Protein AF-A0A5M8RER2-F1 (afdb_monomer_lite)

Radius of gyration: 30.66 Å; chains: 1; bounding box: 73×65×84 Å

Structure (mmCIF, N/CA/C/O backbone):
data_AF-A0A5M8RER2-F1
#
_entry.id   AF-A0A5M8RER2-F1
#
loop_
_atom_site.group_PDB
_atom_site.id
_atom_site.type_symbol
_atom_site.label_atom_id
_atom_site.label_alt_id
_atom_site.label_comp_id
_atom_site.label_asym_id
_atom_site.label_entity_id
_atom_site.label_seq_id
_atom_site.pdbx_PDB_ins_code
_atom_site.Cartn_x
_atom_site.Cartn_y
_atom_site.Cartn_z
_atom_site.occupancy
_atom_site.B_iso_or_equiv
_atom_site.auth_seq_id
_atom_site.auth_comp_id
_atom_site.auth_asym_id
_atom_site.auth_atom_id
_atom_site.pdbx_PDB_model_num
ATOM 1 N N . MET A 1 1 ? 41.591 -13.527 -25.860 1.00 75.62 1 MET A N 1
ATOM 2 C CA . MET A 1 1 ? 41.307 -14.979 -25.851 1.00 75.62 1 MET A CA 1
ATOM 3 C C . MET A 1 1 ? 40.297 -15.354 -24.764 1.00 75.62 1 MET A C 1
ATOM 5 O O . MET A 1 1 ? 39.261 -15.884 -25.125 1.00 75.62 1 MET A O 1
ATOM 9 N N . ALA A 1 2 ? 40.508 -15.007 -23.485 1.00 86.44 2 ALA A N 1
ATOM 10 C CA . ALA A 1 2 ? 39.583 -15.355 -22.389 1.00 86.44 2 ALA A CA 1
ATOM 11 C C . ALA A 1 2 ? 38.115 -14.908 -22.599 1.00 86.44 2 ALA A C 1
ATOM 13 O O . ALA A 1 2 ? 37.219 -15.741 -22.548 1.00 86.44 2 ALA A O 1
ATOM 14 N N . TYR A 1 3 ? 37.856 -13.635 -22.930 1.00 89.56 3 TYR A N 1
ATOM 15 C CA . TYR A 1 3 ? 36.485 -13.155 -23.198 1.00 89.56 3 TYR A CA 1
ATOM 16 C C . TYR A 1 3 ? 35.817 -13.839 -24.400 1.00 89.56 3 TYR A C 1
ATOM 18 O O . TYR A 1 3 ? 34.619 -14.098 -24.381 1.00 89.56 3 TYR A O 1
ATOM 26 N N . SER A 1 4 ? 36.591 -14.168 -25.437 1.00 93.62 4 SER A N 1
ATOM 27 C CA . SER A 1 4 ? 36.086 -14.890 -26.610 1.00 93.62 4 SER A CA 1
ATOM 28 C C . SER A 1 4 ? 35.682 -16.326 -26.263 1.00 93.62 4 SER A C 1
ATOM 30 O O . SER A 1 4 ? 34.713 -16.829 -26.819 1.00 93.62 4 SER A O 1
ATOM 32 N N . ILE A 1 5 ? 36.394 -16.972 -25.329 1.00 94.38 5 ILE A N 1
ATOM 33 C CA . ILE A 1 5 ? 36.042 -18.307 -24.823 1.00 94.38 5 ILE A CA 1
ATOM 34 C C . ILE A 1 5 ? 34.721 -18.249 -24.052 1.00 94.38 5 ILE A C 1
ATOM 36 O O . ILE A 1 5 ? 33.861 -19.088 -24.299 1.00 94.38 5 ILE A O 1
ATOM 40 N N . ILE A 1 6 ? 34.528 -17.243 -23.191 1.00 89.69 6 ILE A N 1
ATOM 41 C CA . ILE A 1 6 ? 33.260 -17.043 -22.469 1.00 89.69 6 ILE A CA 1
ATOM 42 C C . ILE A 1 6 ? 32.111 -16.862 -23.468 1.00 89.69 6 ILE A C 1
ATOM 44 O O . ILE A 1 6 ? 31.131 -17.593 -23.405 1.00 89.69 6 ILE A O 1
ATOM 48 N N . ALA A 1 7 ? 32.266 -15.983 -24.463 1.00 89.25 7 ALA A N 1
ATOM 49 C CA . ALA A 1 7 ? 31.240 -15.785 -25.489 1.00 89.25 7 ALA A CA 1
ATOM 50 C C . ALA A 1 7 ? 30.919 -17.075 -26.274 1.00 89.25 7 ALA A C 1
ATOM 52 O O . ALA A 1 7 ? 29.760 -17.337 -26.591 1.00 89.25 7 ALA A O 1
ATOM 53 N N . LEU A 1 8 ? 31.926 -17.910 -26.566 1.00 93.06 8 LEU A N 1
ATOM 54 C CA . LEU A 1 8 ? 31.723 -19.206 -27.221 1.00 93.06 8 LEU A CA 1
ATOM 55 C C . LEU A 1 8 ? 30.986 -20.201 -26.307 1.00 93.06 8 LEU A C 1
ATOM 57 O O . LEU A 1 8 ? 30.130 -20.946 -26.781 1.00 93.06 8 LEU A O 1
ATOM 61 N N . GLN A 1 9 ? 31.297 -20.212 -25.007 1.00 91.19 9 GLN A N 1
ATOM 62 C CA . GLN A 1 9 ? 30.597 -21.028 -24.012 1.00 91.19 9 GLN A CA 1
ATOM 63 C C . GLN A 1 9 ? 29.127 -20.613 -23.896 1.00 91.19 9 GLN A C 1
ATOM 65 O O . GLN A 1 9 ? 28.251 -21.471 -23.981 1.00 91.19 9 GLN A O 1
ATOM 70 N N . GLU A 1 10 ? 28.853 -19.314 -23.780 1.00 89.44 10 GLU A N 1
ATOM 71 C CA . GLU A 1 10 ? 27.500 -18.748 -23.740 1.00 89.44 10 GLU A CA 1
ATOM 72 C C . GLU A 1 10 ? 26.700 -19.099 -25.003 1.00 89.44 10 GLU A C 1
ATOM 74 O O . GLU A 1 10 ? 25.569 -19.583 -24.915 1.00 89.44 10 GLU A O 1
ATOM 79 N N . LEU A 1 11 ? 27.311 -18.943 -26.185 1.00 89.06 11 LEU A N 1
ATOM 80 C CA . LEU A 1 11 ? 26.702 -19.320 -27.462 1.00 89.06 11 LEU A CA 1
ATOM 81 C C . LEU A 1 11 ? 26.389 -20.819 -27.512 1.00 89.06 11 LEU A C 1
ATOM 83 O O . LEU A 1 11 ? 25.292 -21.202 -27.914 1.00 89.06 11 LEU A O 1
ATOM 87 N N . ASN A 1 12 ? 27.322 -21.670 -27.078 1.00 91.75 12 ASN A N 1
ATOM 88 C CA . ASN A 1 12 ? 27.130 -23.119 -27.063 1.00 91.75 12 ASN A CA 1
ATOM 89 C C . ASN A 1 12 ? 26.017 -23.545 -26.088 1.00 91.75 12 ASN A C 1
ATOM 91 O O . ASN A 1 12 ? 25.232 -24.432 -26.420 1.00 91.75 12 ASN A O 1
ATOM 95 N N . LEU A 1 13 ? 25.908 -22.901 -24.920 1.00 89.06 13 LEU A N 1
ATOM 96 C CA . LEU A 1 13 ? 24.822 -23.147 -23.965 1.00 89.06 13 LEU A CA 1
ATOM 97 C C . LEU A 1 13 ? 23.460 -22.766 -24.556 1.00 89.06 13 LEU A C 1
ATOM 99 O O . LEU A 1 13 ? 22.532 -23.571 -24.515 1.00 89.06 13 LEU A O 1
ATOM 103 N N . ASN A 1 14 ? 23.351 -21.581 -25.159 1.00 87.94 14 ASN A N 1
ATOM 104 C CA . ASN A 1 14 ? 22.104 -21.119 -25.772 1.00 87.94 14 ASN A CA 1
ATOM 105 C C . ASN A 1 14 ? 21.711 -21.927 -27.027 1.00 87.94 14 ASN A C 1
ATOM 107 O O . ASN A 1 14 ? 20.537 -21.998 -27.370 1.00 87.94 14 ASN A O 1
ATOM 111 N N . TYR A 1 15 ? 22.681 -22.532 -27.721 1.00 89.38 15 TYR A N 1
ATOM 112 C CA . TYR A 1 15 ? 22.421 -23.377 -28.889 1.00 89.38 15 TYR A CA 1
ATOM 113 C C . TYR A 1 15 ? 21.992 -24.804 -28.515 1.00 89.38 15 TYR A C 1
ATOM 115 O O . TYR A 1 15 ? 21.126 -25.374 -29.174 1.00 89.38 15 TYR A O 1
ATOM 123 N N . ARG A 1 16 ? 22.604 -25.407 -27.483 1.00 93.56 16 ARG A N 1
ATOM 124 C CA . ARG A 1 16 ? 22.356 -26.815 -27.112 1.00 93.56 16 ARG A CA 1
ATOM 125 C C . ARG A 1 16 ? 21.191 -27.021 -26.150 1.00 93.56 16 ARG A C 1
ATOM 127 O O . ARG A 1 16 ? 20.585 -28.089 -26.175 1.00 93.56 16 ARG A O 1
ATOM 134 N N . TYR A 1 17 ? 20.913 -26.053 -25.285 1.00 92.31 17 TYR A N 1
ATOM 135 C CA . TYR A 1 17 ? 19.831 -26.132 -24.306 1.00 92.31 17 TYR A CA 1
ATOM 136 C C . TYR A 1 17 ? 18.668 -25.245 -24.730 1.00 92.31 17 TYR A C 1
ATOM 138 O O . TYR A 1 17 ? 18.828 -24.347 -25.553 1.00 92.31 17 TYR A O 1
ATOM 146 N N . ASN A 1 18 ? 17.485 -25.480 -24.156 1.00 92.75 18 ASN A N 1
ATOM 147 C CA . ASN A 1 18 ? 16.338 -24.620 -24.419 1.00 92.75 18 ASN A CA 1
ATOM 148 C C . ASN A 1 18 ? 16.712 -23.149 -24.102 1.00 92.75 18 ASN A C 1
ATOM 150 O O . ASN A 1 18 ? 17.116 -22.871 -22.965 1.00 92.75 18 ASN A O 1
ATOM 154 N N . PRO A 1 19 ? 16.559 -22.204 -25.054 1.00 91.94 19 PRO A N 1
ATOM 155 C CA . PRO A 1 19 ? 16.914 -20.794 -24.861 1.00 91.94 19 PRO A CA 1
ATOM 156 C C . PRO A 1 19 ? 16.237 -20.130 -23.655 1.00 91.94 19 PRO A C 1
ATOM 158 O O . PRO A 1 19 ? 16.702 -19.104 -23.157 1.00 91.94 19 PRO A O 1
ATOM 161 N N . LEU A 1 20 ? 15.143 -20.701 -23.146 1.00 93.94 20 LEU A N 1
ATOM 162 C CA . LEU A 1 20 ? 14.478 -20.228 -21.937 1.00 93.94 20 LEU A CA 1
ATOM 163 C C . LEU A 1 20 ? 15.381 -20.290 -20.696 1.00 93.94 20 LEU A C 1
ATOM 165 O O . LEU A 1 20 ? 15.306 -19.391 -19.858 1.00 93.94 20 LEU A O 1
ATOM 169 N N . TYR A 1 21 ? 16.283 -21.273 -20.599 1.00 93.19 21 TYR A N 1
ATOM 170 C CA . TYR A 1 21 ? 17.283 -21.316 -19.526 1.00 93.19 21 TYR A CA 1
ATOM 171 C C . TYR A 1 21 ? 18.222 -20.113 -19.597 1.00 93.19 21 TYR A C 1
ATOM 173 O O . TYR A 1 21 ? 18.440 -19.435 -18.593 1.00 93.19 21 TYR A O 1
ATOM 181 N N . TRP A 1 22 ? 18.709 -19.794 -20.799 1.00 91.62 22 TRP A N 1
ATOM 182 C CA . TRP A 1 22 ? 19.557 -18.628 -21.033 1.00 91.62 22 TRP A CA 1
ATOM 183 C C . TRP A 1 22 ? 18.835 -17.320 -20.688 1.00 91.62 22 TRP A C 1
ATOM 185 O O . TRP A 1 22 ? 19.373 -16.460 -19.989 1.00 91.62 22 TRP A O 1
ATOM 195 N N . ASN A 1 23 ? 17.580 -17.189 -21.118 1.00 92.75 23 ASN A N 1
ATOM 196 C CA . ASN A 1 23 ? 16.746 -16.031 -20.806 1.00 92.75 23 ASN A CA 1
ATOM 197 C C . ASN A 1 23 ? 16.473 -15.886 -19.302 1.00 92.75 23 ASN A C 1
ATOM 199 O O . ASN A 1 23 ? 16.487 -14.765 -18.790 1.00 92.75 23 ASN A O 1
ATOM 203 N N . THR A 1 24 ? 16.274 -17.000 -18.595 1.00 93.75 24 THR A N 1
ATOM 204 C CA . THR A 1 24 ? 16.095 -17.022 -17.136 1.00 93.75 24 THR A CA 1
ATOM 205 C C . THR A 1 24 ? 17.367 -16.578 -16.426 1.00 93.75 24 THR A C 1
ATOM 207 O O . THR A 1 24 ? 17.312 -15.659 -15.615 1.00 93.75 24 THR A O 1
ATOM 210 N N . ALA A 1 25 ? 18.527 -17.121 -16.806 1.00 90.19 25 ALA A N 1
ATOM 211 C CA . ALA A 1 25 ? 19.817 -16.702 -16.256 1.00 90.19 25 ALA A CA 1
ATOM 212 C C . ALA A 1 25 ? 20.081 -15.204 -16.507 1.00 90.19 25 ALA A C 1
ATOM 214 O O . ALA A 1 25 ? 20.446 -14.460 -15.595 1.00 90.19 25 ALA A O 1
ATOM 215 N N . CYS A 1 26 ? 19.801 -14.721 -17.722 1.00 90.12 26 CYS A N 1
ATOM 216 C CA . CYS A 1 26 ? 19.882 -13.298 -18.050 1.00 90.12 26 CYS A CA 1
ATOM 217 C C . CYS A 1 26 ? 18.956 -12.450 -17.167 1.00 90.12 26 CYS A C 1
ATOM 219 O O . CYS A 1 26 ? 19.346 -11.359 -16.745 1.00 90.12 26 CYS A O 1
ATOM 221 N N . LEU A 1 27 ? 17.728 -12.906 -16.904 1.00 92.00 27 LEU A N 1
ATOM 222 C CA . LEU A 1 27 ? 16.790 -12.206 -16.029 1.00 92.00 27 LEU A CA 1
ATOM 223 C C . LEU A 1 27 ? 17.308 -12.157 -14.587 1.00 92.00 27 LEU A C 1
ATOM 225 O O . LEU A 1 27 ? 17.325 -11.078 -13.989 1.00 92.00 27 LEU A O 1
ATOM 229 N N . THR A 1 28 ? 17.782 -13.280 -14.047 1.00 89.62 28 THR A N 1
ATOM 230 C CA . THR A 1 28 ? 18.367 -13.366 -12.700 1.00 89.62 28 THR A CA 1
ATOM 231 C C . THR A 1 28 ? 19.548 -12.407 -12.534 1.00 89.62 28 THR A C 1
ATOM 233 O O . THR A 1 28 ? 19.595 -11.638 -11.569 1.00 89.62 28 THR A O 1
ATOM 236 N N . VAL A 1 29 ? 20.488 -12.388 -13.484 1.00 88.06 29 VAL A N 1
ATOM 237 C CA . VAL A 1 29 ? 21.671 -11.516 -13.404 1.00 88.06 29 VAL A CA 1
ATOM 238 C C . VAL A 1 29 ? 21.267 -10.041 -13.498 1.00 88.06 29 VAL A C 1
ATOM 240 O O . VAL A 1 29 ? 21.646 -9.228 -12.653 1.00 88.06 29 VAL A O 1
ATOM 243 N N . ASN A 1 30 ? 20.433 -9.685 -14.481 1.00 88.81 30 ASN A N 1
ATOM 244 C CA . ASN A 1 30 ? 20.041 -8.291 -14.719 1.00 88.81 30 ASN A CA 1
ATOM 245 C C . ASN A 1 30 ? 19.108 -7.718 -13.642 1.00 88.81 30 ASN A C 1
ATOM 247 O O . ASN A 1 30 ? 19.065 -6.501 -13.451 1.00 88.81 30 ASN A O 1
ATOM 251 N N . SER A 1 31 ? 18.382 -8.572 -12.921 1.00 86.62 31 SER A N 1
ATOM 252 C CA . SER A 1 31 ? 17.544 -8.174 -11.784 1.00 86.62 31 SER A CA 1
ATOM 253 C C . SER A 1 31 ? 18.343 -7.913 -10.500 1.00 86.62 31 SER A C 1
ATOM 255 O O . SER A 1 31 ? 17.772 -7.483 -9.500 1.00 86.62 31 SER A O 1
ATOM 257 N N . GLY A 1 32 ? 19.671 -8.077 -10.539 1.00 77.94 32 GLY A N 1
ATOM 258 C CA . GLY A 1 32 ? 20.569 -7.709 -9.447 1.00 77.94 32 GLY A CA 1
ATOM 259 C C . GLY A 1 32 ? 20.853 -8.833 -8.452 1.00 77.94 32 GLY A C 1
ATOM 260 O O . GLY A 1 32 ? 21.083 -8.532 -7.283 1.00 77.94 32 GLY A O 1
ATOM 261 N N . GLY A 1 33 ? 20.863 -10.093 -8.901 1.00 61.72 33 GLY A N 1
ATOM 262 C CA . GLY A 1 33 ? 21.288 -11.226 -8.073 1.00 61.72 33 GLY A CA 1
ATOM 263 C C . GLY A 1 33 ? 20.170 -11.787 -7.197 1.00 61.72 33 GLY A C 1
ATOM 264 O O . GLY A 1 33 ? 20.346 -12.001 -5.993 1.00 61.72 33 GLY A O 1
ATOM 265 N N . VAL A 1 34 ? 19.010 -12.078 -7.800 1.00 59.59 34 VAL A N 1
ATOM 266 C CA . VAL A 1 34 ? 17.904 -12.775 -7.110 1.00 59.59 34 VAL A CA 1
ATOM 267 C C . VAL A 1 34 ? 18.318 -14.204 -6.655 1.00 59.59 34 VAL A C 1
ATOM 269 O O . VAL A 1 34 ? 17.570 -14.879 -5.966 1.00 59.59 34 VAL A O 1
ATOM 272 N N . GLU A 1 35 ? 19.565 -14.618 -6.900 1.00 56.56 35 GLU A N 1
ATOM 273 C CA . GLU A 1 35 ? 20.135 -15.937 -6.590 1.00 56.56 35 GLU A CA 1
ATOM 274 C C . GLU A 1 35 ? 21.424 -15.932 -5.752 1.00 56.56 35 GLU A C 1
ATOM 276 O O . GLU A 1 35 ? 22.068 -16.966 -5.689 1.00 56.56 35 GLU A O 1
ATOM 281 N N . ASN A 1 36 ? 21.835 -14.848 -5.075 1.00 48.97 36 ASN A N 1
ATOM 282 C CA . ASN A 1 36 ? 23.021 -14.934 -4.194 1.00 48.97 36 ASN A CA 1
ATOM 283 C C . ASN A 1 36 ? 22.749 -15.756 -2.909 1.00 48.97 36 ASN A C 1
ATOM 285 O O . ASN A 1 36 ? 22.799 -15.230 -1.799 1.00 48.97 36 ASN A O 1
ATOM 289 N N . GLU A 1 37 ? 22.439 -17.041 -3.056 1.00 50.47 37 GLU A N 1
ATOM 290 C CA . GLU A 1 37 ? 22.950 -18.087 -2.188 1.00 50.47 37 GLU A CA 1
ATOM 291 C C . GLU A 1 37 ? 24.367 -18.405 -2.676 1.00 50.47 37 GLU A C 1
ATOM 293 O O . GLU A 1 37 ? 24.609 -19.401 -3.346 1.00 50.47 37 GLU A O 1
ATOM 298 N N . GLU A 1 38 ? 25.334 -17.542 -2.357 1.00 42.25 38 GLU A N 1
ATOM 299 C CA . GLU A 1 38 ? 26.666 -18.103 -2.158 1.00 42.25 38 GLU A CA 1
ATOM 300 C C . GLU A 1 38 ? 26.514 -19.031 -0.945 1.00 42.25 38 GLU A C 1
ATOM 302 O O . GLU A 1 38 ? 26.276 -18.569 0.180 1.00 42.25 38 GLU A O 1
ATOM 307 N N . GLU A 1 39 ? 26.547 -20.345 -1.177 1.00 40.88 39 GLU A N 1
ATOM 308 C CA . GLU A 1 39 ? 26.993 -21.287 -0.158 1.00 40.88 39 GLU A CA 1
ATOM 309 C C . GLU A 1 39 ? 28.388 -20.817 0.250 1.00 40.88 39 GLU A C 1
ATOM 311 O O . GLU A 1 39 ? 29.384 -21.046 -0.430 1.00 40.88 39 GLU A O 1
ATOM 316 N N . SER A 1 40 ? 28.462 -20.035 1.323 1.00 40.28 40 SER A N 1
ATOM 317 C CA . SER A 1 40 ? 29.732 -19.840 1.987 1.00 40.28 40 SER A CA 1
ATOM 318 C C . SER A 1 40 ? 30.056 -21.164 2.666 1.00 40.28 40 SER A C 1
ATOM 320 O O . SER A 1 40 ? 29.423 -21.492 3.667 1.00 40.28 40 SER A O 1
ATOM 322 N N . ASP A 1 41 ? 31.078 -21.870 2.182 1.00 46.56 41 ASP A N 1
ATOM 323 C CA . ASP A 1 41 ? 31.711 -23.013 2.872 1.00 46.56 41 ASP A CA 1
ATOM 324 C C . ASP A 1 41 ? 32.281 -22.641 4.263 1.00 46.56 41 ASP A C 1
ATOM 326 O O . ASP A 1 41 ? 32.858 -23.467 4.965 1.00 46.56 41 ASP A O 1
ATOM 330 N N . ASP A 1 42 ? 32.144 -21.376 4.662 1.00 54.16 42 ASP A N 1
ATOM 331 C CA . ASP A 1 42 ? 32.593 -20.796 5.917 1.00 54.16 42 ASP A CA 1
ATOM 332 C C . ASP A 1 42 ? 31.400 -20.642 6.889 1.00 54.16 42 ASP A C 1
ATOM 334 O O . ASP A 1 42 ? 30.599 -19.711 6.727 1.00 54.16 42 ASP A O 1
ATOM 338 N N . PRO A 1 43 ? 31.258 -21.529 7.896 1.00 52.78 43 PRO A N 1
ATOM 339 C CA . PRO A 1 43 ? 30.156 -21.496 8.861 1.00 52.78 43 PRO A CA 1
ATOM 340 C C . PRO A 1 43 ? 30.149 -20.244 9.760 1.00 52.78 43 PRO A C 1
ATOM 342 O O . PRO A 1 43 ? 29.125 -19.962 10.384 1.00 52.78 43 PRO A O 1
ATOM 345 N N . ASP A 1 44 ? 31.236 -19.460 9.796 1.00 53.44 44 ASP A N 1
ATOM 346 C CA . ASP A 1 44 ? 31.356 -18.248 10.621 1.00 53.44 44 ASP A CA 1
ATOM 347 C C . ASP A 1 44 ? 31.047 -16.944 9.856 1.00 53.44 44 ASP A C 1
ATOM 349 O O . ASP A 1 44 ? 30.865 -15.873 10.458 1.00 53.44 44 ASP A O 1
ATOM 353 N N . LYS A 1 45 ? 30.901 -16.994 8.524 1.00 49.97 45 LYS A N 1
ATOM 354 C CA . LYS A 1 45 ? 30.448 -15.839 7.735 1.00 49.97 45 LYS A CA 1
ATOM 355 C C . LYS A 1 45 ? 28.931 -15.713 7.798 1.00 49.97 45 LYS A C 1
ATOM 357 O O . LYS A 1 45 ? 28.189 -16.395 7.100 1.00 49.97 45 LYS A O 1
ATOM 362 N N . LYS A 1 46 ? 28.444 -14.731 8.564 1.00 46.47 46 LYS A N 1
ATOM 363 C CA . LYS A 1 46 ? 27.043 -14.281 8.466 1.00 46.47 46 LYS A CA 1
ATOM 364 C C . LYS A 1 46 ? 26.690 -13.992 7.000 1.00 46.47 46 LYS A C 1
ATOM 366 O O . LYS A 1 46 ? 27.200 -13.016 6.441 1.00 46.47 46 LYS A O 1
ATOM 371 N N . LYS A 1 47 ? 25.787 -14.796 6.412 1.00 54.28 47 LYS A N 1
ATOM 372 C CA . LYS A 1 47 ? 25.169 -14.553 5.095 1.00 54.28 47 LYS A CA 1
ATOM 373 C C . LYS A 1 47 ? 24.706 -13.099 5.038 1.00 54.28 47 LYS A C 1
ATOM 375 O O . LYS A 1 47 ? 23.801 -12.679 5.761 1.00 54.28 47 LYS A O 1
ATOM 380 N N . LYS A 1 48 ? 25.371 -12.291 4.216 1.00 49.62 48 LYS A N 1
ATOM 381 C CA . LYS A 1 48 ? 25.050 -10.872 4.082 1.00 49.62 48 LYS A CA 1
ATOM 382 C C . LYS A 1 48 ? 23.859 -10.766 3.137 1.00 49.62 48 LYS A C 1
ATOM 384 O O . LYS A 1 48 ? 24.040 -10.732 1.927 1.00 49.62 48 LYS A O 1
ATOM 389 N N . THR A 1 49 ? 22.645 -10.741 3.688 1.00 58.09 49 THR A N 1
ATOM 390 C CA . THR A 1 49 ? 21.407 -10.612 2.907 1.00 58.09 49 THR A CA 1
ATOM 391 C C . THR A 1 49 ? 21.476 -9.360 2.032 1.00 58.09 49 THR A C 1
ATOM 393 O O . THR A 1 49 ? 21.425 -8.226 2.522 1.00 58.09 49 THR A O 1
ATOM 396 N N . GLN A 1 50 ? 21.642 -9.552 0.725 1.00 67.06 50 GLN A N 1
ATOM 397 C CA . GLN A 1 50 ? 21.661 -8.457 -0.230 1.00 67.06 50 GLN A CA 1
ATOM 398 C C . GLN A 1 50 ? 20.236 -7.936 -0.408 1.00 67.06 50 GLN A C 1
ATOM 400 O O . GLN A 1 50 ? 19.329 -8.675 -0.777 1.00 67.06 50 GLN A O 1
ATOM 405 N N . LYS A 1 51 ? 20.035 -6.642 -0.152 1.00 71.81 51 LYS A N 1
ATOM 406 C CA . LYS A 1 51 ? 18.733 -5.997 -0.330 1.00 71.81 51 LYS A CA 1
ATOM 407 C C . LYS A 1 51 ? 18.295 -6.073 -1.798 1.00 71.81 51 LYS A C 1
ATOM 409 O O . LYS A 1 51 ? 19.015 -5.581 -2.667 1.00 71.81 51 LYS A O 1
ATOM 414 N N . THR A 1 52 ? 17.092 -6.591 -2.046 1.00 79.00 52 THR A N 1
ATOM 415 C CA . THR A 1 52 ? 16.472 -6.625 -3.379 1.00 79.00 52 THR A CA 1
ATOM 416 C C . THR A 1 52 ? 16.299 -5.215 -3.950 1.00 79.00 52 THR A C 1
ATOM 418 O O . THR A 1 52 ? 15.707 -4.332 -3.317 1.00 79.00 52 THR A O 1
ATOM 421 N N . ASP A 1 53 ? 16.814 -5.003 -5.162 1.00 82.56 53 ASP A N 1
ATOM 422 C CA . ASP A 1 53 ? 16.643 -3.778 -5.944 1.00 82.56 53 ASP A CA 1
ATOM 423 C C . ASP A 1 53 ? 15.451 -3.948 -6.892 1.00 82.56 53 ASP A C 1
ATOM 425 O O . ASP A 1 53 ? 15.570 -4.394 -8.033 1.00 82.56 53 ASP A O 1
ATOM 429 N N . TYR A 1 54 ? 14.266 -3.611 -6.392 1.00 81.44 54 TYR A N 1
ATOM 430 C CA . TYR A 1 54 ? 13.015 -3.784 -7.128 1.00 81.44 54 TYR A CA 1
ATOM 431 C C . TYR A 1 54 ? 12.945 -2.963 -8.424 1.00 81.44 54 TYR A C 1
ATOM 433 O O . TYR A 1 54 ? 12.267 -3.366 -9.367 1.00 81.44 54 TYR A O 1
ATOM 441 N N . GLY A 1 55 ? 13.664 -1.835 -8.499 1.00 81.56 55 GLY A N 1
ATOM 442 C CA . GLY A 1 55 ? 13.770 -1.043 -9.723 1.00 81.56 55 GLY A CA 1
ATOM 443 C C . GLY A 1 55 ? 14.511 -1.806 -10.819 1.00 81.56 55 GLY A C 1
ATOM 444 O O . GLY A 1 55 ? 14.063 -1.824 -11.971 1.00 81.56 55 GLY A O 1
ATOM 445 N N . LYS A 1 56 ? 15.603 -2.494 -10.464 1.00 86.31 56 LYS A N 1
ATOM 446 C CA . LYS A 1 56 ? 16.318 -3.395 -11.381 1.00 86.31 56 LYS A CA 1
ATOM 447 C C . LYS A 1 56 ? 15.503 -4.627 -11.744 1.00 86.31 56 LYS A C 1
ATOM 449 O O . LYS A 1 56 ? 15.453 -4.952 -12.926 1.00 86.31 56 LYS A O 1
ATOM 454 N N . VAL A 1 57 ? 14.829 -5.261 -10.780 1.00 89.19 57 VAL A N 1
ATOM 455 C CA . VAL A 1 57 ? 13.936 -6.409 -11.034 1.00 89.19 57 VAL A CA 1
ATOM 456 C C . VAL A 1 57 ? 12.893 -6.047 -12.094 1.00 89.19 57 VAL A C 1
ATOM 458 O O . VAL A 1 57 ? 12.821 -6.690 -13.139 1.00 89.19 57 VAL A O 1
ATOM 461 N N . ALA A 1 58 ? 12.151 -4.959 -11.883 1.00 86.06 58 ALA A N 1
ATOM 462 C CA . ALA A 1 58 ? 11.122 -4.503 -12.811 1.00 86.06 58 ALA A CA 1
ATOM 463 C C . ALA A 1 58 ? 11.689 -4.119 -14.192 1.00 86.06 58 ALA A C 1
ATOM 465 O O . ALA A 1 58 ? 11.108 -4.459 -15.223 1.00 86.06 58 ALA A O 1
ATOM 466 N N . SER A 1 59 ? 12.855 -3.464 -14.227 1.00 86.44 59 SER A N 1
ATOM 467 C CA . SER A 1 59 ? 13.554 -3.130 -15.479 1.00 86.44 59 SER A CA 1
ATOM 468 C C . SER A 1 59 ? 13.971 -4.379 -16.257 1.00 86.44 59 SER A C 1
ATOM 470 O O . SER A 1 59 ? 13.795 -4.440 -17.475 1.00 86.44 59 SER A O 1
ATOM 472 N N . ALA A 1 60 ? 14.499 -5.389 -15.564 1.00 91.38 60 ALA A N 1
ATOM 473 C CA . ALA A 1 60 ? 14.923 -6.646 -16.163 1.00 91.38 60 ALA A CA 1
ATOM 474 C C . ALA A 1 60 ? 13.725 -7.433 -16.720 1.00 91.38 60 ALA A C 1
ATOM 476 O O . ALA A 1 60 ? 13.778 -7.888 -17.864 1.00 91.38 60 ALA A O 1
ATOM 477 N N . ILE A 1 61 ? 12.614 -7.496 -15.977 1.00 91.81 61 ILE A N 1
ATOM 478 C CA . ILE A 1 61 ? 11.359 -8.109 -16.442 1.00 91.81 61 ILE A CA 1
ATOM 479 C C . ILE A 1 61 ? 10.821 -7.376 -17.671 1.00 91.81 61 ILE A C 1
ATOM 481 O O . ILE A 1 61 ? 10.499 -8.013 -18.672 1.00 91.81 61 ILE A O 1
ATOM 485 N N . GLY A 1 62 ? 10.777 -6.039 -17.642 1.00 87.56 62 GLY A N 1
ATOM 486 C CA . GLY A 1 62 ? 10.350 -5.237 -18.790 1.00 87.56 62 GLY A CA 1
ATOM 487 C C . GLY A 1 62 ? 11.205 -5.491 -20.036 1.00 87.56 62 GLY A C 1
ATOM 488 O O . GLY A 1 62 ? 10.681 -5.594 -21.143 1.00 87.56 62 GLY A O 1
ATOM 489 N N . ASN A 1 63 ? 12.521 -5.661 -19.876 1.00 88.38 63 ASN A N 1
ATOM 490 C CA . ASN A 1 63 ? 13.424 -6.000 -20.979 1.00 88.38 63 ASN A CA 1
ATOM 491 C C . ASN A 1 63 ? 13.166 -7.398 -21.552 1.00 88.38 63 ASN A C 1
ATOM 493 O O . ASN A 1 63 ? 13.150 -7.551 -22.771 1.00 88.38 63 ASN A O 1
ATOM 497 N N . ILE A 1 64 ? 12.955 -8.395 -20.692 1.00 91.94 64 ILE A N 1
ATOM 498 C CA . ILE A 1 64 ? 12.678 -9.780 -21.095 1.00 91.94 64 ILE A CA 1
ATOM 499 C C . ILE A 1 64 ? 11.321 -9.881 -21.804 1.00 91.94 64 ILE A C 1
ATOM 501 O O . ILE A 1 64 ? 11.243 -10.452 -22.891 1.00 91.94 64 ILE A O 1
ATOM 505 N N . ARG A 1 65 ? 10.279 -9.221 -21.285 1.00 90.31 65 ARG A N 1
ATOM 506 C CA . ARG A 1 65 ? 8.949 -9.200 -21.917 1.00 90.31 65 ARG A CA 1
ATOM 507 C C . ARG A 1 65 ? 8.937 -8.493 -23.269 1.00 90.31 65 ARG A C 1
ATOM 509 O O . ARG A 1 65 ? 8.287 -8.972 -24.191 1.00 90.31 65 ARG A O 1
ATOM 516 N N . ARG A 1 66 ? 9.707 -7.409 -23.440 1.00 86.25 66 ARG A N 1
ATOM 517 C CA . ARG A 1 66 ? 9.872 -6.749 -24.753 1.00 86.25 66 ARG A CA 1
ATOM 518 C C . ARG A 1 66 ? 10.519 -7.649 -25.810 1.00 86.25 66 ARG A C 1
ATOM 520 O O . ARG A 1 66 ? 10.330 -7.403 -26.994 1.00 86.25 66 ARG A O 1
ATOM 527 N N . ARG A 1 67 ? 11.254 -8.688 -25.400 1.00 89.56 67 ARG A N 1
ATOM 528 C CA . ARG A 1 67 ? 11.806 -9.720 -26.296 1.00 89.56 67 ARG A CA 1
ATOM 529 C C . ARG A 1 67 ? 10.809 -10.849 -26.595 1.00 89.56 67 ARG A C 1
ATOM 531 O O . ARG A 1 67 ? 11.195 -11.835 -27.207 1.00 89.56 67 ARG A O 1
ATOM 538 N N . GLY A 1 68 ? 9.554 -10.726 -26.156 1.00 90.19 68 GLY A N 1
ATOM 539 C CA . GLY A 1 68 ? 8.508 -11.728 -26.369 1.00 90.19 68 GLY A CA 1
ATOM 540 C C . GLY A 1 68 ? 8.544 -12.905 -25.391 1.00 90.19 68 GLY A C 1
ATOM 541 O O . GLY A 1 68 ? 7.817 -13.871 -25.586 1.00 90.19 68 GLY A O 1
ATOM 542 N N . ILE A 1 69 ? 9.369 -12.845 -24.341 1.00 93.50 69 ILE A N 1
ATOM 543 C CA . ILE A 1 69 ? 9.475 -13.920 -23.349 1.00 93.50 69 ILE A CA 1
ATOM 544 C C . ILE A 1 69 ? 8.445 -13.686 -22.244 1.00 93.50 69 ILE A C 1
ATOM 546 O O . ILE A 1 69 ? 8.406 -12.615 -21.626 1.00 93.50 69 ILE A O 1
ATOM 550 N N . LYS A 1 70 ? 7.615 -14.697 -21.982 1.00 95.00 70 LYS A N 1
ATOM 551 C CA . LYS A 1 70 ? 6.587 -14.650 -20.942 1.00 95.00 70 LYS A CA 1
ATOM 552 C C . LYS A 1 70 ? 7.225 -14.772 -19.558 1.00 95.00 70 LYS A C 1
ATOM 554 O O . LYS A 1 70 ? 8.075 -15.630 -19.335 1.00 95.00 70 LYS A O 1
ATOM 559 N N . VAL A 1 71 ? 6.790 -13.922 -18.631 1.00 95.81 71 VAL A N 1
ATOM 560 C CA . VAL A 1 71 ? 7.124 -14.026 -17.206 1.00 95.81 71 VAL A CA 1
ATOM 561 C C . VAL A 1 71 ? 5.815 -14.248 -16.465 1.00 95.81 71 VAL A C 1
ATOM 563 O O . VAL A 1 71 ? 4.959 -13.366 -16.486 1.00 95.81 71 VAL A O 1
ATOM 566 N N . ASP A 1 72 ? 5.651 -15.434 -15.890 1.00 96.62 72 ASP A N 1
ATOM 567 C CA . ASP A 1 72 ? 4.460 -15.835 -15.151 1.00 96.62 72 ASP A CA 1
ATOM 568 C C . ASP A 1 72 ? 4.550 -15.464 -13.674 1.00 96.62 72 ASP A C 1
ATOM 570 O O . ASP A 1 72 ? 5.632 -15.281 -13.107 1.00 96.62 72 ASP A O 1
ATOM 574 N N . LEU A 1 73 ? 3.378 -15.324 -13.059 1.00 96.94 73 LEU A N 1
ATOM 575 C CA . LEU A 1 73 ? 3.237 -15.071 -11.633 1.00 96.94 73 LEU A CA 1
ATOM 576 C C . LEU A 1 73 ? 3.871 -16.207 -10.810 1.00 96.94 73 LEU A C 1
ATOM 578 O O . LEU A 1 73 ? 3.942 -17.347 -11.279 1.00 96.94 73 LEU A O 1
ATOM 582 N N . PRO A 1 74 ? 4.359 -15.917 -9.592 1.00 97.00 74 PRO A N 1
ATOM 583 C CA . PRO A 1 74 ? 4.807 -16.969 -8.695 1.00 97.00 74 PRO A CA 1
ATOM 584 C C . PRO A 1 74 ? 3.622 -17.865 -8.320 1.00 97.00 74 PRO A C 1
ATOM 586 O O . PRO A 1 74 ? 2.557 -17.357 -7.999 1.00 97.00 74 PRO A O 1
ATOM 589 N N . ASP A 1 75 ? 3.830 -19.178 -8.279 1.00 97.62 75 ASP A N 1
ATOM 590 C CA . ASP A 1 75 ? 2.905 -20.147 -7.680 1.00 97.62 75 ASP A CA 1
ATOM 591 C C . ASP A 1 75 ? 3.507 -20.671 -6.368 1.00 97.62 75 ASP A C 1
ATOM 593 O O . ASP A 1 75 ? 4.711 -20.948 -6.300 1.00 97.62 75 ASP A O 1
ATOM 597 N N . ILE A 1 76 ? 2.685 -20.797 -5.321 1.00 98.12 76 ILE A N 1
ATOM 598 C CA . ILE A 1 76 ? 3.139 -21.127 -3.965 1.00 98.12 76 ILE A CA 1
ATOM 599 C C . ILE A 1 76 ? 3.873 -22.469 -3.895 1.00 98.12 76 ILE A C 1
ATOM 601 O O . ILE A 1 76 ? 4.766 -22.609 -3.062 1.00 98.12 76 ILE A O 1
ATOM 605 N N . ASN A 1 77 ? 3.550 -23.421 -4.773 1.00 97.75 77 ASN A N 1
ATOM 606 C CA . ASN A 1 77 ? 4.136 -24.757 -4.816 1.00 97.75 77 ASN A CA 1
ATOM 607 C C . ASN A 1 77 ? 5.273 -24.880 -5.842 1.00 97.75 77 ASN A C 1
ATOM 609 O O . ASN A 1 77 ? 6.189 -25.680 -5.640 1.00 97.75 77 ASN A O 1
ATOM 613 N N . LYS A 1 78 ? 5.259 -24.089 -6.922 1.00 96.12 78 LYS A N 1
ATOM 614 C CA . LYS A 1 78 ? 6.218 -24.218 -8.037 1.00 96.12 78 LYS A CA 1
ATOM 615 C C . LYS A 1 78 ? 7.361 -23.203 -8.019 1.00 96.12 78 LYS A C 1
ATOM 617 O O . LYS A 1 78 ? 8.461 -23.543 -8.471 1.00 96.12 78 LYS A O 1
ATOM 622 N N . ALA A 1 79 ? 7.120 -21.975 -7.549 1.00 95.94 79 ALA A N 1
ATOM 623 C CA . ALA A 1 79 ? 8.086 -20.880 -7.650 1.00 95.94 79 ALA A CA 1
ATOM 624 C C . ALA A 1 79 ? 9.304 -21.106 -6.747 1.00 95.94 79 ALA A C 1
ATOM 626 O O . ALA A 1 79 ? 9.175 -21.509 -5.591 1.00 95.94 79 ALA A O 1
ATOM 627 N N . GLY A 1 80 ? 10.499 -20.847 -7.271 1.00 93.88 80 GLY A N 1
ATOM 628 C CA . GLY A 1 80 ? 11.743 -20.956 -6.513 1.00 93.88 80 GLY A CA 1
ATOM 629 C C . GLY A 1 80 ? 12.043 -19.715 -5.672 1.00 93.88 80 GLY A C 1
ATOM 630 O O . GLY A 1 80 ? 11.276 -18.748 -5.636 1.00 93.88 80 GLY A O 1
ATOM 631 N N . PHE A 1 81 ? 13.208 -19.738 -5.027 1.00 93.12 81 PHE A N 1
ATOM 632 C CA . PHE A 1 81 ? 13.797 -18.550 -4.414 1.00 93.12 81 PHE A CA 1
ATOM 633 C C . PHE A 1 81 ? 14.081 -17.477 -5.482 1.00 93.12 81 PHE A C 1
ATOM 635 O O . PHE A 1 81 ? 13.580 -16.353 -5.388 1.00 93.12 81 PHE A O 1
ATOM 642 N N . GLY A 1 82 ? 14.804 -17.874 -6.537 1.00 92.50 82 GLY A N 1
ATOM 643 C CA . GLY A 1 82 ? 15.039 -17.115 -7.767 1.00 92.50 82 GLY A CA 1
ATOM 644 C C . GLY A 1 82 ? 14.007 -17.366 -8.869 1.00 92.50 82 GLY A C 1
ATOM 645 O O . GLY A 1 82 ? 13.044 -18.116 -8.689 1.00 92.50 82 GLY A O 1
ATOM 646 N N . PHE A 1 83 ? 14.209 -16.713 -10.017 1.00 94.31 83 PHE A N 1
ATOM 647 C CA . PHE A 1 83 ? 13.418 -16.975 -11.222 1.00 94.31 83 PHE A CA 1
ATOM 648 C C . PHE A 1 83 ? 13.630 -18.417 -11.685 1.00 94.31 83 PHE A C 1
ATOM 650 O O . PHE A 1 83 ? 14.736 -18.942 -11.605 1.00 94.31 83 PHE A O 1
ATOM 657 N N . LYS A 1 84 ? 12.578 -19.064 -12.188 1.00 94.44 84 LYS A N 1
ATOM 658 C CA . LYS A 1 84 ? 12.642 -20.467 -12.610 1.00 94.44 84 LYS A CA 1
ATOM 659 C C . LYS A 1 84 ? 12.115 -20.622 -14.029 1.00 94.44 84 LYS A C 1
ATOM 661 O O . LYS A 1 84 ? 11.026 -20.149 -14.332 1.00 94.44 84 LYS A O 1
ATOM 666 N N . ALA A 1 85 ? 12.872 -21.304 -14.883 1.00 95.56 85 ALA A N 1
ATOM 667 C CA . ALA A 1 85 ? 12.410 -21.658 -16.220 1.00 95.56 85 ALA A CA 1
ATOM 668 C C . ALA A 1 85 ? 11.311 -22.730 -16.130 1.00 95.56 85 ALA A C 1
ATOM 670 O O . ALA A 1 85 ? 11.516 -23.777 -15.512 1.00 95.56 85 ALA A O 1
ATOM 671 N N . ASP A 1 86 ? 10.172 -22.477 -16.767 1.00 96.00 86 ASP A N 1
ATOM 672 C CA . ASP A 1 86 ? 9.093 -23.436 -16.983 1.00 96.00 86 ASP A CA 1
ATOM 673 C C . ASP A 1 86 ? 9.080 -23.825 -18.464 1.00 96.00 86 ASP A C 1
ATOM 675 O O . ASP A 1 86 ? 8.544 -23.121 -19.324 1.00 96.00 86 ASP A O 1
ATOM 679 N N . ILE A 1 87 ? 9.759 -24.935 -18.763 1.00 94.62 87 ILE A N 1
ATOM 680 C CA . ILE A 1 87 ? 9.925 -25.433 -20.132 1.00 94.62 87 ILE A CA 1
ATOM 681 C C . ILE A 1 87 ? 8.587 -25.881 -20.723 1.00 94.62 87 ILE A C 1
ATOM 683 O O . ILE A 1 87 ? 8.370 -25.696 -21.918 1.00 94.62 87 ILE A O 1
ATOM 687 N N . GLU A 1 88 ? 7.692 -26.432 -19.900 1.00 93.44 88 GLU A N 1
ATOM 688 C CA . GLU A 1 88 ? 6.396 -26.952 -20.345 1.00 93.44 88 GLU A CA 1
ATOM 689 C C . GLU A 1 88 ? 5.490 -25.818 -20.834 1.00 93.44 88 GLU A C 1
ATOM 691 O O . GLU A 1 88 ? 4.856 -25.938 -21.881 1.00 93.44 88 GLU A O 1
ATOM 696 N N . ASN A 1 89 ? 5.492 -24.685 -20.123 1.00 94.25 89 ASN A N 1
ATOM 697 C CA . ASN A 1 89 ? 4.674 -23.515 -20.459 1.00 94.25 89 ASN A CA 1
ATOM 698 C C . ASN A 1 89 ? 5.420 -22.438 -21.266 1.00 94.25 89 ASN A C 1
ATOM 700 O O . ASN A 1 89 ? 4.851 -21.383 -21.559 1.00 94.25 89 ASN A O 1
ATOM 704 N N . ASN A 1 90 ? 6.682 -22.692 -21.630 1.00 94.88 90 ASN A N 1
ATOM 705 C CA . ASN A 1 90 ? 7.571 -21.748 -22.311 1.00 94.88 90 ASN A CA 1
ATOM 706 C C . ASN A 1 90 ? 7.579 -20.353 -21.648 1.00 94.88 90 ASN A C 1
ATOM 708 O O . ASN A 1 90 ? 7.436 -19.316 -22.307 1.00 94.88 90 ASN A O 1
ATOM 712 N N . SER A 1 91 ? 7.705 -20.328 -20.320 1.00 96.50 91 SER A N 1
ATOM 713 C CA . SER A 1 91 ? 7.665 -19.106 -19.519 1.00 96.50 91 SER A CA 1
ATOM 714 C C . SER A 1 91 ? 8.680 -19.109 -18.380 1.00 96.50 91 SER A C 1
ATOM 716 O O . SER A 1 91 ? 9.264 -20.127 -18.016 1.00 96.50 91 SER A O 1
ATOM 718 N N . ILE A 1 92 ? 8.944 -17.931 -17.822 1.00 96.81 92 ILE A N 1
ATOM 719 C CA . ILE A 1 92 ? 9.776 -17.792 -16.628 1.00 96.81 92 ILE A CA 1
ATOM 720 C C . ILE A 1 92 ? 8.854 -17.539 -15.440 1.00 96.81 92 ILE A C 1
ATOM 722 O O . ILE A 1 92 ? 8.188 -16.509 -15.394 1.00 96.81 92 ILE A O 1
ATOM 726 N N . ILE A 1 93 ? 8.836 -18.439 -14.463 1.00 96.62 93 ILE A N 1
ATOM 727 C CA . ILE A 1 93 ? 8.108 -18.242 -13.208 1.00 96.62 93 ILE A CA 1
ATOM 728 C C . ILE A 1 93 ? 8.863 -17.211 -12.368 1.00 96.62 93 ILE A C 1
ATOM 730 O O . ILE A 1 93 ? 10.072 -17.335 -12.130 1.00 96.62 93 ILE A O 1
ATOM 734 N N . PHE A 1 94 ? 8.145 -16.190 -11.907 1.00 96.06 94 PHE A N 1
ATOM 735 C CA . PHE A 1 94 ? 8.684 -15.164 -11.025 1.00 96.06 94 PHE A CA 1
ATOM 736 C C . PHE A 1 94 ? 9.189 -15.769 -9.703 1.00 96.06 94 PHE A C 1
ATOM 738 O O . PHE A 1 94 ? 8.500 -16.561 -9.060 1.00 96.06 94 PHE A O 1
ATOM 745 N N . GLY A 1 95 ? 10.396 -15.382 -9.282 1.00 94.25 95 GLY A N 1
ATOM 746 C CA . GLY A 1 95 ? 11.016 -15.871 -8.047 1.00 94.25 95 GLY A CA 1
ATOM 747 C C . GLY A 1 95 ? 10.516 -15.163 -6.790 1.00 94.25 95 GLY A C 1
ATOM 748 O O . GLY A 1 95 ? 10.375 -13.938 -6.774 1.00 94.25 95 GLY A O 1
ATOM 749 N N . MET A 1 96 ? 10.306 -15.905 -5.702 1.00 94.25 96 MET A N 1
ATOM 750 C CA . MET A 1 96 ? 9.725 -15.356 -4.469 1.00 94.25 96 MET A CA 1
ATOM 751 C C . MET A 1 96 ? 10.594 -14.283 -3.790 1.00 94.25 96 MET A C 1
ATOM 753 O O . MET A 1 96 ? 10.045 -13.362 -3.188 1.00 94.25 96 MET A O 1
ATOM 757 N N . LYS A 1 97 ? 11.928 -14.312 -3.938 1.00 90.75 97 LYS A N 1
ATOM 758 C CA . LYS A 1 97 ? 12.819 -13.249 -3.420 1.00 90.75 97 LYS A CA 1
ATOM 759 C C . LYS A 1 97 ? 12.580 -11.889 -4.090 1.00 90.75 97 LYS A C 1
ATOM 761 O O . LYS A 1 97 ? 12.855 -10.835 -3.511 1.00 90.75 97 LYS A O 1
ATOM 766 N N . GLY A 1 98 ? 12.061 -11.890 -5.319 1.00 90.62 98 GLY A N 1
ATOM 767 C CA . GLY A 1 98 ? 11.691 -10.670 -6.034 1.00 90.62 98 GLY A CA 1
ATOM 768 C C . GLY A 1 98 ? 10.456 -9.973 -5.454 1.00 90.62 98 GLY A C 1
ATOM 769 O O . GLY A 1 98 ? 10.191 -8.824 -5.813 1.00 90.62 98 GLY A O 1
ATOM 770 N N . MET A 1 99 ? 9.697 -10.640 -4.575 1.00 93.38 99 MET A N 1
ATOM 771 C CA . MET A 1 99 ? 8.441 -10.120 -4.045 1.00 93.38 99 MET A CA 1
ATOM 772 C C . MET A 1 99 ? 8.654 -9.058 -2.965 1.00 93.38 99 MET A C 1
ATOM 774 O O . MET A 1 99 ? 9.458 -9.180 -2.041 1.00 93.38 99 MET A O 1
ATOM 778 N N . ASN A 1 100 ? 7.856 -8.003 -3.044 1.00 91.00 100 ASN A N 1
ATOM 779 C CA . ASN A 1 100 ? 7.846 -6.911 -2.093 1.00 91.00 100 ASN A CA 1
ATOM 780 C C . ASN A 1 100 ? 7.384 -7.378 -0.712 1.00 91.00 100 ASN A C 1
ATOM 782 O O . ASN A 1 100 ? 6.243 -7.784 -0.517 1.00 91.00 100 ASN A O 1
ATOM 786 N N . GLY A 1 101 ? 8.250 -7.206 0.285 1.00 90.44 101 GLY A N 1
ATOM 787 C CA . GLY A 1 101 ? 7.896 -7.468 1.683 1.00 90.44 101 GLY A CA 1
ATOM 788 C C . GLY A 1 101 ? 7.924 -8.945 2.078 1.00 90.44 101 GLY A C 1
ATOM 789 O O . GLY A 1 101 ? 7.570 -9.260 3.216 1.00 90.44 101 GLY A O 1
ATOM 790 N N . ILE A 1 102 ? 8.390 -9.825 1.189 1.00 94.12 102 ILE A N 1
ATOM 791 C CA . ILE A 1 102 ? 8.722 -11.213 1.505 1.00 94.12 102 ILE A CA 1
ATOM 792 C C . ILE A 1 102 ? 10.242 -11.285 1.668 1.00 94.12 102 ILE A C 1
ATOM 794 O O . ILE A 1 102 ? 10.986 -10.973 0.746 1.00 94.12 102 ILE A O 1
ATOM 798 N N . GLY A 1 103 ? 10.706 -11.589 2.880 1.00 91.19 103 GLY A N 1
ATOM 799 C CA . GLY A 1 103 ? 12.137 -11.713 3.166 1.00 91.19 103 GLY A CA 1
ATOM 800 C C . GLY A 1 103 ? 12.639 -13.127 2.899 1.00 91.19 103 GLY A C 1
ATOM 801 O O . GLY A 1 103 ? 11.852 -14.067 2.984 1.00 91.19 103 GLY A O 1
ATOM 802 N N . ASP A 1 104 ? 13.939 -13.267 2.648 1.00 91.56 104 ASP A N 1
ATOM 803 C CA . ASP A 1 104 ? 14.604 -14.530 2.297 1.00 91.56 104 ASP A CA 1
ATOM 804 C C . ASP A 1 104 ? 14.235 -15.681 3.250 1.00 91.56 104 ASP A C 1
ATOM 806 O O . ASP A 1 104 ? 13.807 -16.734 2.793 1.00 91.56 104 ASP A O 1
ATOM 810 N N . GLU A 1 105 ? 14.273 -15.448 4.567 1.00 92.31 105 GLU A N 1
ATOM 811 C CA . GLU A 1 105 ? 13.875 -16.450 5.570 1.00 92.31 105 GLU A CA 1
ATOM 812 C C . GLU A 1 105 ? 12.443 -16.952 5.356 1.00 92.31 105 GLU A C 1
ATOM 814 O O . GLU A 1 105 ? 12.183 -18.148 5.384 1.00 92.31 105 GLU A O 1
ATOM 819 N N . VAL A 1 106 ? 11.503 -16.048 5.073 1.00 95.06 106 VAL A N 1
ATOM 820 C CA . VAL A 1 106 ? 10.112 -16.435 4.810 1.00 95.06 106 VAL A CA 1
ATOM 821 C C . VAL A 1 106 ? 9.996 -17.229 3.517 1.00 95.06 106 VAL A C 1
ATOM 823 O O . VAL A 1 106 ? 9.218 -18.176 3.471 1.00 95.06 106 VAL A O 1
ATOM 826 N N . VAL A 1 107 ? 10.780 -16.901 2.488 1.00 95.69 107 VAL A N 1
ATOM 827 C CA . VAL A 1 107 ? 10.822 -17.702 1.258 1.00 95.69 107 VAL A CA 1
ATOM 828 C C . VAL A 1 107 ? 11.314 -19.119 1.556 1.00 95.69 107 VAL A C 1
ATOM 830 O O . VAL A 1 107 ? 10.678 -20.077 1.121 1.00 95.69 107 VAL A O 1
ATOM 833 N N . HIS A 1 108 ? 12.390 -19.270 2.333 1.00 95.56 108 HIS A N 1
ATOM 834 C CA . HIS A 1 108 ? 12.910 -20.585 2.715 1.00 95.56 108 HIS A CA 1
ATOM 835 C C . HIS A 1 108 ? 11.900 -21.389 3.535 1.00 95.56 108 HIS A C 1
ATOM 837 O O . HIS A 1 108 ? 11.667 -22.550 3.212 1.00 95.56 108 HIS A O 1
ATOM 843 N N . GLN A 1 109 ? 11.248 -20.768 4.523 1.00 97.31 109 GLN A N 1
ATOM 844 C CA . GLN A 1 109 ? 10.194 -21.418 5.309 1.00 97.31 109 GLN A CA 1
ATOM 845 C C . GLN A 1 109 ? 9.005 -21.832 4.435 1.00 97.31 109 GLN A C 1
ATOM 847 O O . GLN A 1 109 ? 8.461 -22.920 4.601 1.00 97.31 109 GLN A O 1
ATOM 852 N N . ILE A 1 110 ? 8.608 -20.996 3.469 1.00 97.81 110 ILE A N 1
ATOM 853 C CA . ILE A 1 110 ? 7.553 -21.358 2.518 1.00 97.81 110 ILE A CA 1
ATOM 854 C C . ILE A 1 110 ? 7.976 -22.580 1.704 1.00 97.81 110 ILE A C 1
ATOM 856 O O . ILE A 1 110 ? 7.167 -23.488 1.557 1.00 97.81 110 ILE A O 1
ATOM 860 N N . ILE A 1 111 ? 9.207 -22.607 1.184 1.00 96.69 111 ILE A N 1
ATOM 861 C CA . ILE A 1 111 ? 9.721 -23.706 0.354 1.00 96.69 111 ILE A CA 1
ATOM 862 C C . ILE A 1 111 ? 9.834 -25.008 1.155 1.00 96.69 111 ILE A C 1
ATOM 864 O O . ILE A 1 111 ? 9.418 -26.050 0.653 1.00 96.69 111 ILE A O 1
ATOM 868 N N . SER A 1 112 ? 10.354 -24.959 2.383 1.00 97.12 112 SER A N 1
ATOM 869 C CA . SER A 1 112 ? 10.567 -26.146 3.223 1.00 97.12 112 SER A CA 1
ATOM 870 C C . SER A 1 112 ? 9.267 -26.807 3.689 1.00 97.12 112 SER A C 1
ATOM 872 O O . SER A 1 112 ? 9.264 -28.005 3.952 1.00 97.12 112 SER A O 1
ATOM 874 N N . ASN A 1 113 ? 8.166 -26.053 3.756 1.00 97.25 113 ASN A N 1
ATOM 875 C CA . ASN A 1 113 ? 6.848 -26.549 4.164 1.00 97.25 113 ASN A CA 1
ATOM 876 C C . ASN A 1 113 ? 5.955 -26.972 2.979 1.00 97.25 113 ASN A C 1
ATOM 878 O O . ASN A 1 113 ? 4.785 -27.294 3.171 1.00 97.25 113 ASN A O 1
ATOM 882 N N . ARG A 1 114 ? 6.464 -26.991 1.743 1.00 96.69 114 ARG A N 1
ATOM 883 C CA . ARG A 1 114 ? 5.702 -27.455 0.568 1.00 96.69 114 ARG A CA 1
ATOM 884 C C . ARG A 1 114 ? 5.544 -28.981 0.523 1.00 96.69 114 ARG A C 1
ATOM 886 O O . ARG A 1 114 ? 6.369 -29.694 1.089 1.00 96.69 114 ARG A O 1
ATOM 893 N N . PRO A 1 115 ? 4.575 -29.491 -0.260 1.00 97.88 115 PRO A N 1
ATOM 894 C CA . PRO A 1 115 ? 3.537 -28.744 -0.980 1.00 97.88 115 PRO A CA 1
ATOM 895 C C . PRO A 1 115 ? 2.360 -28.342 -0.076 1.00 97.88 115 PRO A C 1
ATOM 897 O O . PRO A 1 115 ? 2.131 -28.952 0.965 1.00 97.88 115 PRO A O 1
ATOM 900 N N . TYR A 1 116 ? 1.618 -27.316 -0.490 1.00 98.44 116 TYR A N 1
ATOM 901 C CA . TYR A 1 116 ? 0.332 -26.904 0.083 1.00 98.44 116 TYR A CA 1
ATOM 902 C C . TYR A 1 116 ? -0.825 -27.456 -0.744 1.00 98.44 116 TYR A C 1
ATOM 904 O O . TYR A 1 116 ? -0.753 -27.431 -1.977 1.00 98.44 116 TYR A O 1
ATOM 912 N N . THR A 1 117 ? -1.856 -27.979 -0.080 1.00 98.12 117 THR A N 1
ATOM 913 C CA . THR A 1 117 ? -3.026 -28.583 -0.736 1.00 98.12 117 THR A CA 1
ATOM 914 C C . THR A 1 117 ? -4.059 -27.539 -1.129 1.00 98.12 117 THR A C 1
ATOM 916 O O . THR A 1 117 ? -4.635 -27.633 -2.209 1.00 98.12 117 THR A O 1
ATOM 919 N N . ASP A 1 118 ? -4.262 -26.538 -0.276 1.00 98.44 118 ASP A N 1
ATOM 920 C CA . ASP A 1 118 ? -5.154 -25.407 -0.504 1.00 98.44 118 ASP A CA 1
ATOM 921 C C . ASP A 1 118 ? -4.721 -24.184 0.329 1.00 98.44 118 ASP A C 1
ATOM 923 O O . ASP A 1 118 ? -3.657 -24.160 0.958 1.00 98.44 118 ASP A O 1
ATOM 927 N N . PHE A 1 119 ? -5.529 -23.121 0.285 1.00 98.38 119 PHE A N 1
ATOM 928 C CA . PHE A 1 119 ? -5.229 -21.882 0.993 1.00 98.38 119 PHE A CA 1
ATOM 929 C C . PHE A 1 119 ? -5.382 -21.998 2.518 1.00 98.38 119 PHE A C 1
ATOM 931 O O . PHE A 1 119 ? -4.622 -21.349 3.233 1.00 98.38 119 PHE A O 1
ATOM 938 N N . GLU A 1 120 ? -6.307 -22.819 3.023 1.00 98.19 120 GLU A N 1
ATOM 939 C CA . GLU A 1 120 ? -6.503 -23.000 4.468 1.00 98.19 120 GLU A CA 1
ATOM 940 C C . GLU A 1 120 ? -5.333 -23.781 5.072 1.00 98.19 120 GLU A C 1
ATOM 942 O O . GLU A 1 120 ? -4.748 -23.347 6.061 1.00 98.19 120 GLU A O 1
ATOM 947 N N . ASP A 1 121 ? -4.892 -24.845 4.400 1.00 98.56 121 ASP A N 1
ATOM 948 C CA . ASP A 1 121 ? -3.695 -25.612 4.756 1.00 98.56 121 ASP A CA 1
ATOM 949 C C . ASP A 1 121 ? -2.435 -24.717 4.829 1.00 98.56 121 ASP A C 1
ATOM 951 O O . ASP A 1 121 ? -1.614 -24.824 5.747 1.00 98.56 121 ASP A O 1
ATOM 955 N N . PHE A 1 122 ? -2.300 -23.746 3.917 1.00 98.62 122 PHE A N 1
ATOM 956 C CA . PHE A 1 122 ? -1.252 -22.727 4.019 1.00 98.62 122 PHE A CA 1
ATOM 957 C C . PHE A 1 122 ? -1.419 -21.823 5.254 1.00 98.62 122 PHE A C 1
ATOM 959 O O . PHE A 1 122 ? -0.433 -21.529 5.940 1.00 98.62 122 PHE A O 1
ATOM 966 N N . LEU A 1 123 ? -2.638 -21.354 5.547 1.00 98.44 123 LEU A N 1
ATOM 967 C CA . LEU A 1 123 ? -2.900 -20.501 6.710 1.00 98.44 123 LEU A CA 1
ATOM 968 C C . LEU A 1 123 ? -2.606 -21.230 8.026 1.00 98.44 123 LEU A C 1
ATOM 970 O O . LEU A 1 123 ? -1.941 -20.648 8.885 1.00 98.44 123 LEU A O 1
ATOM 974 N N . GLU A 1 124 ? -3.013 -22.491 8.163 1.00 98.25 124 GLU A N 1
ATOM 975 C CA . GLU A 1 124 ? -2.734 -23.325 9.335 1.00 98.25 124 GLU A CA 1
ATOM 976 C C . GLU A 1 124 ? -1.237 -23.473 9.585 1.00 98.25 124 GLU A C 1
ATOM 978 O O . GLU A 1 124 ? -0.744 -23.171 10.680 1.00 98.25 124 GLU A O 1
ATOM 983 N N . ARG A 1 125 ? -0.490 -23.871 8.552 1.00 98.12 125 ARG A N 1
ATOM 984 C CA . ARG A 1 125 ? 0.932 -24.186 8.698 1.00 98.12 125 ARG A CA 1
ATOM 985 C C . ARG A 1 125 ? 1.819 -22.959 8.799 1.00 98.12 125 ARG A C 1
ATOM 987 O O . ARG A 1 125 ? 2.829 -23.017 9.497 1.00 98.12 125 ARG A O 1
ATOM 994 N N . MET A 1 126 ? 1.449 -21.845 8.166 1.00 98.19 126 MET A N 1
ATOM 995 C CA . MET A 1 126 ? 2.324 -20.672 8.059 1.00 98.19 126 MET A CA 1
ATOM 996 C C . MET A 1 126 ? 1.839 -19.463 8.864 1.00 98.19 126 MET A C 1
ATOM 998 O O . MET A 1 126 ? 2.652 -18.777 9.487 1.00 98.19 126 MET A O 1
ATOM 1002 N N . TYR A 1 127 ? 0.542 -19.149 8.834 1.00 98.06 127 TYR A N 1
ATOM 1003 C CA . TYR A 1 127 ? 0.011 -17.928 9.447 1.00 98.06 127 TYR A CA 1
ATOM 1004 C C . TYR A 1 127 ? -0.404 -18.144 10.906 1.00 98.06 127 TYR A C 1
ATOM 1006 O O . TYR A 1 127 ? 0.053 -17.407 11.780 1.00 98.06 127 TYR A O 1
ATOM 1014 N N . TYR A 1 128 ? -1.218 -19.163 11.192 1.00 97.81 128 TYR A N 1
ATOM 1015 C CA . TYR A 1 128 ? -1.678 -19.467 12.551 1.00 97.81 128 TYR A CA 1
ATOM 1016 C C . TYR A 1 128 ? -0.550 -19.978 13.454 1.00 97.81 128 TYR A C 1
ATOM 1018 O O . TYR A 1 128 ? -0.543 -19.677 14.647 1.00 97.81 128 TYR A O 1
ATOM 1026 N N . SER A 1 129 ? 0.454 -20.646 12.882 1.00 96.62 129 SER A N 1
ATOM 1027 C CA . SER A 1 129 ? 1.703 -21.008 13.568 1.00 96.62 129 SER A CA 1
ATOM 1028 C C . SER A 1 129 ? 2.613 -19.809 13.883 1.00 96.62 129 SER A C 1
ATOM 1030 O O . SER A 1 129 ? 3.556 -19.932 14.664 1.00 96.62 129 SER A O 1
ATOM 1032 N N . GLY A 1 130 ? 2.349 -18.638 13.289 1.00 96.62 130 GLY A N 1
ATOM 1033 C CA . GLY A 1 130 ? 3.123 -17.414 13.492 1.00 96.62 130 GLY A CA 1
ATOM 1034 C C . GLY A 1 130 ? 4.422 -17.319 12.683 1.00 96.62 130 GLY A C 1
ATOM 1035 O O . GLY A 1 130 ? 5.184 -16.372 12.899 1.00 96.62 130 GLY A O 1
ATOM 1036 N N . ILE A 1 131 ? 4.677 -18.243 11.746 1.00 96.75 131 ILE A N 1
ATOM 1037 C CA . ILE A 1 131 ? 5.863 -18.216 10.868 1.00 96.75 131 ILE A CA 1
ATOM 1038 C C . ILE A 1 131 ? 5.838 -16.976 9.966 1.00 96.75 131 ILE A C 1
ATOM 1040 O O . ILE A 1 131 ? 6.859 -16.305 9.788 1.00 96.75 131 ILE A O 1
ATOM 1044 N N . ILE A 1 132 ? 4.666 -16.630 9.427 1.00 97.38 132 ILE A N 1
ATOM 1045 C CA . ILE A 1 132 ? 4.477 -15.438 8.596 1.00 97.38 132 ILE A CA 1
ATOM 1046 C C . ILE A 1 132 ? 3.448 -14.482 9.193 1.00 97.38 132 ILE A C 1
ATOM 1048 O O . ILE A 1 132 ? 2.511 -14.854 9.893 1.00 97.38 132 ILE A O 1
ATOM 1052 N N . LYS A 1 133 ? 3.610 -13.198 8.880 1.00 97.25 133 LYS A N 1
ATOM 1053 C CA . LYS A 1 133 ? 2.750 -12.112 9.362 1.00 97.25 133 LYS A CA 1
ATOM 1054 C C . LYS A 1 133 ? 1.657 -11.793 8.350 1.00 97.25 133 LYS A C 1
ATOM 1056 O O . LYS A 1 133 ? 1.832 -11.985 7.149 1.00 97.25 133 LYS A O 1
ATOM 1061 N N . LYS A 1 134 ? 0.584 -11.136 8.807 1.00 97.06 134 LYS A N 1
ATOM 1062 C CA . LYS A 1 134 ? -0.555 -10.740 7.953 1.00 97.06 134 LYS A CA 1
ATOM 1063 C C . LYS A 1 134 ? -0.156 -10.003 6.672 1.00 97.06 134 LYS A C 1
ATOM 1065 O O . LYS A 1 134 ? -0.714 -10.241 5.610 1.00 97.06 134 LYS A O 1
ATOM 1070 N N . GLY A 1 135 ? 0.842 -9.119 6.767 1.00 97.19 135 GLY A N 1
ATOM 1071 C CA . GLY A 1 135 ? 1.328 -8.353 5.621 1.00 97.19 135 GLY A CA 1
ATOM 1072 C C . GLY A 1 135 ? 1.967 -9.235 4.549 1.00 97.19 135 GLY A C 1
ATOM 1073 O O . GLY A 1 135 ? 1.849 -8.918 3.375 1.00 97.19 135 GLY A O 1
ATOM 1074 N N . GLN A 1 136 ? 2.599 -10.343 4.940 1.00 98.19 136 GLN A N 1
ATOM 1075 C CA . GLN A 1 136 ? 3.221 -11.290 4.015 1.00 98.19 136 GLN A CA 1
ATOM 1076 C C . GLN A 1 136 ? 2.159 -12.124 3.303 1.00 98.19 136 GLN A C 1
ATOM 1078 O O . GLN A 1 136 ? 2.220 -12.237 2.085 1.00 98.19 136 GLN A O 1
ATOM 1083 N N . VAL A 1 137 ? 1.129 -12.592 4.020 1.00 98.50 137 VAL A N 1
ATOM 1084 C CA . VAL A 1 137 ? -0.021 -13.278 3.403 1.00 98.50 137 VAL A CA 1
ATOM 1085 C C . VAL A 1 137 ? -0.684 -12.385 2.350 1.00 98.50 137 VAL A C 1
ATOM 1087 O O . VAL A 1 137 ? -0.860 -12.807 1.213 1.00 98.50 137 VAL A O 1
ATOM 1090 N N . ILE A 1 138 ? -0.957 -11.116 2.680 1.00 98.44 138 ILE A N 1
ATOM 1091 C CA . ILE A 1 138 ? -1.542 -10.147 1.735 1.00 98.44 138 ILE A CA 1
ATOM 1092 C C . ILE A 1 138 ? -0.674 -9.993 0.480 1.00 98.44 138 ILE A C 1
ATOM 1094 O O . ILE A 1 138 ? -1.212 -9.947 -0.623 1.00 98.44 138 ILE A O 1
ATOM 1098 N N . GLN A 1 139 ? 0.652 -9.913 0.622 1.00 98.00 139 GLN A N 1
ATOM 1099 C CA . GLN A 1 139 ? 1.557 -9.779 -0.525 1.00 98.00 139 GLN A CA 1
ATOM 1100 C C . GLN A 1 139 ? 1.608 -11.046 -1.387 1.00 98.00 139 GLN A C 1
ATOM 1102 O O . GLN A 1 139 ? 1.636 -10.935 -2.610 1.00 98.00 139 GLN A O 1
ATOM 1107 N N . LEU A 1 140 ? 1.558 -12.231 -0.773 1.00 98.56 140 LEU A N 1
ATOM 1108 C CA . LEU A 1 140 ? 1.484 -13.511 -1.483 1.00 98.56 140 LEU A CA 1
ATOM 1109 C C . LEU A 1 140 ? 0.169 -13.645 -2.266 1.00 98.56 140 LEU A C 1
ATOM 1111 O O . LEU A 1 140 ? 0.202 -13.998 -3.443 1.00 98.56 140 LEU A O 1
ATOM 1115 N N . ILE A 1 141 ? -0.971 -13.275 -1.664 1.00 98.56 141 ILE A N 1
ATOM 1116 C CA . ILE A 1 141 ? -2.261 -13.230 -2.372 1.00 98.56 141 ILE A CA 1
ATOM 1117 C C . ILE A 1 141 ? -2.178 -12.241 -3.536 1.00 98.56 141 ILE A C 1
ATOM 1119 O O . ILE A 1 141 ? -2.471 -12.606 -4.668 1.00 98.56 141 ILE A O 1
ATOM 1123 N N . LYS A 1 142 ? -1.738 -10.998 -3.292 1.00 98.38 142 LYS A N 1
ATOM 1124 C CA . LYS A 1 142 ? -1.625 -9.963 -4.334 1.00 98.38 142 LYS A CA 1
ATOM 1125 C C . LYS A 1 142 ? -0.754 -10.394 -5.514 1.00 98.38 142 LYS A C 1
ATOM 1127 O O . LYS A 1 142 ? -1.121 -10.117 -6.658 1.00 98.38 142 LYS A O 1
ATOM 1132 N N . GLY A 1 143 ? 0.356 -11.068 -5.219 1.00 97.31 143 GLY A N 1
ATOM 1133 C CA . GLY A 1 143 ? 1.312 -11.566 -6.201 1.00 97.31 143 GLY A CA 1
ATOM 1134 C C . GLY A 1 143 ? 0.831 -12.775 -6.997 1.00 97.31 143 GLY A C 1
ATOM 1135 O O . GLY A 1 143 ? 1.516 -13.156 -7.935 1.00 97.31 143 GLY A O 1
ATOM 1136 N N . GLY A 1 144 ? -0.321 -13.359 -6.661 1.00 98.00 144 GLY A N 1
ATOM 1137 C CA . GLY A 1 144 ? -0.881 -14.513 -7.366 1.00 98.00 144 GLY A CA 1
ATOM 1138 C C . GLY A 1 144 ? -0.336 -15.868 -6.921 1.00 98.00 144 GLY A C 1
ATOM 1139 O O . GLY A 1 144 ? -0.587 -16.864 -7.589 1.00 98.00 144 GLY A O 1
ATOM 1140 N N . CYS A 1 145 ? 0.351 -15.942 -5.772 1.00 98.44 145 CYS A N 1
ATOM 1141 C CA . CYS A 1 145 ? 0.910 -17.202 -5.264 1.00 98.44 145 CYS A CA 1
ATOM 1142 C C . CYS A 1 145 ? -0.133 -18.304 -5.072 1.00 98.44 145 CYS A C 1
ATOM 1144 O O . CYS A 1 145 ? 0.212 -19.477 -5.146 1.00 98.44 145 CYS A O 1
ATOM 1146 N N . PHE A 1 146 ? -1.387 -17.933 -4.829 1.00 98.56 146 PHE A N 1
ATOM 1147 C CA . PHE A 1 146 ? -2.474 -18.863 -4.536 1.00 98.56 146 PHE A CA 1
ATOM 1148 C C . PHE A 1 146 ? -3.497 -18.966 -5.668 1.00 98.56 146 PHE A C 1
ATOM 1150 O O . PHE A 1 146 ? -4.573 -19.511 -5.450 1.00 98.56 146 PHE A O 1
ATOM 1157 N N . ASP A 1 147 ? -3.192 -18.462 -6.868 1.00 97.56 147 ASP A N 1
ATOM 1158 C CA . ASP A 1 147 ? -4.124 -18.534 -8.002 1.00 97.56 147 ASP A CA 1
ATOM 1159 C C . ASP A 1 147 ? -4.451 -19.994 -8.386 1.00 97.56 147 ASP A C 1
ATOM 1161 O O . ASP A 1 147 ? -5.524 -20.272 -8.914 1.00 97.56 147 ASP A O 1
ATOM 1165 N N . SER A 1 148 ? -3.571 -20.952 -8.062 1.00 97.12 148 SER A N 1
ATOM 1166 C CA . SER A 1 148 ? -3.837 -22.392 -8.202 1.00 97.12 148 SER A CA 1
ATOM 1167 C C . SER A 1 148 ? -4.838 -22.953 -7.184 1.00 97.12 148 SER A C 1
ATOM 1169 O O . SER A 1 148 ? -5.352 -24.050 -7.390 1.00 97.12 148 SER A O 1
ATOM 1171 N N . PHE A 1 149 ? -5.146 -22.213 -6.115 1.00 98.12 149 PHE A N 1
ATOM 1172 C CA . PHE A 1 149 ? -6.122 -22.589 -5.084 1.00 98.12 149 PHE A CA 1
ATOM 1173 C C . PHE A 1 149 ? -7.474 -21.888 -5.237 1.00 98.12 149 PHE A C 1
ATOM 1175 O O . PHE A 1 149 ? -8.428 -22.260 -4.555 1.00 98.12 149 PHE A O 1
ATOM 1182 N N . GLY A 1 150 ? -7.586 -20.889 -6.114 1.00 96.69 150 GLY A N 1
ATOM 1183 C CA . GLY A 1 150 ? -8.854 -20.229 -6.410 1.00 96.69 150 GLY A CA 1
ATOM 1184 C C . GLY A 1 150 ? -8.710 -18.775 -6.843 1.00 96.69 150 GLY A C 1
ATOM 1185 O O . GLY A 1 150 ? -7.614 -18.245 -7.022 1.00 96.69 150 GLY A O 1
ATOM 1186 N N . GLU A 1 151 ? -9.855 -18.108 -6.983 1.00 97.31 151 GLU A N 1
ATOM 1187 C CA . GLU A 1 151 ? -9.918 -16.720 -7.429 1.00 97.31 151 GLU A CA 1
ATOM 1188 C C . GLU A 1 151 ? -9.287 -15.762 -6.413 1.00 97.31 151 GLU A C 1
ATOM 1190 O O . GLU A 1 151 ? -9.726 -15.628 -5.266 1.00 97.31 151 GLU A O 1
ATOM 1195 N N . ARG A 1 152 ? -8.273 -15.013 -6.856 1.00 95.81 152 ARG A N 1
ATOM 1196 C CA . ARG A 1 152 ? -7.447 -14.146 -5.999 1.00 95.81 152 ARG A CA 1
ATOM 1197 C C . ARG A 1 152 ? -8.255 -13.134 -5.176 1.00 95.81 152 ARG A C 1
ATOM 1199 O O . ARG A 1 152 ? -7.890 -12.819 -4.043 1.00 95.81 152 ARG A O 1
ATOM 1206 N N . LYS A 1 153 ? -9.353 -12.606 -5.731 1.00 97.00 153 LYS A N 1
ATOM 1207 C CA . LYS A 1 153 ? -10.244 -11.670 -5.018 1.00 97.00 153 LYS A CA 1
ATOM 1208 C C . LYS A 1 153 ? -11.028 -12.350 -3.902 1.00 97.00 153 LYS A C 1
ATOM 1210 O O . LYS A 1 153 ? -11.203 -11.737 -2.850 1.00 97.00 153 LYS A O 1
ATOM 1215 N N . ASP A 1 154 ? -11.449 -13.591 -4.107 1.00 98.06 154 ASP A N 1
ATOM 1216 C CA . ASP A 1 154 ? -12.176 -14.361 -3.103 1.00 98.06 154 ASP A CA 1
ATOM 1217 C C . ASP A 1 154 ? -11.239 -14.809 -1.981 1.00 98.06 154 ASP A C 1
ATOM 1219 O O . ASP A 1 154 ? -11.584 -14.666 -0.807 1.00 98.06 154 ASP A O 1
ATOM 1223 N N . LEU A 1 155 ? -10.007 -15.208 -2.315 1.00 98.38 155 LEU A N 1
ATOM 1224 C CA . LEU A 1 155 ? -8.954 -15.489 -1.333 1.00 98.38 155 LEU A CA 1
ATOM 1225 C C . LEU A 1 155 ? -8.619 -14.249 -0.490 1.00 98.38 155 LEU A C 1
ATOM 1227 O O . LEU A 1 155 ? -8.570 -14.322 0.739 1.00 98.38 155 LEU A O 1
ATOM 1231 N N . MET A 1 156 ? -8.462 -13.083 -1.130 1.00 98.50 156 MET A N 1
ATOM 1232 C CA . MET A 1 156 ? -8.268 -11.815 -0.418 1.00 98.50 156 MET A CA 1
ATOM 1233 C C . MET A 1 156 ? -9.462 -11.500 0.485 1.00 98.50 156 MET A C 1
ATOM 1235 O O . MET A 1 156 ? -9.273 -11.145 1.643 1.00 98.50 156 MET A O 1
ATOM 1239 N N . LYS A 1 157 ? -10.695 -11.647 -0.013 1.00 98.19 157 LYS A N 1
ATOM 1240 C CA . LYS A 1 157 ? -11.912 -11.408 0.771 1.00 98.19 157 LYS A CA 1
ATOM 1241 C C . LYS A 1 157 ? -11.974 -12.324 1.992 1.00 98.19 157 LYS A C 1
ATOM 1243 O O . LYS A 1 157 ? -12.207 -11.816 3.083 1.00 98.19 157 LYS A O 1
ATOM 1248 N N . SER A 1 158 ? -11.704 -13.617 1.820 1.00 97.75 158 SER A N 1
ATOM 1249 C CA . SER A 1 158 ? -11.637 -14.595 2.911 1.00 97.75 158 SER A CA 1
ATOM 1250 C C . SER A 1 158 ? -10.610 -14.180 3.971 1.00 97.75 158 SER A C 1
ATOM 1252 O O . SER A 1 158 ? -10.934 -14.064 5.155 1.00 97.75 158 SER A O 1
ATOM 1254 N N . PHE A 1 159 ? -9.396 -13.820 3.543 1.00 98.25 159 PHE A N 1
ATOM 1255 C CA . PHE A 1 159 ? -8.347 -13.402 4.468 1.00 98.25 159 PHE A CA 1
ATOM 1256 C C . PHE A 1 159 ? -8.660 -12.070 5.173 1.00 98.25 159 PHE A C 1
ATOM 1258 O O . PHE A 1 159 ? -8.412 -11.937 6.370 1.00 98.25 159 PHE A O 1
ATOM 1265 N N . ILE A 1 160 ? -9.252 -11.088 4.479 1.00 98.19 160 ILE A N 1
ATOM 1266 C CA . ILE A 1 160 ? -9.707 -9.832 5.100 1.00 98.19 160 ILE A CA 1
ATOM 1267 C C . ILE A 1 160 ? -10.831 -10.095 6.111 1.00 98.19 160 ILE A C 1
ATOM 1269 O O . ILE A 1 160 ? -10.807 -9.528 7.204 1.00 98.19 160 ILE A O 1
ATOM 1273 N N . SER A 1 161 ? -11.780 -10.984 5.803 1.00 96.50 161 SER A N 1
ATOM 1274 C CA . SER A 1 161 ? -12.829 -11.391 6.746 1.00 96.50 161 SER A CA 1
ATOM 1275 C C . SER A 1 161 ? -12.243 -11.980 8.029 1.00 96.50 161 SER A C 1
ATOM 1277 O O . SER A 1 161 ? -12.704 -11.624 9.112 1.00 96.50 161 SER A O 1
ATOM 1279 N N . LEU A 1 162 ? -11.179 -12.778 7.926 1.00 95.38 162 LEU A N 1
ATOM 1280 C CA . LEU A 1 162 ? -10.444 -13.311 9.073 1.00 95.38 162 LEU A CA 1
ATOM 1281 C C . LEU A 1 162 ? -9.752 -12.203 9.892 1.00 95.38 162 LEU A C 1
ATOM 1283 O O . LEU A 1 162 ? -9.959 -12.112 11.102 1.00 95.38 162 LEU A O 1
ATOM 1287 N N . ILE A 1 163 ? -8.944 -11.342 9.258 1.00 95.88 163 ILE A N 1
ATOM 1288 C CA . ILE A 1 163 ? -8.131 -10.341 9.983 1.00 95.88 163 ILE A CA 1
ATOM 1289 C C . ILE A 1 163 ? -8.907 -9.097 10.429 1.00 95.88 163 ILE A C 1
ATOM 1291 O O . ILE A 1 163 ? -8.391 -8.319 11.228 1.00 95.88 163 ILE A O 1
ATOM 1295 N N . SER A 1 164 ? -10.129 -8.893 9.927 1.00 94.75 164 SER A N 1
ATOM 1296 C CA . SER A 1 164 ? -11.017 -7.813 10.378 1.00 94.75 164 SER A CA 1
ATOM 1297 C C . SER A 1 164 ? -11.557 -8.025 11.801 1.00 94.75 164 SER A C 1
ATOM 1299 O O . SER A 1 164 ? -12.171 -7.119 12.364 1.00 94.75 164 SER A O 1
ATOM 1301 N N . GLU A 1 165 ? -11.302 -9.200 12.395 1.00 92.25 165 GLU A N 1
ATOM 1302 C CA . GLU A 1 165 ? -11.703 -9.585 13.753 1.00 92.25 165 GLU A CA 1
ATOM 1303 C C . GLU A 1 165 ? -13.183 -9.271 14.057 1.00 92.25 165 GLU A C 1
ATOM 1305 O O . GLU A 1 165 ? -13.482 -8.538 15.023 1.00 92.25 165 GLU A O 1
ATOM 1310 N N . PRO A 1 166 ? -14.120 -9.803 13.244 1.00 93.69 166 PRO A N 1
ATOM 1311 C CA . PRO A 1 166 ? -15.538 -9.513 13.378 1.00 93.69 166 PRO A CA 1
ATOM 1312 C C . PRO A 1 166 ? -16.032 -9.887 14.776 1.00 93.69 166 PRO A C 1
ATOM 1314 O O . PRO A 1 166 ? -15.643 -10.895 15.370 1.00 93.69 166 PRO A O 1
ATOM 1317 N N . LYS A 1 167 ? -16.902 -9.050 15.337 1.00 94.69 167 LYS A N 1
ATOM 1318 C CA . LYS A 1 167 ? -17.497 -9.295 16.651 1.00 94.69 167 LYS A CA 1
ATOM 1319 C C . LYS A 1 167 ? -18.676 -10.250 16.500 1.00 94.69 167 LYS A C 1
ATOM 1321 O O . LYS A 1 167 ? -19.426 -10.168 15.532 1.00 94.69 167 LYS A O 1
ATOM 1326 N N . SER A 1 168 ? -18.851 -11.140 17.475 1.00 94.69 168 SER A N 1
ATOM 1327 C CA . SER A 1 168 ? -20.006 -12.048 17.554 1.00 94.69 168 SER A CA 1
ATOM 1328 C C . SER A 1 168 ? -21.189 -11.436 18.307 1.00 94.69 168 SER A C 1
ATOM 1330 O O . SER A 1 168 ? -22.337 -11.798 18.077 1.00 94.69 168 SER A O 1
ATOM 1332 N N . LYS A 1 169 ? -20.913 -10.493 19.212 1.00 95.44 169 LYS A N 1
ATOM 1333 C CA . LYS A 1 169 ? -21.902 -9.715 19.961 1.00 95.44 169 LYS A CA 1
ATOM 1334 C C . LYS A 1 169 ? -21.313 -8.369 20.353 1.00 95.44 169 LYS A C 1
ATOM 1336 O O . LYS A 1 169 ? -20.099 -8.262 20.542 1.00 95.44 169 LYS A O 1
ATOM 1341 N N . LEU A 1 170 ? -22.169 -7.369 20.536 1.00 95.50 170 LEU A N 1
ATOM 1342 C CA . LEU A 1 170 ? -21.764 -6.081 21.088 1.00 95.50 170 LEU A CA 1
ATOM 1343 C C . LEU A 1 170 ? -22.184 -5.950 22.548 1.00 95.50 170 LEU A C 1
ATOM 1345 O O . LEU A 1 170 ? -23.187 -6.501 22.998 1.00 95.50 170 LEU A O 1
ATOM 1349 N N . THR A 1 171 ? -21.392 -5.195 23.297 1.00 94.69 171 THR A N 1
ATOM 1350 C CA . THR A 1 171 ? -21.676 -4.827 24.682 1.00 94.69 171 THR A CA 1
ATOM 1351 C C . THR A 1 171 ? -21.344 -3.353 24.907 1.00 94.69 171 THR A C 1
ATOM 1353 O O . THR A 1 171 ? -20.804 -2.677 24.030 1.00 94.69 171 THR A O 1
ATOM 1356 N N . MET A 1 172 ? -21.603 -2.845 26.114 1.00 93.06 172 MET A N 1
ATOM 1357 C CA . MET A 1 172 ? -21.257 -1.466 26.477 1.00 93.06 172 MET A CA 1
ATOM 1358 C C . MET A 1 172 ? -19.754 -1.152 26.372 1.00 93.06 172 MET A C 1
ATOM 1360 O O . MET A 1 172 ? -19.394 0.021 26.294 1.00 93.06 172 MET A O 1
ATOM 1364 N N . SER A 1 173 ? -18.869 -2.158 26.336 1.00 92.44 173 SER A N 1
ATOM 1365 C CA . SER A 1 173 ? -17.437 -1.933 26.083 1.00 92.44 173 SER A CA 1
ATOM 1366 C C . SER A 1 173 ? -17.145 -1.526 24.633 1.00 92.44 173 SER A C 1
ATOM 1368 O O . SER A 1 173 ? -16.144 -0.860 24.379 1.00 92.44 173 SER A O 1
ATOM 1370 N N . ASN A 1 174 ? -18.029 -1.862 23.687 1.00 94.81 174 ASN A N 1
ATOM 1371 C CA . ASN A 1 174 ? -17.871 -1.562 22.262 1.00 94.81 174 ASN A CA 1
ATOM 1372 C C . ASN A 1 174 ? -18.394 -0.168 21.872 1.00 94.81 174 ASN A C 1
ATOM 1374 O O . ASN A 1 174 ? -18.149 0.275 20.754 1.00 94.81 174 ASN A O 1
ATOM 1378 N N . VAL A 1 175 ? -19.071 0.549 22.780 1.00 94.25 175 VAL A N 1
ATOM 1379 C CA . VAL A 1 175 ? -19.661 1.880 22.518 1.00 94.25 175 VAL A CA 1
ATOM 1380 C C . VAL A 1 175 ? -18.629 2.868 21.996 1.00 94.25 175 VAL A C 1
ATOM 1382 O O . VAL A 1 175 ? -18.889 3.573 21.028 1.00 94.25 175 VAL A O 1
ATOM 1385 N N . LYS A 1 176 ? -17.439 2.890 22.607 1.00 94.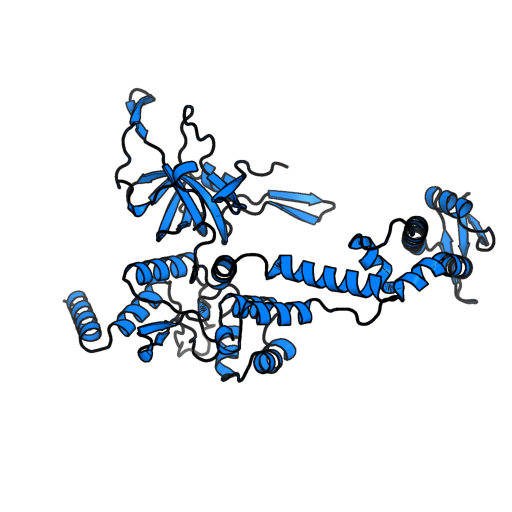56 176 LYS A N 1
ATOM 1386 C CA . LYS A 1 176 ? -16.352 3.776 22.185 1.00 94.56 176 LYS A CA 1
ATOM 1387 C C . LYS A 1 176 ? -16.006 3.568 20.710 1.00 94.56 176 LYS A C 1
ATOM 1389 O O . LYS A 1 176 ? -15.932 4.535 19.967 1.00 94.56 176 LYS A O 1
ATOM 1394 N N . MET A 1 177 ? -15.887 2.309 20.293 1.00 94.88 177 MET A N 1
ATOM 1395 C CA . MET A 1 177 ? -15.591 1.940 18.911 1.00 94.88 177 MET A CA 1
ATOM 1396 C C . MET A 1 177 ? -16.721 2.353 17.960 1.00 94.88 177 MET A C 1
ATOM 1398 O O . MET A 1 177 ? -16.440 2.859 16.882 1.00 94.88 177 MET A O 1
ATOM 1402 N N . LEU A 1 178 ? -17.993 2.204 18.349 1.00 96.12 178 LEU A N 1
ATOM 1403 C CA . LEU A 1 178 ? -19.116 2.686 17.532 1.00 96.12 178 LEU A CA 1
ATOM 1404 C C . LEU A 1 178 ? -19.089 4.212 17.357 1.00 96.12 178 LEU A C 1
ATOM 1406 O O . LEU A 1 178 ? -19.361 4.696 16.264 1.00 96.12 178 LEU A O 1
ATOM 1410 N N . ILE A 1 179 ? -18.751 4.957 18.415 1.00 95.12 179 ILE A N 1
ATOM 1411 C CA . ILE A 1 179 ? -18.647 6.424 18.374 1.00 95.12 179 ILE A CA 1
ATOM 1412 C C . ILE A 1 179 ? -17.467 6.860 17.501 1.00 95.12 179 ILE A C 1
ATOM 1414 O O . ILE A 1 179 ? -17.623 7.757 16.688 1.00 95.12 179 ILE A O 1
ATOM 1418 N N . GLU A 1 180 ? -16.297 6.237 17.656 1.00 94.50 180 GLU A N 1
ATOM 1419 C CA . GLU A 1 180 ? -15.089 6.572 16.883 1.00 94.50 180 GLU A CA 1
ATOM 1420 C C . GLU A 1 180 ? -15.234 6.287 15.382 1.00 94.50 180 GLU A C 1
ATOM 1422 O O . GLU A 1 180 ? -14.493 6.852 14.586 1.00 94.50 180 GLU A O 1
ATOM 1427 N N . ASN A 1 181 ? -16.180 5.422 15.005 1.00 94.81 181 ASN A N 1
ATOM 1428 C CA . ASN A 1 181 ? -16.492 5.090 13.617 1.00 94.81 181 ASN A CA 1
ATOM 1429 C C . ASN A 1 181 ? -17.794 5.744 13.117 1.00 94.81 181 ASN A C 1
ATOM 1431 O O . ASN A 1 181 ? -18.299 5.342 12.071 1.00 94.81 181 ASN A O 1
ATOM 1435 N N . ASP A 1 182 ? -18.361 6.694 13.871 1.00 95.25 182 ASP A N 1
ATOM 1436 C CA . ASP A 1 182 ? -19.597 7.415 13.528 1.00 95.25 182 ASP A CA 1
ATOM 1437 C C . ASP A 1 182 ? -20.791 6.491 13.195 1.00 95.25 182 ASP A C 1
ATOM 1439 O O . ASP A 1 182 ? -21.613 6.769 12.323 1.00 95.25 182 ASP A O 1
ATOM 1443 N N . LEU A 1 183 ? -20.905 5.360 13.905 1.00 95.94 183 LEU A N 1
ATOM 1444 C CA . LEU A 1 183 ? -21.931 4.334 13.660 1.00 95.94 183 LEU A CA 1
ATOM 1445 C C . LEU A 1 183 ? -23.165 4.456 14.563 1.00 95.94 183 LEU A C 1
ATOM 1447 O O . LEU A 1 183 ? -24.124 3.698 14.397 1.00 95.94 183 LEU A O 1
ATOM 1451 N N . VAL A 1 184 ? -23.143 5.362 15.543 1.00 95.56 184 VAL A N 1
ATOM 1452 C CA . VAL A 1 184 ? -24.252 5.555 16.486 1.00 95.56 184 VAL A CA 1
ATOM 1453 C C . VAL A 1 184 ? -25.282 6.530 15.892 1.00 95.56 184 VAL A C 1
ATOM 1455 O O . VAL A 1 184 ? -24.900 7.638 15.518 1.00 95.56 184 VAL A O 1
ATOM 1458 N N . PRO A 1 185 ? -26.579 6.168 15.819 1.00 95.25 185 PRO A N 1
ATOM 1459 C CA . PRO A 1 185 ? -27.625 7.058 15.320 1.00 95.25 185 PRO A CA 1
ATOM 1460 C C . PRO A 1 185 ? -27.735 8.371 16.104 1.00 95.25 185 PRO A C 1
ATOM 1462 O O . PRO A 1 185 ? -27.516 8.404 17.318 1.00 95.25 185 PRO A O 1
ATOM 1465 N N . GLY A 1 186 ? -28.159 9.439 15.419 1.00 93.81 186 GLY A N 1
ATOM 1466 C CA . GLY A 1 186 ? -28.347 10.768 16.015 1.00 93.81 186 GLY A CA 1
ATOM 1467 C C . GLY A 1 186 ? -29.326 10.792 17.196 1.00 93.81 186 GLY A C 1
ATOM 1468 O O . GLY A 1 186 ? -29.138 11.568 18.130 1.00 93.81 186 GLY A O 1
ATOM 1469 N N . ASP A 1 187 ? -30.293 9.871 17.225 1.00 94.62 187 ASP A N 1
ATOM 1470 C CA . ASP A 1 187 ? -31.282 9.712 18.304 1.00 94.62 187 ASP A CA 1
ATOM 1471 C C . ASP A 1 187 ? -30.679 9.312 19.665 1.00 94.62 187 ASP A C 1
ATOM 1473 O O . ASP A 1 187 ? -31.399 9.258 20.669 1.00 94.62 187 ASP A O 1
ATOM 1477 N N . PHE A 1 188 ? -29.377 9.006 19.698 1.00 96.50 188 PHE A N 1
ATOM 1478 C CA . PHE A 1 188 ? -28.606 8.706 20.904 1.00 96.50 188 PHE A CA 1
ATOM 1479 C C . PHE A 1 188 ? -27.615 9.819 21.279 1.00 96.50 188 PHE A C 1
ATOM 1481 O O . PHE A 1 188 ? -26.666 9.585 22.032 1.00 96.50 188 PHE A O 1
ATOM 1488 N N . ALA A 1 189 ? -27.781 11.036 20.745 1.00 95.44 189 ALA A N 1
ATOM 1489 C CA . ALA A 1 189 ? -26.864 12.147 21.001 1.00 95.44 189 ALA A CA 1
ATOM 1490 C C . ALA A 1 189 ? -26.671 12.431 22.503 1.00 95.44 189 ALA A C 1
ATOM 1492 O O . ALA A 1 189 ? -25.547 12.699 22.939 1.00 95.44 189 ALA A O 1
ATOM 1493 N N . LEU A 1 190 ? -27.736 12.331 23.308 1.00 96.19 190 LEU A N 1
ATOM 1494 C CA . LEU A 1 190 ? -27.647 12.504 24.759 1.00 96.19 190 LEU A CA 1
ATOM 1495 C C . LEU A 1 190 ? -26.834 11.375 25.402 1.00 96.19 190 LEU A C 1
ATOM 1497 O O . LEU A 1 190 ? -25.918 11.647 26.170 1.00 96.19 190 LEU A O 1
ATOM 1501 N N . GLU A 1 191 ? -27.090 10.119 25.052 1.00 96.94 191 GLU A N 1
ATOM 1502 C CA . GLU A 1 191 ? -26.367 8.954 25.566 1.00 96.94 191 GLU A CA 1
ATOM 1503 C C . GLU A 1 191 ? -24.880 8.983 25.185 1.00 96.94 191 GLU A C 1
ATOM 1505 O O . GLU A 1 191 ? -24.028 8.603 25.989 1.00 96.94 191 GLU A O 1
ATOM 1510 N N . ILE A 1 192 ? -24.537 9.504 24.002 1.00 96.31 192 ILE A N 1
ATOM 1511 C CA . ILE A 1 192 ? -23.144 9.762 23.607 1.00 96.31 192 ILE A CA 1
ATOM 1512 C C . ILE A 1 192 ? -22.516 10.828 24.516 1.00 96.31 192 ILE A C 1
ATOM 1514 O O . ILE A 1 192 ? -21.380 10.650 24.968 1.00 96.31 192 ILE A O 1
ATOM 1518 N N . ARG A 1 193 ? -23.232 11.925 24.815 1.00 96.19 193 ARG A N 1
ATOM 1519 C CA . ARG A 1 193 ? -22.761 12.956 25.760 1.00 96.19 193 ARG A CA 1
ATOM 1520 C C . ARG A 1 193 ? -22.566 12.372 27.159 1.00 96.19 193 ARG A C 1
ATOM 1522 O O . ARG A 1 193 ? -21.509 12.591 27.743 1.00 96.19 193 ARG A O 1
ATOM 1529 N N . LEU A 1 194 ? -23.511 11.568 27.652 1.00 96.69 194 LEU A N 1
ATOM 1530 C CA . LEU A 1 194 ? -23.408 10.871 28.940 1.00 96.69 194 LEU A CA 1
ATOM 1531 C C . LEU A 1 194 ? -22.202 9.919 28.971 1.00 96.69 194 LEU A C 1
ATOM 1533 O O . LEU A 1 194 ? -21.451 9.908 29.946 1.00 96.69 194 LEU A O 1
ATOM 1537 N N . PHE A 1 195 ? -21.966 9.151 27.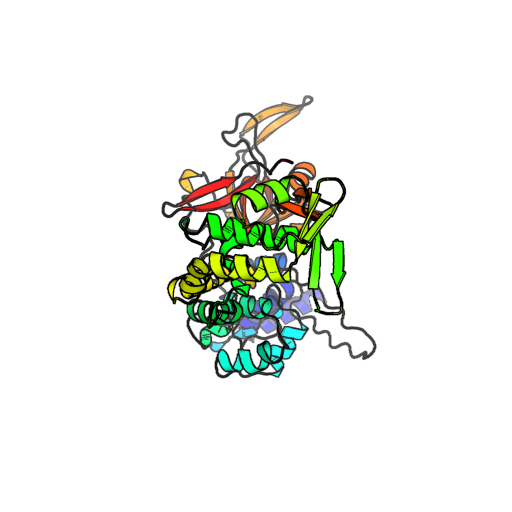901 1.00 96.38 195 PHE A N 1
ATOM 1538 C CA . PHE A 1 195 ? -20.809 8.257 27.787 1.00 96.38 195 PHE A CA 1
ATOM 1539 C C . PHE A 1 195 ? -19.480 9.023 27.857 1.00 96.38 195 PHE A C 1
ATOM 1541 O O . PHE A 1 195 ? -18.584 8.647 28.616 1.00 96.38 195 PHE A O 1
ATOM 1548 N N . ARG A 1 196 ? -19.360 10.120 27.096 1.00 95.44 196 ARG A N 1
ATOM 1549 C CA . ARG A 1 196 ? -18.175 10.995 27.109 1.00 95.44 196 ARG A CA 1
ATOM 1550 C C . ARG A 1 196 ? -17.981 11.657 28.471 1.00 95.44 196 ARG A C 1
ATOM 1552 O O . ARG A 1 196 ? -16.854 11.716 28.953 1.00 95.44 196 ARG A O 1
ATOM 1559 N N . PHE A 1 197 ? -19.067 12.095 29.105 1.00 96.50 197 PHE A N 1
ATOM 1560 C CA . PHE A 1 197 ? -19.049 12.662 30.449 1.00 96.50 197 PHE A CA 1
ATOM 1561 C C . PHE A 1 197 ? -18.519 11.659 31.477 1.00 96.50 197 PHE A C 1
ATOM 1563 O O . PHE A 1 197 ? -17.600 11.982 32.225 1.00 96.50 197 PHE A O 1
ATOM 1570 N N . LYS A 1 198 ? -19.005 10.411 31.457 1.00 95.50 198 LYS A N 1
ATOM 1571 C CA . LYS A 1 198 ? -18.478 9.344 32.316 1.00 95.50 198 LYS A CA 1
ATOM 1572 C C . LYS A 1 198 ? -16.970 9.143 32.106 1.00 95.50 198 LYS A C 1
ATOM 1574 O O . LYS A 1 198 ? -16.224 9.123 33.080 1.00 95.50 198 LYS A O 1
ATOM 1579 N N . ASP A 1 199 ? -16.510 9.013 30.857 1.00 93.25 199 ASP A N 1
ATOM 1580 C CA . ASP A 1 199 ? -15.074 8.843 30.555 1.00 93.25 199 ASP A CA 1
ATOM 1581 C C . ASP A 1 199 ? -14.225 10.041 31.019 1.00 93.25 199 ASP A C 1
ATOM 1583 O O . ASP A 1 199 ? -13.072 9.874 31.429 1.00 93.25 199 ASP A O 1
ATOM 1587 N N . TYR A 1 200 ? -14.800 11.244 30.981 1.00 94.88 200 TYR A N 1
ATOM 1588 C CA . TYR A 1 200 ? -14.173 12.469 31.463 1.00 94.88 200 TYR A CA 1
ATOM 1589 C C . TYR A 1 200 ? -13.994 12.463 32.987 1.00 94.88 200 TYR A C 1
ATOM 1591 O O . TYR A 1 200 ? -12.872 12.614 33.477 1.00 94.88 200 TYR A O 1
ATOM 1599 N N . ILE A 1 201 ? -15.072 12.240 33.744 1.00 95.00 201 ILE A N 1
ATOM 1600 C CA . ILE A 1 201 ? -15.044 12.338 35.211 1.00 95.00 201 ILE A CA 1
ATOM 1601 C C . ILE A 1 201 ? -14.353 11.144 35.878 1.00 95.00 201 ILE A C 1
ATOM 1603 O O . ILE A 1 201 ? -13.746 11.309 36.933 1.00 95.00 201 ILE A O 1
ATOM 1607 N N . SER A 1 202 ? -14.357 9.955 35.258 1.00 92.62 202 SER A N 1
ATOM 1608 C CA . SER A 1 202 ? -13.699 8.757 35.809 1.00 92.62 202 SER A CA 1
ATOM 1609 C C . SER A 1 202 ? -12.185 8.927 36.011 1.00 92.62 202 SER A C 1
ATOM 1611 O O . SER A 1 202 ? -11.569 8.137 36.727 1.00 92.62 202 SER A O 1
ATOM 1613 N N . LYS A 1 203 ? -11.575 9.951 35.401 1.00 92.31 203 LYS A N 1
ATOM 1614 C CA . LYS A 1 203 ? -10.152 10.295 35.549 1.00 92.31 203 LYS A CA 1
ATOM 1615 C C . LYS A 1 203 ? -9.883 11.251 36.723 1.00 92.31 203 LYS A C 1
ATOM 1617 O O . LYS A 1 203 ? -8.729 11.420 37.100 1.00 92.31 203 LYS A O 1
ATOM 1622 N N . ARG A 1 204 ? -10.920 11.848 37.323 1.00 91.38 204 ARG A N 1
ATOM 1623 C CA . ARG A 1 204 ? -10.835 12.884 38.372 1.00 91.38 204 ARG A CA 1
ATOM 1624 C C . ARG A 1 204 ? -11.070 12.317 39.772 1.00 91.38 204 ARG A C 1
ATOM 1626 O O . ARG A 1 204 ? -11.946 12.765 40.508 1.00 91.38 204 ARG A O 1
ATOM 1633 N N . VAL A 1 205 ? -10.305 11.289 40.133 1.00 93.06 205 VAL A N 1
ATOM 1634 C CA . VAL A 1 205 ? -10.432 10.637 41.444 1.00 93.06 205 VAL A CA 1
ATOM 1635 C C . VAL A 1 205 ? -9.890 11.556 42.538 1.00 93.06 205 VAL A C 1
ATOM 1637 O O . VAL A 1 205 ? -8.698 11.846 42.563 1.00 93.06 205 VAL A O 1
ATOM 1640 N N . PHE A 1 206 ? -10.762 11.964 43.455 1.00 92.75 206 PHE A N 1
ATOM 1641 C CA . PHE A 1 206 ? -10.430 12.781 44.619 1.00 92.75 206 PHE A CA 1
ATOM 1642 C C . PHE A 1 206 ? -9.958 11.926 45.793 1.00 92.75 206 PHE A C 1
ATOM 1644 O O . PHE A 1 206 ? -8.877 12.132 46.339 1.00 92.75 206 PHE A O 1
ATOM 1651 N N . LYS A 1 207 ? -10.759 10.920 46.161 1.00 93.69 207 LYS A N 1
ATOM 1652 C CA . LYS A 1 207 ? -10.485 10.035 47.297 1.00 93.69 207 LYS A CA 1
ATOM 1653 C C . LYS A 1 207 ? -10.991 8.628 47.012 1.00 93.69 207 LYS A C 1
ATOM 1655 O O . LYS A 1 207 ? -12.009 8.448 46.349 1.00 93.69 207 LYS A O 1
ATOM 1660 N N . LYS A 1 208 ? -10.287 7.618 47.518 1.00 93.75 208 LYS A N 1
ATOM 1661 C CA . LYS A 1 208 ? -10.753 6.225 47.521 1.00 93.75 208 LYS A CA 1
ATOM 1662 C C . LYS A 1 208 ? -11.256 5.877 48.918 1.00 93.75 208 LYS A C 1
ATOM 1664 O O . LYS A 1 208 ? -10.641 6.280 49.903 1.00 93.75 208 LYS A O 1
ATOM 1669 N N . ILE A 1 209 ? -12.372 5.164 48.983 1.00 91.19 209 ILE A N 1
ATOM 1670 C CA . ILE A 1 209 ? -12.963 4.653 50.219 1.00 91.19 209 ILE A CA 1
ATOM 1671 C C . ILE A 1 209 ? -12.829 3.134 50.182 1.00 91.19 209 ILE A C 1
ATOM 1673 O O . ILE A 1 209 ? -13.192 2.515 49.181 1.00 91.19 209 ILE A O 1
ATOM 1677 N N . ASP A 1 210 ? -12.310 2.538 51.254 1.00 87.75 210 ASP A N 1
ATOM 1678 C CA . ASP A 1 210 ? -12.074 1.092 51.314 1.00 87.75 210 ASP A CA 1
ATOM 1679 C C . ASP A 1 210 ? -13.309 0.306 51.781 1.00 87.75 210 ASP A C 1
ATOM 1681 O O . ASP A 1 210 ? -13.532 -0.815 51.321 1.00 87.75 210 ASP A O 1
ATOM 1685 N N . SER A 1 211 ? -14.157 0.897 52.633 1.00 84.31 211 SER A N 1
ATOM 1686 C CA . SER A 1 211 ? -15.382 0.258 53.125 1.00 84.31 211 SER A CA 1
ATOM 1687 C C . SER A 1 211 ? -16.522 1.267 53.362 1.00 84.31 211 SER A C 1
ATOM 1689 O O . SER A 1 211 ? -16.378 2.133 54.224 1.00 84.31 211 SER A O 1
ATOM 1691 N N . PRO A 1 212 ? -17.653 1.170 52.631 1.00 84.25 212 PRO A N 1
ATOM 1692 C CA . PRO A 1 212 ? -17.828 0.352 51.432 1.00 84.25 212 PRO A CA 1
ATOM 1693 C C . PRO A 1 212 ? -16.898 0.836 50.310 1.00 84.25 212 PRO A C 1
ATOM 1695 O O . PRO A 1 212 ? -16.690 2.035 50.148 1.00 84.25 212 PRO A O 1
ATOM 1698 N N . LYS A 1 213 ? -16.360 -0.098 49.514 1.00 92.88 213 LYS A N 1
ATOM 1699 C CA . LYS A 1 213 ? -15.438 0.236 48.422 1.00 92.88 213 LYS A CA 1
ATOM 1700 C C . LYS A 1 213 ? -16.082 1.210 47.431 1.00 92.88 213 LYS A C 1
ATOM 1702 O O . LYS A 1 213 ? -17.070 0.853 46.781 1.00 92.88 213 LYS A O 1
ATOM 1707 N N . ASP A 1 214 ? -15.503 2.399 47.299 1.00 94.06 214 ASP A N 1
ATOM 1708 C CA . ASP A 1 214 ? -15.985 3.455 46.406 1.00 94.06 214 ASP A CA 1
ATOM 1709 C C . ASP A 1 214 ? -14.858 4.415 45.992 1.00 94.06 214 ASP A C 1
ATOM 1711 O O . ASP A 1 214 ? -13.769 4.432 46.578 1.00 94.06 214 ASP A O 1
ATOM 1715 N N . LYS A 1 215 ? -15.116 5.227 44.967 1.00 95.56 215 LYS A N 1
ATOM 1716 C CA . LYS A 1 215 ? -14.275 6.365 44.601 1.00 95.56 215 LYS A CA 1
ATOM 1717 C C . LYS A 1 215 ? -15.108 7.630 44.606 1.00 95.56 215 LYS A C 1
ATOM 1719 O O . LYS A 1 215 ? -16.175 7.678 44.003 1.00 95.56 215 LYS A O 1
ATOM 1724 N N . LEU A 1 216 ? -14.572 8.658 45.240 1.00 95.69 216 LEU A N 1
ATOM 1725 C CA . LEU A 1 216 ? -15.115 9.999 45.178 1.00 95.69 216 LEU A CA 1
ATOM 1726 C C . LEU A 1 216 ? -14.466 10.736 44.011 1.00 95.69 216 LEU A C 1
ATOM 1728 O O . LEU A 1 216 ? -13.237 10.736 43.890 1.00 95.69 216 LEU A O 1
ATOM 1732 N N . LEU A 1 217 ? -15.284 11.326 43.146 1.00 96.12 217 LEU A N 1
ATOM 1733 C CA . LEU A 1 217 ? -14.849 12.081 41.975 1.00 96.12 217 LEU A CA 1
ATOM 1734 C C . LEU A 1 217 ? -15.081 13.572 42.228 1.00 96.12 217 LEU A C 1
ATOM 1736 O O . LEU A 1 217 ? -16.166 13.945 42.665 1.00 96.12 217 LEU A O 1
ATOM 1740 N N . LEU A 1 218 ? -14.079 14.406 41.944 1.00 96.00 218 LEU A N 1
ATOM 1741 C CA . LEU A 1 218 ? -14.198 15.866 42.029 1.00 96.00 218 LEU A CA 1
ATOM 1742 C C . LEU A 1 218 ? -14.527 16.427 40.643 1.00 96.00 218 LEU A C 1
ATOM 1744 O O . LEU A 1 218 ? -13.755 16.248 39.694 1.00 96.00 218 LEU A O 1
ATOM 1748 N N . LEU A 1 219 ? -15.672 17.092 40.521 1.00 94.94 219 LEU A N 1
ATOM 1749 C CA . LEU A 1 219 ? -16.126 17.694 39.270 1.00 94.94 219 LEU A CA 1
ATOM 1750 C C . LEU A 1 219 ? -15.563 19.113 39.131 1.00 94.94 219 LEU A C 1
ATOM 1752 O O . LEU A 1 219 ? -15.623 19.885 40.073 1.00 94.94 219 LEU A O 1
ATOM 1756 N N . ASP A 1 220 ? -15.034 19.481 37.962 1.00 93.88 220 ASP A N 1
ATOM 1757 C CA . ASP A 1 220 ? -14.758 20.897 37.671 1.00 93.88 220 ASP A CA 1
ATOM 1758 C C . ASP A 1 220 ? -16.044 21.645 37.306 1.00 93.88 220 ASP A C 1
ATOM 1760 O O . ASP A 1 220 ? -17.122 21.053 37.258 1.00 93.88 220 ASP A O 1
ATOM 1764 N N . ASP A 1 221 ? -15.945 22.941 37.020 1.00 92.19 221 ASP A N 1
ATOM 1765 C CA . ASP A 1 221 ? -17.105 23.778 36.683 1.00 92.19 221 ASP A CA 1
ATOM 1766 C C . ASP A 1 221 ? -17.873 23.254 35.463 1.00 92.19 221 ASP A C 1
ATOM 1768 O O . ASP A 1 221 ? -19.105 23.205 35.458 1.00 92.19 221 ASP A O 1
ATOM 1772 N N . ILE A 1 222 ? -17.142 22.784 34.447 1.00 91.88 222 ILE A N 1
ATOM 1773 C CA . ILE A 1 222 ? -17.726 22.218 33.226 1.00 91.88 222 ILE A CA 1
ATOM 1774 C C . ILE A 1 222 ? -18.496 20.936 33.556 1.00 91.88 222 ILE A C 1
ATOM 1776 O O . ILE A 1 222 ? -19.655 20.785 33.162 1.00 91.88 222 ILE A O 1
ATOM 1780 N N . ALA A 1 223 ? -17.872 20.007 34.287 1.00 94.00 223 ALA A N 1
ATOM 1781 C CA . ALA A 1 223 ? -18.518 18.761 34.667 1.00 94.00 223 ALA A CA 1
ATOM 1782 C C . ALA A 1 223 ? -19.682 18.981 35.634 1.00 94.00 223 ALA A C 1
ATOM 1784 O O . ALA A 1 223 ? -20.683 18.284 35.518 1.00 94.00 223 ALA A O 1
ATOM 1785 N N . SER A 1 224 ? -19.572 19.945 36.548 1.00 93.00 224 SER A N 1
ATOM 1786 C CA . SER A 1 224 ? -20.622 20.285 37.513 1.00 93.00 224 SER A CA 1
ATOM 1787 C C . SER A 1 224 ? -21.853 20.851 36.812 1.00 93.00 224 SER A C 1
ATOM 1789 O O . SER A 1 224 ? -22.967 20.432 37.109 1.00 93.00 224 SER A O 1
ATOM 1791 N N . THR A 1 225 ? -21.660 21.725 35.818 1.00 94.12 225 THR A N 1
ATOM 1792 C CA . THR A 1 225 ? -22.757 22.265 34.997 1.00 94.12 225 THR A CA 1
ATOM 1793 C C . THR A 1 225 ? -23.508 21.138 34.289 1.00 94.12 225 THR A C 1
ATOM 1795 O O . THR A 1 225 ? -24.717 20.995 34.447 1.00 94.12 225 THR A O 1
ATOM 1798 N N . PHE A 1 226 ? -22.779 20.269 33.579 1.00 95.38 226 PHE A N 1
ATOM 1799 C CA . PHE A 1 226 ? -23.386 19.132 32.883 1.00 95.38 226 PHE A CA 1
ATOM 1800 C C . PHE A 1 226 ? -24.036 18.127 33.847 1.00 95.38 226 PHE A C 1
ATOM 1802 O O . PHE A 1 226 ? -25.063 17.535 33.521 1.00 95.38 226 PHE A O 1
ATOM 1809 N N . TYR A 1 227 ? -23.438 17.914 35.023 1.00 95.56 227 TYR A N 1
ATOM 1810 C CA . TYR A 1 227 ? -23.989 17.045 36.056 1.00 95.56 227 TYR A CA 1
ATOM 1811 C C . TYR A 1 227 ? -25.351 17.564 36.524 1.00 95.56 227 TYR A C 1
ATOM 1813 O O . TYR A 1 227 ? -26.328 16.828 36.444 1.00 95.56 227 TYR A O 1
ATOM 1821 N N . ASN A 1 228 ? -25.431 18.837 36.919 1.00 94.06 228 ASN A N 1
ATOM 1822 C CA . ASN A 1 228 ? -26.659 19.454 37.430 1.00 94.06 228 ASN A CA 1
ATOM 1823 C C . ASN A 1 228 ? -27.794 19.480 36.391 1.00 94.06 228 ASN A C 1
ATOM 1825 O O . ASN A 1 228 ? -28.962 19.383 36.749 1.00 94.06 228 ASN A O 1
ATOM 1829 N N . GLU A 1 229 ? -27.469 19.585 35.099 1.00 95.38 229 GLU A N 1
ATOM 1830 C CA . GLU A 1 229 ? -28.461 19.539 34.014 1.00 95.38 229 GLU A CA 1
ATOM 1831 C C . GLU A 1 229 ? -29.052 18.140 33.777 1.00 95.38 229 GLU A C 1
ATOM 1833 O O . GLU A 1 229 ? -30.139 18.007 33.206 1.00 95.38 229 GLU A O 1
ATOM 1838 N N . HIS A 1 230 ? -28.322 17.077 34.131 1.00 95.38 230 HIS A N 1
ATOM 1839 C CA . HIS A 1 230 ? -28.609 15.736 33.622 1.00 95.38 230 HIS A CA 1
ATOM 1840 C C . HIS A 1 230 ? -28.659 14.625 34.667 1.00 95.38 230 HIS A C 1
ATOM 1842 O O . HIS A 1 230 ? -29.124 13.539 34.317 1.00 95.38 230 HIS A O 1
ATOM 1848 N N . PHE A 1 231 ? -28.222 14.854 35.901 1.00 95.44 231 PHE A N 1
ATOM 1849 C CA . PHE A 1 231 ? -28.198 13.883 36.997 1.00 95.44 231 PHE A CA 1
ATOM 1850 C C . PHE A 1 231 ? -28.871 14.459 38.242 1.00 95.44 231 PHE A C 1
ATOM 1852 O O . PHE A 1 231 ? -28.974 15.674 38.398 1.00 95.44 231 PHE A O 1
ATOM 1859 N N . ASP A 1 232 ? -29.356 13.580 39.114 1.00 92.44 232 ASP A N 1
ATOM 1860 C CA . ASP A 1 232 ? -29.958 13.987 40.380 1.00 92.44 232 ASP A CA 1
ATOM 1861 C C . ASP A 1 232 ? -28.887 14.266 41.454 1.00 92.44 232 ASP A C 1
ATOM 1863 O O . ASP A 1 232 ? -27.718 13.894 41.335 1.00 92.44 232 ASP A O 1
ATOM 1867 N N . GLU A 1 233 ? -29.266 14.930 42.545 1.00 91.69 233 GLU A N 1
ATOM 1868 C CA . GLU A 1 233 ? -28.333 15.241 43.638 1.00 91.69 233 GLU A CA 1
ATOM 1869 C C . GLU A 1 233 ? -27.956 14.002 44.476 1.00 91.69 233 GLU A C 1
ATOM 1871 O O . GLU A 1 233 ? -27.106 14.086 45.361 1.00 91.69 233 GLU A O 1
ATOM 1876 N N . SER A 1 234 ? -28.526 12.821 44.194 1.00 90.56 234 SER A N 1
ATOM 1877 C CA . SER A 1 234 ? -28.392 11.636 45.055 1.00 90.56 234 SER A CA 1
ATOM 1878 C C . SER A 1 234 ? -26.977 11.060 45.115 1.00 90.56 234 SER A C 1
ATOM 1880 O O . SER A 1 234 ? -26.668 10.282 46.021 1.00 90.56 234 SER A O 1
ATOM 1882 N N . SER A 1 235 ? -26.117 11.411 44.154 1.00 92.38 235 SER A N 1
ATOM 1883 C CA . SER A 1 235 ? -24.721 10.971 44.147 1.00 92.38 235 SER A CA 1
ATOM 1884 C C . SER A 1 235 ? -23.739 11.979 44.745 1.00 92.38 235 SER A C 1
ATOM 1886 O O . SER A 1 235 ? -22.571 11.628 44.914 1.00 92.38 235 SER A O 1
ATOM 1888 N N . ILE A 1 236 ? -24.189 13.186 45.106 1.00 94.00 236 ILE A N 1
ATOM 1889 C CA . ILE A 1 236 ? -23.358 14.216 45.742 1.00 94.00 236 ILE A CA 1
ATOM 1890 C C . ILE A 1 236 ? -23.101 13.819 47.199 1.00 94.00 236 ILE A C 1
ATOM 1892 O O . ILE A 1 236 ? -24.029 13.513 47.945 1.00 94.00 236 ILE A O 1
ATOM 1896 N N . VAL A 1 237 ? -21.830 13.803 47.601 1.00 94.00 237 VAL A N 1
ATOM 1897 C CA . VAL A 1 237 ? -21.414 13.423 48.961 1.00 94.00 237 VAL A CA 1
ATOM 1898 C C . VAL A 1 237 ? -20.726 14.549 49.724 1.00 94.00 237 VAL A C 1
ATOM 1900 O O . VAL A 1 237 ? -20.695 14.496 50.949 1.00 94.00 237 VAL A O 1
ATOM 1903 N N . ASP A 1 238 ? -20.152 15.531 49.025 1.00 91.81 238 ASP A N 1
ATOM 1904 C CA . ASP A 1 238 ? -19.453 16.668 49.632 1.00 91.81 238 ASP A CA 1
ATOM 1905 C C . ASP A 1 238 ? -19.283 17.817 48.614 1.00 91.81 238 ASP A C 1
ATOM 1907 O O . ASP A 1 238 ? -19.513 17.641 47.412 1.00 91.81 238 ASP A O 1
ATOM 1911 N N . VAL A 1 239 ? -18.845 18.986 49.085 1.00 90.69 239 VAL A N 1
ATOM 1912 C CA . VAL A 1 239 ? -18.461 20.138 48.258 1.00 90.69 239 VAL A CA 1
ATOM 1913 C C . VAL A 1 239 ? -17.080 20.626 48.691 1.00 90.69 239 VAL A C 1
ATOM 1915 O O . VAL A 1 239 ? -16.893 21.112 49.804 1.00 90.69 239 VAL A O 1
ATOM 1918 N N . HIS A 1 240 ? -16.100 20.550 47.791 1.00 89.00 240 HIS A N 1
ATOM 1919 C CA . HIS A 1 240 ? -14.712 20.908 48.075 1.00 89.00 240 HIS A CA 1
ATOM 1920 C C . HIS A 1 240 ? -14.296 22.143 47.270 1.00 89.00 240 HIS A C 1
ATOM 1922 O O . HIS A 1 240 ? -14.205 22.092 46.046 1.00 89.00 240 HIS A O 1
ATOM 1928 N N . HIS A 1 241 ? -14.040 23.263 47.956 1.00 85.81 241 HIS A N 1
ATOM 1929 C CA . HIS A 1 241 ? -13.718 24.564 47.341 1.00 85.81 241 HIS A CA 1
ATOM 1930 C C . HIS A 1 241 ? -14.729 25.022 46.270 1.00 85.81 241 HIS A C 1
ATOM 1932 O O . HIS A 1 241 ? -14.344 25.561 45.239 1.00 85.81 241 HIS A O 1
ATOM 1938 N N . GLY A 1 242 ? -16.025 24.800 46.509 1.00 84.38 242 GLY A N 1
ATOM 1939 C CA . GLY A 1 242 ? -17.094 25.178 45.574 1.00 84.38 242 GLY A CA 1
ATOM 1940 C C . GLY A 1 242 ? -17.349 24.173 44.446 1.00 84.38 242 GLY A C 1
ATOM 1941 O O . GLY A 1 242 ? -18.279 24.363 43.670 1.00 84.38 242 GLY A O 1
ATOM 1942 N N . HIS A 1 243 ? -16.583 23.082 44.379 1.00 90.31 243 HIS A N 1
ATOM 1943 C CA . HIS A 1 243 ? -16.753 22.017 43.395 1.00 90.31 243 HIS A CA 1
ATOM 1944 C C . HIS A 1 243 ? -17.446 20.790 43.996 1.00 90.31 243 HIS A C 1
ATOM 1946 O O . HIS A 1 243 ? -17.170 20.399 45.133 1.00 90.31 243 HIS A O 1
ATOM 1952 N N . LEU A 1 244 ? -18.322 20.154 43.215 1.00 93.19 244 LEU A N 1
ATOM 1953 C CA . LEU A 1 244 ? -19.072 18.978 43.653 1.00 93.19 244 LEU A CA 1
ATOM 1954 C C . LEU A 1 244 ? -18.159 17.752 43.788 1.00 93.19 244 LEU A C 1
ATOM 1956 O O . LEU A 1 244 ? -17.382 17.432 42.882 1.00 93.19 244 LEU A O 1
ATOM 1960 N N . VAL A 1 245 ? -18.305 17.026 44.895 1.00 95.50 245 VAL A N 1
ATOM 1961 C CA . VAL A 1 245 ? -17.709 15.705 45.104 1.00 95.50 245 VAL A CA 1
ATOM 1962 C C . VAL A 1 245 ? -18.821 14.666 45.041 1.00 95.50 245 VAL A C 1
ATOM 1964 O O . VAL A 1 245 ? -19.758 14.701 45.838 1.00 95.50 245 VAL A O 1
ATOM 1967 N N . ILE A 1 246 ? -18.710 13.720 44.109 1.00 96.25 246 ILE A N 1
ATOM 1968 C CA . ILE A 1 246 ? -19.732 12.689 43.885 1.00 96.25 246 ILE A CA 1
ATOM 1969 C C . ILE A 1 246 ? -19.202 11.272 44.138 1.00 96.25 246 ILE A C 1
ATOM 1971 O O . ILE A 1 246 ? -18.024 10.985 43.914 1.00 96.25 246 ILE A O 1
ATOM 1975 N N . SER A 1 247 ? -20.079 10.362 44.561 1.00 95.75 247 SER A N 1
ATOM 1976 C CA . SER A 1 247 ? -19.814 8.920 44.661 1.00 95.75 247 SER A CA 1
ATOM 1977 C C . SER A 1 247 ? -19.878 8.256 43.279 1.00 95.75 247 SER A C 1
ATOM 1979 O O . SER A 1 247 ? -20.935 8.242 42.644 1.00 95.75 247 SER A O 1
ATOM 1981 N N . GLU A 1 248 ? -18.778 7.634 42.823 1.00 95.81 248 GLU A N 1
ATOM 1982 C CA . GLU A 1 248 ? -18.724 6.874 41.558 1.00 95.81 248 GLU A CA 1
ATOM 1983 C C . GLU A 1 248 ? -19.782 5.760 41.548 1.00 95.81 248 GLU A C 1
ATOM 1985 O O . GLU A 1 248 ? -20.446 5.536 40.532 1.00 95.81 248 GLU A O 1
ATOM 1990 N N . LYS A 1 249 ? -19.981 5.074 42.681 1.00 94.25 249 LYS A N 1
ATOM 1991 C CA . LYS A 1 249 ? -20.963 3.992 42.805 1.00 94.25 249 LYS A CA 1
ATOM 1992 C C . LYS A 1 249 ? -22.408 4.482 42.706 1.00 94.25 249 LYS A C 1
ATOM 1994 O O . LYS A 1 249 ? -23.201 3.833 42.018 1.00 94.25 249 LYS A O 1
ATOM 1999 N N . ALA A 1 250 ? -22.768 5.568 43.391 1.00 94.38 250 ALA A N 1
ATOM 2000 C CA . ALA A 1 250 ? -24.120 6.128 43.332 1.00 94.38 250 ALA A CA 1
ATOM 2001 C C . ALA A 1 250 ? -24.411 6.704 41.938 1.00 94.38 250 ALA A C 1
ATOM 2003 O O . ALA A 1 250 ? -25.390 6.304 41.306 1.00 94.38 250 ALA A O 1
ATOM 2004 N N . PHE A 1 251 ? -23.482 7.500 41.403 1.00 96.38 251 PHE A N 1
ATOM 2005 C CA . PHE A 1 251 ? -23.539 8.039 40.045 1.00 96.38 251 PHE A CA 1
ATOM 2006 C C . PHE A 1 251 ? -23.730 6.936 39.000 1.00 96.38 251 PHE A C 1
ATOM 2008 O O . PHE A 1 251 ? -24.597 7.023 38.128 1.00 96.38 251 PHE A O 1
ATOM 2015 N N . LYS A 1 252 ? -22.956 5.846 39.103 1.00 95.19 252 LYS A N 1
ATOM 2016 C CA . LYS A 1 252 ? -23.015 4.746 38.137 1.00 95.19 252 LYS A CA 1
ATOM 2017 C C . LYS A 1 252 ? -24.405 4.111 38.061 1.00 95.19 252 LYS A C 1
ATOM 2019 O O . LYS A 1 252 ? -24.812 3.710 36.973 1.00 95.19 252 LYS A O 1
ATOM 2024 N N . LYS A 1 253 ? -25.137 4.018 39.176 1.00 95.19 253 LYS A N 1
ATOM 2025 C CA . LYS A 1 253 ? -26.503 3.470 39.175 1.00 95.19 253 LYS A CA 1
ATOM 2026 C C . LYS A 1 253 ? -27.446 4.330 38.341 1.00 95.19 253 LYS A C 1
ATOM 2028 O O . LYS A 1 253 ? -28.221 3.790 37.555 1.00 95.19 253 LYS A O 1
ATOM 2033 N N . GLU A 1 254 ? -27.384 5.651 38.489 1.00 96.31 254 GLU A N 1
ATOM 2034 C CA . GLU A 1 254 ? -28.195 6.556 37.677 1.00 96.31 254 GLU A CA 1
ATOM 2035 C C . GLU A 1 254 ? -27.755 6.541 36.207 1.00 96.31 254 GLU A C 1
ATOM 2037 O O . GLU A 1 254 ? -28.594 6.375 35.319 1.00 96.31 254 GLU A O 1
ATOM 2042 N N . TYR A 1 255 ? -26.447 6.608 35.954 1.00 96.62 255 TYR A N 1
ATOM 2043 C CA . TYR A 1 255 ? -25.869 6.494 34.616 1.00 96.62 255 TYR A CA 1
ATOM 2044 C C . TYR A 1 255 ? -26.348 5.227 33.892 1.00 96.62 255 TYR A C 1
ATOM 2046 O O . TYR A 1 255 ? -26.836 5.306 32.767 1.00 96.62 255 TYR A O 1
ATOM 2054 N N . ASP A 1 256 ? -26.276 4.057 34.534 1.00 96.19 256 ASP A N 1
ATOM 2055 C CA . ASP A 1 256 ? -26.689 2.792 33.920 1.00 96.19 256 ASP A CA 1
ATOM 2056 C C . ASP A 1 256 ? -28.187 2.786 33.555 1.00 96.19 256 ASP A C 1
ATOM 2058 O O . ASP A 1 256 ? -28.552 2.212 32.527 1.00 96.19 256 ASP A O 1
ATOM 2062 N N . ARG A 1 257 ? -29.047 3.458 34.344 1.00 96.38 257 ARG A N 1
ATOM 2063 C CA . ARG A 1 257 ? -30.473 3.645 34.011 1.00 96.38 257 ARG A CA 1
ATOM 2064 C C . ARG A 1 257 ? -30.643 4.505 32.758 1.00 96.38 257 ARG A C 1
ATOM 2066 O O . ARG A 1 257 ? -31.373 4.108 31.852 1.00 96.38 257 ARG A O 1
ATOM 2073 N N . LYS A 1 258 ? -29.943 5.642 32.671 1.00 96.06 258 LYS A N 1
ATOM 2074 C CA . LYS A 1 258 ? -30.014 6.547 31.506 1.00 96.06 258 LYS A CA 1
ATOM 2075 C C . LYS A 1 258 ? -29.434 5.921 30.232 1.00 96.06 258 LYS A C 1
ATOM 2077 O O . LYS A 1 258 ? -29.901 6.217 29.140 1.00 96.06 258 LYS A O 1
ATOM 2082 N N . MET A 1 259 ? -28.476 5.001 30.354 1.00 96.94 259 MET A N 1
ATOM 2083 C CA . MET A 1 259 ? -27.879 4.294 29.212 1.00 96.94 259 MET A CA 1
ATOM 2084 C C . MET A 1 259 ? -28.698 3.095 28.707 1.00 96.94 259 MET A C 1
ATOM 2086 O O . MET A 1 259 ? -28.289 2.455 27.736 1.00 96.94 259 MET A O 1
ATOM 2090 N N . LEU A 1 260 ? -29.832 2.756 29.335 1.00 96.25 260 LEU A N 1
ATOM 2091 C CA . LEU A 1 260 ? -30.596 1.546 29.009 1.00 96.25 260 LEU A CA 1
ATOM 2092 C C . LEU A 1 260 ? -31.089 1.534 27.554 1.00 96.25 260 LEU A C 1
ATOM 2094 O O . LEU A 1 260 ? -31.006 0.499 26.894 1.00 96.25 260 LEU A O 1
ATOM 2098 N N . LYS A 1 261 ? -31.527 2.688 27.032 1.00 95.62 261 LYS A N 1
ATOM 2099 C CA . LYS A 1 261 ? -31.966 2.841 25.635 1.00 95.62 261 LYS A CA 1
ATOM 2100 C C . LYS A 1 261 ? -30.847 2.455 24.662 1.00 95.62 261 LYS A C 1
ATOM 2102 O O . LYS A 1 261 ? -31.047 1.605 23.796 1.00 95.62 261 LYS A O 1
ATOM 2107 N N . LEU A 1 262 ? -29.650 3.017 24.855 1.00 96.19 262 LEU A N 1
ATOM 2108 C CA . LEU A 1 262 ? -28.479 2.697 24.038 1.00 96.19 262 LEU A CA 1
ATOM 2109 C C . LEU A 1 262 ? -28.054 1.232 24.213 1.00 96.19 262 LEU A C 1
ATOM 2111 O O . LEU A 1 262 ? -27.765 0.554 23.231 1.00 96.19 262 LEU A O 1
ATOM 2115 N N . LYS A 1 263 ? -28.048 0.718 25.450 1.00 96.31 263 LYS A N 1
ATOM 2116 C CA . LYS A 1 263 ? -27.702 -0.680 25.744 1.00 96.31 263 LYS A CA 1
ATOM 2117 C C . LYS A 1 263 ? -28.615 -1.659 25.001 1.00 96.31 263 LYS A C 1
ATOM 2119 O O . LYS A 1 263 ? -28.121 -2.644 24.458 1.00 96.31 263 LYS A O 1
ATOM 2124 N N . ASN A 1 264 ? -29.917 -1.383 24.963 1.00 96.06 264 ASN A N 1
ATOM 2125 C CA . ASN A 1 264 ? -30.889 -2.212 24.254 1.00 96.06 264 ASN A CA 1
ATOM 2126 C C . ASN A 1 264 ? -30.640 -2.188 22.743 1.00 96.06 264 ASN A C 1
ATOM 2128 O O . ASN A 1 264 ? -30.617 -3.247 22.123 1.00 96.06 264 ASN A O 1
ATOM 2132 N N . TRP A 1 265 ? -30.374 -1.012 22.167 1.00 96.38 265 TRP A N 1
ATOM 2133 C CA . TRP A 1 265 ? -30.026 -0.896 20.749 1.00 96.38 265 TRP A CA 1
ATOM 2134 C C . TRP A 1 265 ? -28.735 -1.650 20.400 1.00 96.38 265 TRP A C 1
ATOM 2136 O O . TRP A 1 265 ? -28.719 -2.408 19.433 1.00 96.38 265 TRP A O 1
ATOM 2146 N N . ILE A 1 266 ? -27.687 -1.541 21.225 1.00 95.38 266 ILE A N 1
ATOM 2147 C CA . ILE A 1 266 ? -26.418 -2.276 21.054 1.00 95.38 266 ILE A CA 1
ATOM 2148 C C . ILE A 1 266 ? -26.625 -3.793 21.039 1.00 95.38 266 ILE A C 1
ATOM 2150 O O . ILE A 1 266 ? -25.896 -4.501 20.350 1.00 95.38 266 ILE A O 1
ATOM 2154 N N . GLY A 1 267 ? -27.607 -4.292 21.792 1.00 94.56 267 GLY A N 1
ATOM 2155 C CA . GLY A 1 267 ? -27.955 -5.711 21.821 1.00 94.56 267 GLY A CA 1
ATOM 2156 C C . GLY A 1 267 ? -28.628 -6.226 20.544 1.00 94.56 267 GLY A C 1
ATOM 2157 O O . GLY A 1 267 ? -28.795 -7.436 20.405 1.00 94.56 267 GLY A O 1
ATOM 2158 N N . THR A 1 268 ? -29.022 -5.346 19.619 1.00 95.56 268 THR A N 1
ATOM 2159 C CA . THR A 1 268 ? -29.644 -5.738 18.348 1.00 95.56 268 THR A CA 1
ATOM 2160 C C . THR A 1 268 ? -28.604 -6.130 17.290 1.00 95.56 268 THR A C 1
ATOM 2162 O O . THR A 1 268 ? -27.411 -5.854 17.413 1.00 95.56 268 THR A O 1
ATOM 2165 N N . GLN A 1 269 ? -29.058 -6.776 16.211 1.00 95.62 269 GLN A N 1
ATOM 2166 C CA . GLN A 1 269 ? -28.191 -7.185 15.095 1.00 95.62 269 GLN A CA 1
ATOM 2167 C C . GLN A 1 269 ? -27.716 -6.008 14.229 1.00 95.62 269 GLN A C 1
ATOM 2169 O O . GLN A 1 269 ? -26.681 -6.100 13.572 1.00 95.62 269 GLN A O 1
ATOM 2174 N N . GLU A 1 270 ? -28.448 -4.893 14.228 1.00 95.25 270 GLU A N 1
ATOM 2175 C CA . GLU A 1 270 ? -28.159 -3.733 13.383 1.00 95.25 270 GLU A CA 1
ATOM 2176 C C . GLU A 1 270 ? -26.765 -3.115 13.647 1.00 95.25 270 GLU A C 1
ATOM 2178 O O . GLU A 1 270 ? -25.967 -3.056 12.704 1.00 95.25 270 GLU A O 1
ATOM 2183 N N . PRO A 1 271 ? -26.401 -2.687 14.877 1.00 96.31 271 PRO A N 1
ATOM 2184 C CA . PRO A 1 271 ? -25.077 -2.128 15.143 1.00 96.31 271 PRO A CA 1
ATOM 2185 C C . PRO A 1 271 ? -23.962 -3.162 14.997 1.00 96.31 271 PRO A C 1
ATOM 2187 O O . PRO A 1 271 ? -22.856 -2.800 14.600 1.00 96.31 271 PRO A O 1
ATOM 2190 N N . LEU A 1 272 ? -24.241 -4.441 15.281 1.00 96.88 272 LEU A N 1
ATOM 2191 C CA . LEU A 1 272 ? -23.278 -5.526 15.096 1.00 96.88 272 LEU A CA 1
ATOM 2192 C C . LEU A 1 272 ? -22.876 -5.651 13.625 1.00 96.88 272 LEU A C 1
ATOM 2194 O O . LEU A 1 272 ? -21.687 -5.640 13.309 1.00 96.88 272 LEU A O 1
ATOM 2198 N N . LYS A 1 273 ? -23.868 -5.704 12.727 1.00 96.69 273 LYS A N 1
ATOM 2199 C CA . LYS A 1 273 ? -23.639 -5.765 11.283 1.00 96.69 273 LYS A CA 1
ATOM 2200 C C . LYS A 1 273 ? -22.915 -4.515 10.785 1.00 96.69 273 LYS A C 1
ATOM 2202 O O . LYS A 1 273 ? -21.886 -4.642 10.132 1.00 96.69 273 LYS A O 1
ATOM 2207 N N . LYS A 1 274 ? -23.390 -3.320 11.159 1.00 96.62 274 LYS A N 1
ATOM 2208 C CA . LYS A 1 274 ? -22.754 -2.045 10.776 1.00 96.62 274 LYS A CA 1
ATOM 2209 C C . LYS A 1 274 ? -21.288 -1.981 11.198 1.00 96.62 274 LYS A C 1
ATOM 2211 O O . LYS A 1 274 ? -20.451 -1.550 10.408 1.00 96.62 274 LYS A O 1
ATOM 2216 N N . LEU A 1 275 ? -20.972 -2.412 12.422 1.00 96.81 275 LEU A N 1
ATOM 2217 C CA . LEU A 1 275 ? -19.598 -2.425 12.909 1.00 96.81 275 LEU A CA 1
ATOM 2218 C C . LEU A 1 275 ? -18.740 -3.427 12.140 1.00 96.81 275 LEU A C 1
ATOM 2220 O O . LEU A 1 275 ? -17.671 -3.052 11.676 1.00 96.81 275 LEU A O 1
ATOM 2224 N N . ASN A 1 276 ? -19.198 -4.668 11.971 1.00 97.00 276 ASN A N 1
ATOM 2225 C CA . ASN A 1 276 ? -18.429 -5.687 11.253 1.00 97.00 276 ASN A CA 1
ATOM 2226 C C . ASN A 1 276 ? -18.204 -5.306 9.778 1.00 97.00 276 ASN A C 1
ATOM 2228 O O . ASN A 1 276 ? -17.088 -5.447 9.284 1.00 97.00 276 ASN A O 1
ATOM 2232 N N . ASP A 1 277 ? -19.213 -4.742 9.108 1.00 97.12 277 ASP A N 1
ATOM 2233 C CA . ASP A 1 277 ? -19.085 -4.215 7.743 1.00 97.12 277 ASP A CA 1
ATOM 2234 C C . ASP A 1 277 ? -18.075 -3.056 7.682 1.00 97.12 277 ASP A C 1
ATOM 2236 O O . ASP A 1 277 ? -17.290 -2.959 6.737 1.00 97.12 277 ASP A O 1
ATOM 2240 N N . CYS A 1 278 ? -18.066 -2.181 8.696 1.00 97.00 278 CYS A N 1
ATOM 2241 C CA . CYS A 1 278 ? -17.103 -1.086 8.813 1.00 97.00 278 CYS A CA 1
ATOM 2242 C C . CYS A 1 278 ? -15.670 -1.606 9.009 1.00 97.00 278 CYS A C 1
ATOM 2244 O O . CYS A 1 278 ? -14.774 -1.209 8.266 1.00 97.00 278 CYS A O 1
ATOM 2246 N N . LEU A 1 279 ? -15.459 -2.540 9.944 1.00 96.44 279 LEU A N 1
ATOM 2247 C CA . LEU A 1 279 ? -14.152 -3.156 10.206 1.00 96.44 279 LEU A CA 1
ATOM 2248 C C . LEU A 1 279 ? -13.608 -3.873 8.963 1.00 96.44 279 LEU A C 1
ATOM 2250 O O . LEU A 1 279 ? -12.445 -3.685 8.599 1.00 96.44 279 LEU A O 1
ATOM 2254 N N . PHE A 1 280 ? -14.458 -4.638 8.270 1.00 97.75 280 PHE A N 1
ATOM 2255 C CA . PHE A 1 280 ? -14.095 -5.278 7.008 1.00 97.75 280 PHE A CA 1
ATOM 2256 C C . PHE A 1 280 ? -13.692 -4.241 5.957 1.00 97.75 280 PHE A C 1
ATOM 2258 O O . PHE A 1 280 ? -12.634 -4.364 5.338 1.00 97.75 280 PHE A O 1
ATOM 2265 N N . ARG A 1 281 ? -14.510 -3.196 5.768 1.00 97.12 281 ARG A N 1
ATOM 2266 C CA . ARG A 1 281 ? -14.248 -2.144 4.777 1.00 97.12 281 ARG A CA 1
ATOM 2267 C C . ARG A 1 281 ? -12.933 -1.422 5.049 1.00 97.12 281 ARG A C 1
ATOM 2269 O O . ARG A 1 281 ? -12.186 -1.192 4.108 1.00 97.12 281 ARG A O 1
ATOM 2276 N N . GLN A 1 282 ? -12.619 -1.123 6.307 1.00 95.81 282 GLN A N 1
ATOM 2277 C CA . GLN A 1 282 ? -11.361 -0.474 6.679 1.00 95.81 282 GLN A CA 1
ATOM 2278 C C . GLN A 1 282 ? -10.138 -1.316 6.307 1.00 95.81 282 GLN A C 1
ATOM 2280 O O . GLN A 1 282 ? -9.186 -0.798 5.720 1.00 95.81 282 GLN A O 1
ATOM 2285 N N . GLU A 1 283 ? -10.154 -2.617 6.607 1.00 96.88 283 GLU A N 1
ATOM 2286 C CA . GLU A 1 283 ? -9.052 -3.506 6.225 1.00 96.88 283 GLU A CA 1
ATOM 2287 C C . GLU A 1 283 ? -9.014 -3.721 4.698 1.00 96.88 283 GLU A C 1
ATOM 2289 O O . GLU A 1 283 ? -7.928 -3.722 4.111 1.00 96.88 283 GLU A O 1
ATOM 2294 N N . TRP A 1 284 ? -10.168 -3.795 4.023 1.00 97.62 284 TRP A N 1
ATOM 2295 C CA . TRP A 1 284 ? -10.248 -3.882 2.560 1.00 97.62 284 TRP A CA 1
ATOM 2296 C C . TRP A 1 284 ? -9.683 -2.638 1.866 1.00 97.62 284 TRP A C 1
ATOM 2298 O O . TRP A 1 284 ? -8.827 -2.752 0.995 1.00 97.62 284 TRP A O 1
ATOM 2308 N N . GLU A 1 285 ? -10.105 -1.436 2.254 1.00 95.88 285 GLU A N 1
ATOM 2309 C CA . GLU A 1 285 ? -9.613 -0.179 1.675 1.00 95.88 285 GLU A CA 1
ATOM 2310 C C . GLU A 1 285 ? -8.099 -0.041 1.846 1.00 95.88 285 GLU A C 1
ATOM 2312 O O . GLU A 1 285 ? -7.388 0.376 0.925 1.00 95.88 285 GLU A O 1
ATOM 2317 N N . LYS A 1 286 ? -7.599 -0.462 3.007 1.00 94.75 286 LYS A N 1
ATOM 2318 C CA . LYS A 1 286 ? -6.185 -0.408 3.365 1.00 94.75 286 LYS A CA 1
ATOM 2319 C C . LYS A 1 286 ? -5.321 -1.408 2.604 1.00 94.75 286 LYS A C 1
ATOM 2321 O O . LYS A 1 286 ? -4.179 -1.078 2.279 1.00 94.75 286 LYS A O 1
ATOM 2326 N N . TYR A 1 287 ? -5.816 -2.621 2.361 1.00 95.50 287 TYR A N 1
ATOM 2327 C CA . TYR A 1 287 ? -4.990 -3.716 1.847 1.00 95.50 287 TYR A CA 1
ATOM 2328 C C . TYR A 1 287 ? -5.395 -4.228 0.469 1.00 95.50 287 TYR A C 1
ATOM 2330 O O . TYR A 1 287 ? -4.514 -4.638 -0.277 1.00 95.50 287 TYR A O 1
ATOM 2338 N N . ALA A 1 288 ? -6.671 -4.181 0.110 1.00 96.00 288 ALA A N 1
ATOM 2339 C CA . ALA A 1 288 ? -7.248 -4.849 -1.056 1.00 96.00 288 ALA A CA 1
ATOM 2340 C C . ALA A 1 288 ? -7.906 -3.886 -2.065 1.00 96.00 288 ALA A C 1
ATOM 2342 O O . ALA A 1 288 ? -8.486 -4.324 -3.054 1.00 96.00 288 ALA A O 1
ATOM 2343 N N . SER A 1 289 ? -7.813 -2.568 -1.877 1.00 93.50 289 SER A N 1
ATOM 2344 C CA . SER A 1 289 ? -8.310 -1.611 -2.873 1.00 93.50 289 SER A CA 1
ATOM 2345 C C . SER A 1 289 ? -7.543 -1.695 -4.205 1.00 93.50 289 SER A C 1
ATOM 2347 O O . SER A 1 289 ? -6.384 -2.114 -4.253 1.00 93.50 289 SER A O 1
ATOM 2349 N N . GLY A 1 290 ? -8.195 -1.277 -5.294 1.00 92.06 290 GLY A N 1
ATOM 2350 C CA . GLY A 1 290 ? -7.613 -1.172 -6.637 1.00 92.06 290 GLY A CA 1
ATOM 2351 C C . GLY A 1 290 ? -7.767 -2.404 -7.534 1.00 92.06 290 GLY A C 1
ATOM 2352 O O . GLY A 1 290 ? -8.524 -3.326 -7.242 1.00 92.06 290 GLY A O 1
ATOM 2353 N N . SER A 1 291 ? -7.084 -2.367 -8.680 1.00 93.69 291 SER A N 1
ATOM 2354 C CA . SER A 1 291 ? -7.115 -3.410 -9.714 1.00 93.69 291 SER A CA 1
ATOM 2355 C C . SER A 1 291 ? -6.079 -4.515 -9.463 1.00 93.69 291 SER A C 1
ATOM 2357 O O . SER A 1 291 ? -5.194 -4.368 -8.619 1.00 93.69 291 SER A O 1
ATOM 2359 N N . TYR A 1 292 ? -6.132 -5.598 -10.250 1.00 95.38 292 TYR A N 1
ATOM 2360 C CA . TYR A 1 292 ? -5.070 -6.614 -10.258 1.00 95.38 292 TYR A CA 1
ATOM 2361 C C . TYR A 1 292 ? -3.702 -6.006 -10.566 1.00 95.38 292 TYR A C 1
ATOM 2363 O O . TYR A 1 292 ? -2.742 -6.295 -9.859 1.00 95.38 292 TYR A O 1
ATOM 2371 N N . GLY A 1 293 ? -3.632 -5.078 -11.526 1.00 95.00 293 GLY A N 1
ATOM 2372 C CA . GLY A 1 293 ? -2.396 -4.363 -11.826 1.00 95.00 293 GLY A CA 1
ATOM 2373 C C . GLY A 1 293 ? -1.838 -3.624 -10.605 1.00 95.00 293 GLY A C 1
ATOM 2374 O O . GLY A 1 293 ? -0.643 -3.705 -10.329 1.00 95.00 293 GLY A O 1
ATOM 2375 N N . LYS A 1 294 ? -2.693 -2.972 -9.803 1.00 95.06 294 LYS A N 1
ATOM 2376 C CA . LYS A 1 294 ? -2.260 -2.352 -8.541 1.00 95.06 294 LYS A CA 1
ATOM 2377 C C . LYS A 1 294 ? -1.691 -3.381 -7.566 1.00 95.06 294 LYS A C 1
ATOM 2379 O O . LYS A 1 294 ? -0.651 -3.147 -6.955 1.00 95.06 294 LYS A O 1
ATOM 2384 N N . TRP A 1 295 ? -2.372 -4.513 -7.403 1.00 97.31 295 TRP A N 1
ATOM 2385 C CA . TRP A 1 295 ? -1.929 -5.580 -6.505 1.00 97.31 295 TRP A CA 1
ATOM 2386 C C . TRP A 1 295 ? -0.580 -6.159 -6.940 1.00 97.31 295 TRP A C 1
ATOM 2388 O O . TRP A 1 295 ? 0.296 -6.380 -6.104 1.00 97.31 295 TRP A O 1
ATOM 2398 N N . GLU A 1 296 ? -0.375 -6.331 -8.238 1.00 95.81 296 GLU A N 1
ATOM 2399 C CA . GLU A 1 296 ? 0.881 -6.799 -8.829 1.00 95.81 296 GLU A CA 1
ATOM 2400 C C . GLU A 1 296 ? 1.996 -5.770 -8.699 1.00 95.81 296 GLU A C 1
ATOM 2402 O O . GLU A 1 296 ? 3.118 -6.117 -8.350 1.00 95.81 296 GLU A O 1
ATOM 2407 N N . MET A 1 297 ? 1.701 -4.483 -8.870 1.00 94.75 297 MET A N 1
ATOM 2408 C CA . MET A 1 297 ? 2.674 -3.430 -8.598 1.00 94.75 297 MET A CA 1
ATOM 2409 C C . MET A 1 297 ? 3.092 -3.420 -7.121 1.00 94.75 297 MET A C 1
ATOM 2411 O O . MET A 1 297 ? 4.283 -3.353 -6.802 1.00 94.75 297 MET A O 1
ATOM 2415 N N . ASP A 1 298 ? 2.124 -3.540 -6.211 1.00 94.38 298 ASP A N 1
ATOM 2416 C CA . ASP A 1 298 ? 2.371 -3.576 -4.771 1.00 94.38 298 ASP A CA 1
ATOM 2417 C C . ASP A 1 298 ? 3.234 -4.779 -4.358 1.00 94.38 298 ASP A C 1
ATOM 2419 O O . ASP A 1 298 ? 4.080 -4.628 -3.472 1.00 94.38 298 ASP A O 1
ATOM 2423 N N . SER A 1 299 ? 3.057 -5.936 -5.006 1.00 95.44 299 SER A N 1
ATOM 2424 C CA . SER A 1 299 ? 3.666 -7.220 -4.618 1.00 95.44 299 SER A CA 1
ATOM 2425 C C . SER A 1 299 ? 4.876 -7.641 -5.452 1.00 95.44 299 SER A C 1
ATOM 2427 O O . SER A 1 299 ? 5.830 -8.175 -4.900 1.00 95.44 299 SER A O 1
ATOM 2429 N N . LEU A 1 300 ? 4.895 -7.362 -6.750 1.00 93.94 300 LEU A N 1
ATOM 2430 C CA . LEU A 1 300 ? 5.907 -7.826 -7.708 1.00 93.94 300 LEU A CA 1
ATOM 2431 C C . LEU A 1 300 ? 6.706 -6.677 -8.340 1.00 93.94 300 LEU A C 1
ATOM 2433 O O . LEU A 1 300 ? 7.733 -6.912 -8.973 1.00 93.94 300 LEU A O 1
ATOM 2437 N N . SER A 1 301 ? 6.267 -5.425 -8.162 1.00 90.75 301 SER A N 1
ATOM 2438 C CA . SER A 1 301 ? 6.842 -4.232 -8.810 1.00 90.75 301 SER A CA 1
ATOM 2439 C C . SER A 1 301 ? 6.774 -4.245 -10.345 1.00 90.75 301 SER A C 1
ATOM 2441 O O . SER A 1 301 ? 7.517 -3.521 -11.004 1.00 90.75 301 SER A O 1
ATOM 2443 N N . TYR A 1 302 ? 5.885 -5.042 -10.934 1.00 91.44 302 TYR A N 1
ATOM 2444 C CA . TYR A 1 302 ? 5.568 -5.002 -12.360 1.00 91.44 302 TYR A CA 1
ATOM 2445 C C . TYR A 1 302 ? 4.088 -5.340 -12.571 1.00 91.44 302 TYR A C 1
ATOM 2447 O O . TYR A 1 302 ? 3.445 -5.870 -11.672 1.00 91.44 302 TYR A O 1
ATOM 2455 N N . TYR A 1 303 ? 3.559 -5.021 -13.750 1.00 93.06 303 TYR A N 1
ATOM 2456 C CA . TYR A 1 303 ? 2.182 -5.333 -14.135 1.00 93.06 303 TYR A CA 1
ATOM 2457 C C . TYR A 1 303 ? 2.153 -6.626 -14.954 1.00 93.06 303 TYR A C 1
ATOM 2459 O O . TYR A 1 303 ? 2.725 -6.656 -16.046 1.00 93.06 303 TYR A O 1
ATOM 2467 N N . TYR A 1 304 ? 1.541 -7.693 -14.440 1.00 93.44 304 TYR A N 1
ATOM 2468 C CA . TYR A 1 304 ? 1.280 -8.909 -15.218 1.00 93.44 304 TYR A CA 1
ATOM 2469 C C . TYR A 1 304 ? 0.039 -8.704 -16.089 1.00 93.44 304 TYR A C 1
ATOM 2471 O O . TYR A 1 304 ? 0.103 -8.918 -17.302 1.00 93.44 304 TYR A O 1
ATOM 2479 N N . HIS A 1 305 ? -1.024 -8.178 -15.477 1.00 93.56 305 HIS A N 1
ATOM 2480 C CA . HIS A 1 305 ? -2.199 -7.627 -16.148 1.00 93.56 305 HIS A CA 1
ATOM 2481 C C . HIS A 1 305 ? -1.941 -6.199 -16.658 1.00 93.56 305 HIS A C 1
ATOM 2483 O O . HIS A 1 305 ? -0.811 -5.705 -16.655 1.00 93.56 305 HIS A O 1
ATOM 2489 N N . ASP A 1 306 ? -3.000 -5.526 -17.107 1.00 92.31 306 ASP A N 1
ATOM 2490 C CA . ASP A 1 306 ? -2.929 -4.154 -17.594 1.00 92.31 306 ASP A CA 1
ATOM 2491 C C . ASP A 1 306 ? -2.387 -3.178 -16.545 1.00 92.31 306 ASP A C 1
ATOM 2493 O O . ASP A 1 306 ? -2.682 -3.246 -15.346 1.00 92.31 306 ASP A O 1
ATOM 2497 N N . HIS A 1 307 ? -1.614 -2.210 -17.034 1.00 93.12 307 HIS A N 1
ATOM 2498 C CA . HIS A 1 307 ? -1.144 -1.093 -16.234 1.00 93.12 307 HIS A CA 1
ATOM 2499 C C . HIS A 1 307 ? -2.336 -0.298 -15.674 1.00 93.12 307 HIS A C 1
ATOM 2501 O O . HIS A 1 307 ? -3.309 -0.033 -16.375 1.00 93.12 307 HIS A O 1
ATOM 2507 N N . GLU A 1 308 ? -2.212 0.223 -14.448 1.00 94.69 308 GLU A N 1
ATOM 2508 C CA . GLU A 1 308 ? -3.202 1.123 -13.809 1.00 94.69 308 GLU A CA 1
ATOM 2509 C C . GLU A 1 308 ? -3.542 2.395 -14.615 1.00 94.69 308 GLU A C 1
ATOM 2511 O O . GLU A 1 308 ? -4.435 3.143 -14.237 1.00 94.69 308 GLU A O 1
ATOM 2516 N N . LEU A 1 309 ? -2.812 2.666 -15.699 1.00 95.56 309 LEU A N 1
ATOM 2517 C CA . LEU A 1 309 ? -2.946 3.855 -16.536 1.00 95.56 309 LEU A CA 1
ATOM 2518 C C . LEU A 1 309 ? -3.284 3.496 -17.992 1.00 95.56 309 LEU A C 1
ATOM 2520 O O . LEU A 1 309 ? -3.231 4.366 -18.860 1.00 95.56 309 LEU A O 1
ATOM 2524 N N . SER A 1 310 ? -3.606 2.230 -18.280 1.00 91.75 310 SER A N 1
ATOM 2525 C CA . SER A 1 310 ? -3.903 1.764 -19.640 1.00 91.75 310 SER A CA 1
ATOM 2526 C C . SER A 1 310 ? -5.171 2.391 -20.227 1.00 91.75 310 SER A C 1
ATOM 2528 O O . SER A 1 310 ? -5.256 2.554 -21.438 1.00 91.75 310 SER A O 1
ATOM 2530 N N . ASN A 1 311 ? -6.142 2.769 -19.390 1.00 92.19 311 ASN A N 1
ATOM 2531 C CA . ASN A 1 311 ? -7.406 3.376 -19.820 1.00 92.19 311 ASN A CA 1
ATOM 2532 C C . ASN A 1 311 ? -7.355 4.912 -19.926 1.00 92.19 311 ASN A C 1
ATOM 2534 O O . ASN A 1 311 ? -8.378 5.537 -20.189 1.00 92.19 311 ASN A O 1
ATOM 2538 N N . VAL A 1 312 ? -6.199 5.542 -19.703 1.00 96.19 312 VAL A N 1
ATOM 2539 C CA . VAL A 1 312 ? -6.071 7.003 -19.785 1.00 96.19 312 VAL A CA 1
ATOM 2540 C C . VAL A 1 312 ? -6.249 7.470 -21.230 1.00 96.19 312 VAL A C 1
ATOM 2542 O O . VAL A 1 312 ? -5.680 6.905 -22.163 1.00 96.19 312 VAL A O 1
ATOM 2545 N N . ASN A 1 313 ? -6.965 8.576 -21.424 1.00 95.31 313 ASN A N 1
ATOM 2546 C CA . ASN A 1 313 ? -7.090 9.219 -22.727 1.00 95.31 313 ASN A CA 1
ATOM 2547 C C . ASN A 1 313 ? -5.789 9.955 -23.100 1.00 95.31 313 ASN A C 1
ATOM 2549 O O . ASN A 1 313 ? -5.604 11.135 -22.793 1.00 95.31 313 ASN A O 1
ATOM 2553 N N . PHE A 1 314 ? -4.861 9.259 -23.759 1.00 95.00 314 PHE A N 1
ATOM 2554 C CA . PHE A 1 314 ? -3.532 9.803 -24.060 1.00 95.00 314 PHE A CA 1
ATOM 2555 C C . PHE A 1 314 ? -3.587 11.056 -24.938 1.00 95.00 314 PHE A C 1
ATOM 2557 O O . PHE A 1 314 ? -2.853 12.012 -24.681 1.00 95.00 314 PHE A O 1
ATOM 2564 N N . SER A 1 315 ? -4.486 11.083 -25.926 1.00 92.81 315 SER A N 1
ATOM 2565 C CA . SER A 1 315 ? -4.653 12.216 -26.839 1.00 92.81 315 SER A CA 1
ATOM 2566 C C . SER A 1 315 ? -5.078 13.484 -26.102 1.00 92.81 315 SER A C 1
ATOM 2568 O O . SER A 1 315 ? -4.501 14.544 -26.336 1.00 92.81 315 SER A O 1
ATOM 2570 N N . LYS A 1 316 ? -6.024 13.380 -25.157 1.00 92.94 316 LYS A N 1
ATOM 2571 C CA . LYS A 1 316 ? -6.502 14.517 -24.352 1.00 92.94 316 LYS A CA 1
ATOM 2572 C C . LYS A 1 316 ? -5.386 15.175 -23.539 1.00 92.94 316 LYS A C 1
ATOM 2574 O O . LYS A 1 316 ? -5.397 16.388 -23.344 1.00 92.94 316 LYS A O 1
ATOM 2579 N N . TYR A 1 317 ? -4.434 14.385 -23.049 1.00 91.75 317 TYR A N 1
ATOM 2580 C CA . TYR A 1 317 ? -3.363 14.863 -22.171 1.00 91.75 317 TYR A CA 1
ATOM 2581 C C . TYR A 1 317 ? -2.009 15.023 -22.873 1.00 91.75 317 TYR A C 1
ATOM 2583 O O . TYR A 1 317 ? -1.025 15.330 -22.191 1.00 91.75 317 TYR A O 1
ATOM 2591 N N . SER A 1 318 ? -1.954 14.854 -24.200 1.00 90.88 318 SER A N 1
ATOM 2592 C CA . SER A 1 318 ? -0.729 14.895 -25.015 1.00 90.88 318 SER A CA 1
ATOM 2593 C C . SER A 1 318 ? 0.354 13.931 -24.514 1.00 90.88 318 SER A C 1
ATOM 2595 O O . SER A 1 318 ? 1.538 14.275 -24.439 1.00 90.88 318 SER A O 1
ATOM 2597 N N . ILE A 1 319 ? -0.074 12.736 -24.107 1.00 96.00 319 ILE A N 1
ATOM 2598 C CA . ILE A 1 319 ? 0.794 11.684 -23.580 1.00 96.00 319 ILE A CA 1
ATOM 2599 C C . ILE A 1 319 ? 1.355 10.879 -24.748 1.00 96.00 319 ILE A C 1
ATOM 2601 O O . ILE A 1 319 ? 0.622 10.484 -25.653 1.00 96.00 319 ILE A O 1
ATOM 2605 N N . VAL A 1 320 ? 2.661 10.629 -24.717 1.00 96.19 320 VAL A N 1
ATOM 2606 C CA . VAL A 1 320 ? 3.389 9.941 -25.787 1.00 96.19 320 VAL A CA 1
ATOM 2607 C C . VAL A 1 320 ? 4.160 8.737 -25.259 1.00 96.19 320 VAL A C 1
ATOM 2609 O O . VAL A 1 320 ? 4.518 8.659 -24.083 1.00 96.19 320 VAL A O 1
ATOM 2612 N N . ASP A 1 321 ? 4.469 7.812 -26.162 1.00 96.00 321 ASP A N 1
ATOM 2613 C CA . ASP A 1 321 ? 5.404 6.725 -25.895 1.00 96.00 321 ASP A CA 1
ATOM 2614 C C . ASP A 1 321 ? 6.845 7.249 -25.934 1.00 96.00 321 ASP A C 1
ATOM 2616 O O . ASP A 1 321 ? 7.332 7.696 -26.976 1.00 96.00 321 ASP A O 1
ATOM 2620 N N . PHE A 1 322 ? 7.544 7.156 -24.801 1.00 96.19 322 PHE A N 1
ATOM 2621 C CA . PHE A 1 322 ? 8.944 7.557 -24.675 1.00 96.19 322 PHE A CA 1
ATOM 2622 C C . PHE A 1 322 ? 9.840 6.923 -25.745 1.00 96.19 322 PHE A C 1
ATOM 2624 O O . PHE A 1 322 ? 10.723 7.591 -26.286 1.00 96.19 322 PHE A O 1
ATOM 2631 N N . HIS A 1 323 ? 9.617 5.648 -26.070 1.00 93.38 323 HIS A N 1
ATOM 2632 C CA . HIS A 1 323 ? 10.482 4.912 -26.989 1.00 93.38 323 HIS A CA 1
ATOM 2633 C C . HIS A 1 323 ? 10.343 5.378 -28.444 1.00 93.38 323 HIS A C 1
ATOM 2635 O O . HIS A 1 323 ? 11.255 5.140 -29.234 1.00 93.38 323 HIS A O 1
ATOM 2641 N N . LYS A 1 324 ? 9.261 6.097 -28.774 1.00 95.62 324 LYS A N 1
ATOM 2642 C CA . LYS A 1 324 ? 9.020 6.703 -30.093 1.00 95.62 324 LYS A CA 1
ATOM 2643 C C . LYS A 1 324 ? 9.538 8.139 -30.209 1.00 95.62 324 LYS A C 1
ATOM 2645 O O . LYS A 1 324 ? 9.543 8.687 -31.306 1.00 95.62 324 LYS A O 1
ATOM 2650 N N . LEU A 1 325 ? 9.965 8.758 -29.105 1.00 95.88 325 LEU A N 1
ATOM 2651 C CA . LEU A 1 325 ? 10.548 10.100 -29.130 1.00 95.88 325 LEU A CA 1
ATOM 2652 C C . LEU A 1 325 ? 11.966 10.087 -29.719 1.00 95.88 325 LEU A C 1
ATOM 2654 O O . LEU A 1 325 ? 12.704 9.126 -29.469 1.00 95.88 325 LEU A O 1
ATOM 2658 N N . PRO A 1 326 ? 12.382 11.163 -30.419 1.00 95.88 326 PRO A N 1
ATOM 2659 C CA . PRO A 1 326 ? 13.747 11.289 -30.915 1.00 95.88 326 PRO A CA 1
ATOM 2660 C C . PRO A 1 326 ? 14.747 11.335 -29.753 1.00 95.88 326 PRO A C 1
ATOM 2662 O O . PRO A 1 326 ? 14.476 11.903 -28.692 1.00 95.88 326 PRO A O 1
ATOM 2665 N N . GLU A 1 327 ? 15.908 10.703 -29.937 1.00 95.44 327 GLU A N 1
ATOM 2666 C CA . GLU A 1 327 ? 16.951 10.657 -28.903 1.00 95.44 327 GLU A CA 1
ATOM 2667 C C . GLU A 1 327 ? 17.599 12.019 -28.668 1.00 95.44 327 GLU A C 1
ATOM 2669 O O . GLU A 1 327 ? 17.975 12.343 -27.537 1.00 95.44 327 GLU A O 1
ATOM 2674 N N . GLU A 1 328 ? 17.694 12.823 -29.724 1.00 95.44 328 GLU A N 1
ATOM 2675 C CA . GLU A 1 328 ? 18.044 14.229 -29.630 1.00 95.44 328 GLU A CA 1
ATOM 2676 C C . GLU A 1 328 ? 16.770 15.076 -29.526 1.00 95.44 328 GLU A C 1
ATOM 2678 O O . GLU A 1 328 ? 15.844 14.906 -30.322 1.00 95.44 328 GLU A O 1
ATOM 2683 N N . PRO A 1 329 ? 16.689 15.995 -28.550 1.00 93.69 329 PRO A N 1
ATOM 2684 C CA . PRO A 1 329 ? 15.489 16.791 -28.357 1.00 93.69 329 PRO A CA 1
ATOM 2685 C C . PRO A 1 329 ? 15.278 17.771 -29.516 1.00 93.69 329 PRO A C 1
ATOM 2687 O O . PRO A 1 329 ? 16.195 18.494 -29.916 1.00 93.69 329 PRO A O 1
ATOM 2690 N N . VAL A 1 330 ? 14.039 17.836 -30.007 1.00 93.25 330 VAL A N 1
ATOM 2691 C CA . VAL A 1 330 ? 13.639 18.728 -31.101 1.00 93.25 330 VAL A CA 1
ATOM 2692 C C . VAL A 1 330 ? 13.775 20.182 -30.656 1.00 93.25 330 VAL A C 1
ATOM 2694 O O . VAL A 1 330 ? 13.204 20.590 -29.640 1.00 93.25 330 VAL A O 1
ATOM 2697 N N . LYS A 1 331 ? 14.555 20.967 -31.406 1.00 92.00 331 LYS A N 1
ATOM 2698 C CA . LYS A 1 331 ? 14.739 22.400 -31.156 1.00 92.00 331 LYS A CA 1
ATOM 2699 C C . LYS A 1 331 ? 13.465 23.153 -31.537 1.00 92.00 331 LYS A C 1
ATOM 2701 O O . LYS A 1 331 ? 13.033 23.109 -32.681 1.00 92.00 331 LYS A O 1
ATOM 2706 N N . GLY A 1 332 ? 12.901 23.856 -30.567 1.00 87.69 332 GLY A N 1
ATOM 2707 C CA . GLY A 1 332 ? 11.827 24.823 -30.732 1.00 87.69 332 GLY A CA 1
ATOM 2708 C C . GLY A 1 332 ? 12.378 26.246 -30.834 1.00 87.69 332 GLY A C 1
ATOM 2709 O O . GLY A 1 332 ? 13.266 26.537 -31.633 1.00 87.69 332 GLY A O 1
ATOM 2710 N N . ARG A 1 333 ? 11.836 27.161 -30.023 1.00 86.44 333 ARG A N 1
ATOM 2711 C CA . ARG A 1 333 ? 12.115 28.601 -30.128 1.00 86.44 333 ARG A CA 1
ATOM 2712 C C . ARG A 1 333 ? 13.532 28.955 -29.651 1.00 86.44 333 ARG A C 1
ATOM 2714 O O . ARG A 1 333 ? 13.900 28.559 -28.541 1.00 86.44 333 ARG A O 1
ATOM 2721 N N . PRO A 1 334 ? 14.318 29.727 -30.423 1.00 89.12 334 PRO A N 1
ATOM 2722 C CA . PRO A 1 334 ? 15.594 30.243 -29.948 1.00 89.12 334 PRO A CA 1
ATOM 2723 C C . PRO A 1 334 ? 15.389 31.325 -28.878 1.00 89.12 334 PRO A C 1
ATOM 2725 O O . PRO A 1 334 ? 14.426 32.092 -28.912 1.00 89.12 334 PRO A O 1
ATOM 2728 N N . TYR A 1 335 ? 16.319 31.415 -27.933 1.00 88.06 335 TYR A N 1
ATOM 2729 C CA . TYR A 1 335 ? 16.396 32.476 -26.933 1.00 88.06 335 TYR A CA 1
ATOM 2730 C C . TYR A 1 335 ? 17.856 32.812 -26.613 1.00 88.06 335 TYR A C 1
ATOM 2732 O O . TYR A 1 335 ? 18.752 31.980 -26.745 1.00 88.06 335 TYR A O 1
ATOM 2740 N N . LYS A 1 336 ? 18.115 34.044 -26.163 1.00 87.69 336 LYS A N 1
ATOM 2741 C CA . LYS A 1 336 ? 19.462 34.488 -25.778 1.00 87.69 336 LYS A CA 1
ATOM 2742 C C . LYS A 1 336 ? 19.632 34.447 -24.264 1.00 87.69 336 LYS A C 1
ATOM 2744 O O . LYS A 1 336 ? 18.821 35.001 -23.528 1.00 87.69 336 LYS A O 1
ATOM 2749 N N . TRP A 1 337 ? 20.717 33.839 -23.791 1.00 85.50 337 TRP A N 1
ATOM 2750 C CA . TRP A 1 337 ? 21.105 33.847 -22.377 1.00 85.50 337 TRP A CA 1
ATOM 2751 C C . TRP A 1 337 ? 22.609 34.096 -22.265 1.00 85.50 337 TRP A C 1
ATOM 2753 O O . TRP A 1 337 ? 23.407 33.336 -22.810 1.00 85.50 337 TRP A O 1
ATOM 2763 N N . ARG A 1 338 ? 23.013 35.142 -21.524 1.00 86.62 338 ARG A N 1
ATOM 2764 C CA . ARG A 1 338 ? 24.430 35.534 -21.326 1.00 86.62 338 ARG A CA 1
ATOM 2765 C C . ARG A 1 338 ? 25.231 35.553 -22.643 1.00 86.62 338 ARG A C 1
ATOM 2767 O O . ARG A 1 338 ? 26.315 34.986 -22.723 1.00 86.62 338 ARG A O 1
ATOM 2774 N N . GLY A 1 339 ? 24.659 36.150 -23.689 1.00 85.94 339 GLY A N 1
ATOM 2775 C CA . GLY A 1 339 ? 25.303 36.293 -25.001 1.00 85.94 339 GLY A CA 1
ATOM 2776 C C . GLY A 1 339 ? 25.345 35.030 -25.872 1.00 85.94 339 GLY A C 1
ATOM 2777 O O . GLY A 1 339 ? 25.796 35.117 -27.008 1.00 85.94 339 GLY A O 1
ATOM 2778 N N . LYS A 1 340 ? 24.853 33.877 -25.395 1.00 87.94 340 LYS A N 1
ATOM 2779 C CA . LYS A 1 340 ? 24.740 32.642 -26.187 1.00 87.94 340 LYS A CA 1
ATOM 2780 C C . LYS A 1 340 ? 23.316 32.445 -26.692 1.00 87.94 340 LYS A C 1
ATOM 2782 O O . LYS A 1 340 ? 22.359 32.672 -25.949 1.00 87.94 340 LYS A O 1
ATOM 2787 N N . GLU A 1 341 ? 23.194 31.999 -27.936 1.00 87.38 341 GLU A N 1
ATOM 2788 C CA . GLU A 1 341 ? 21.932 31.526 -28.498 1.00 87.38 341 GLU A CA 1
ATOM 2789 C C . GLU A 1 341 ? 21.674 30.088 -28.037 1.00 87.38 341 GLU A C 1
ATOM 2791 O O . GLU A 1 341 ? 22.512 29.197 -28.181 1.00 87.38 341 GLU A O 1
ATOM 2796 N N . LEU A 1 342 ? 20.522 29.887 -27.410 1.00 87.69 342 LEU A N 1
ATOM 2797 C CA . LEU A 1 342 ? 20.027 28.615 -26.903 1.00 87.69 342 LEU A CA 1
ATOM 2798 C C . LEU A 1 342 ? 18.650 28.351 -27.507 1.00 87.69 342 LEU A C 1
ATOM 2800 O O . LEU A 1 342 ? 18.036 29.246 -28.072 1.00 87.69 342 LEU A O 1
ATOM 2804 N N . TYR A 1 343 ? 18.158 27.125 -27.369 1.00 89.25 343 TYR A N 1
ATOM 2805 C CA . TYR A 1 343 ? 16.853 26.726 -27.887 1.00 89.25 343 TYR A CA 1
ATOM 2806 C C . TYR A 1 343 ? 16.000 26.162 -26.757 1.00 89.25 343 TYR A C 1
ATOM 2808 O O . TYR A 1 343 ? 16.475 25.371 -25.933 1.00 89.25 343 TYR A O 1
ATOM 2816 N N . GLU A 1 344 ? 14.736 26.574 -26.705 1.00 91.12 344 GLU A N 1
ATOM 2817 C CA . GLU A 1 344 ? 13.705 25.803 -26.021 1.00 91.12 344 GLU A CA 1
ATOM 2818 C C . GLU A 1 344 ? 13.510 24.498 -26.793 1.00 91.12 344 GLU A C 1
ATOM 2820 O O . GLU A 1 344 ? 13.563 24.495 -28.018 1.00 91.12 344 GLU A O 1
ATOM 2825 N N . TYR A 1 345 ? 13.317 23.386 -26.094 1.00 92.62 345 TYR A N 1
ATOM 2826 C CA . TYR A 1 345 ? 13.017 22.107 -26.723 1.00 92.62 345 TYR A CA 1
ATOM 2827 C C . TYR A 1 345 ? 11.514 21.869 -26.704 1.00 92.62 345 TYR A C 1
ATOM 2829 O O . TYR A 1 345 ? 10.824 22.313 -25.783 1.00 92.62 345 TYR A O 1
ATOM 2837 N N . GLU A 1 346 ? 11.011 21.145 -27.694 1.00 91.75 346 GLU A N 1
ATOM 2838 C CA . GLU A 1 346 ? 9.629 20.678 -27.674 1.00 91.75 346 GLU A CA 1
ATOM 2839 C C . GLU A 1 346 ? 9.398 19.753 -26.468 1.00 91.75 346 GLU A C 1
ATOM 2841 O O . GLU A 1 346 ? 10.221 18.886 -26.168 1.00 91.75 346 GLU A O 1
ATOM 2846 N N . THR A 1 347 ? 8.301 19.970 -25.737 1.00 93.38 347 THR A N 1
ATOM 2847 C CA . THR A 1 347 ? 7.979 19.212 -24.520 1.00 93.38 347 THR A CA 1
ATOM 2848 C C . THR A 1 347 ? 6.778 18.305 -24.729 1.00 93.38 347 THR A C 1
ATOM 2850 O O . THR A 1 347 ? 5.720 18.762 -25.154 1.00 93.38 347 THR A O 1
ATOM 2853 N N . TYR A 1 348 ? 6.915 17.063 -24.291 1.00 94.38 348 TYR A N 1
ATOM 2854 C CA . TYR A 1 348 ? 5.909 16.013 -24.299 1.00 94.38 348 TYR A CA 1
ATOM 2855 C C . TYR A 1 348 ? 5.549 15.593 -22.875 1.00 94.38 348 TYR A C 1
ATOM 2857 O O . TYR A 1 348 ? 6.223 15.974 -21.910 1.00 94.38 348 TYR A O 1
ATOM 2865 N N . ARG A 1 349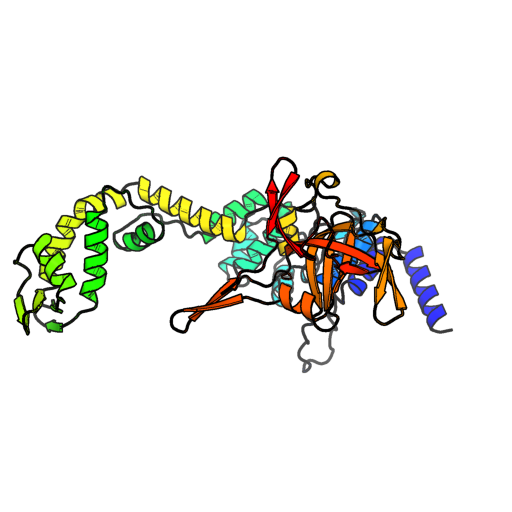 ? 4.508 14.769 -22.737 1.00 96.69 349 ARG A N 1
ATOM 2866 C CA . ARG A 1 349 ? 4.146 14.140 -21.467 1.00 96.69 349 ARG A CA 1
ATOM 2867 C C . ARG A 1 349 ? 4.312 12.633 -21.518 1.00 96.69 349 ARG A C 1
ATOM 2869 O O . ARG A 1 349 ? 3.941 11.997 -22.497 1.00 96.69 349 ARG A O 1
ATOM 2876 N N . ILE A 1 350 ? 4.833 12.070 -20.437 1.00 97.88 350 ILE A N 1
ATOM 2877 C CA . ILE A 1 350 ? 4.848 10.626 -20.198 1.00 97.88 350 ILE A CA 1
ATOM 2878 C C . ILE A 1 350 ? 4.193 10.341 -18.852 1.00 97.88 350 ILE A C 1
ATOM 2880 O O . ILE A 1 350 ? 4.264 11.166 -17.937 1.00 97.88 350 ILE A O 1
ATOM 2884 N N . ILE A 1 351 ? 3.575 9.173 -18.730 1.00 98.12 351 ILE A N 1
ATOM 2885 C CA . ILE A 1 351 ? 2.963 8.707 -17.487 1.00 98.12 351 ILE A CA 1
ATOM 2886 C C . ILE A 1 351 ? 3.508 7.338 -17.113 1.00 98.12 351 ILE A C 1
ATOM 2888 O O . ILE A 1 351 ? 3.931 6.568 -17.977 1.00 98.12 351 ILE A O 1
ATOM 2892 N N . GLY A 1 352 ? 3.470 7.028 -15.828 1.00 97.06 352 GLY A N 1
ATOM 2893 C CA . GLY A 1 352 ? 3.812 5.703 -15.350 1.00 97.06 352 GLY A CA 1
ATOM 2894 C C . GLY A 1 352 ? 3.841 5.622 -13.838 1.00 97.06 352 GLY A C 1
ATOM 2895 O O . GLY A 1 352 ? 3.535 6.584 -13.128 1.00 97.06 352 GLY A O 1
ATOM 2896 N N . THR A 1 353 ? 4.262 4.468 -13.355 1.00 96.62 353 THR A N 1
ATOM 2897 C CA . THR A 1 353 ? 4.352 4.166 -11.934 1.00 96.62 353 THR A CA 1
ATOM 2898 C C . THR A 1 353 ? 5.792 4.238 -11.465 1.00 96.62 353 THR A C 1
ATOM 2900 O O . THR A 1 353 ? 6.687 3.638 -12.062 1.00 96.62 353 THR A O 1
ATOM 2903 N N . ALA A 1 354 ? 6.043 4.988 -10.393 1.00 95.62 354 ALA A N 1
ATOM 2904 C CA . ALA A 1 354 ? 7.362 5.052 -9.783 1.00 95.62 354 ALA A CA 1
ATOM 2905 C C . ALA A 1 354 ? 7.746 3.667 -9.241 1.00 95.62 354 ALA A C 1
ATOM 2907 O O . ALA A 1 354 ? 7.041 3.110 -8.400 1.00 95.62 354 ALA A O 1
ATOM 2908 N N . LEU A 1 355 ? 8.875 3.130 -9.697 1.00 91.50 355 LEU A N 1
ATOM 2909 C CA . LEU A 1 355 ? 9.427 1.856 -9.237 1.00 91.50 355 LEU A CA 1
ATOM 2910 C C . LEU A 1 355 ? 10.484 2.072 -8.160 1.00 91.50 355 LEU A C 1
ATOM 2912 O O . LEU A 1 355 ? 10.440 1.462 -7.093 1.00 91.50 355 LEU A O 1
ATOM 2916 N N . ASP A 1 356 ? 11.425 2.967 -8.449 1.00 91.12 356 ASP A N 1
ATOM 2917 C CA . ASP A 1 356 ? 12.531 3.286 -7.560 1.00 91.12 356 ASP A CA 1
ATOM 2918 C C . ASP A 1 356 ? 13.077 4.696 -7.824 1.00 91.12 356 ASP A C 1
ATOM 2920 O O . ASP A 1 356 ? 12.73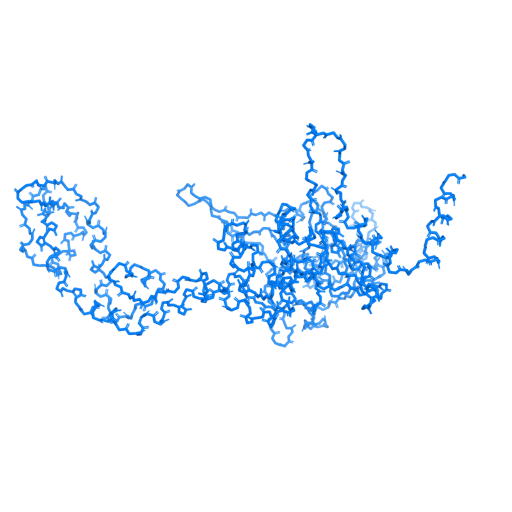4 5.351 -8.814 1.00 91.12 356 ASP A O 1
ATOM 2924 N N . ARG A 1 357 ? 13.928 5.173 -6.915 1.00 92.69 357 ARG A N 1
ATOM 2925 C CA . ARG A 1 357 ? 14.604 6.465 -7.003 1.00 92.69 357 ARG A CA 1
ATOM 2926 C C . ARG A 1 357 ? 16.060 6.360 -6.556 1.00 92.69 357 ARG A C 1
ATOM 2928 O O . ARG A 1 357 ? 16.364 5.839 -5.486 1.00 92.69 357 ARG A O 1
ATOM 2935 N N . ASP A 1 358 ? 16.945 7.007 -7.303 1.00 93.12 358 ASP A N 1
ATOM 2936 C CA . ASP A 1 358 ? 18.344 7.195 -6.923 1.00 93.12 358 ASP A CA 1
ATOM 2937 C C . ASP A 1 358 ? 18.556 8.662 -6.533 1.00 93.12 358 ASP A C 1
ATOM 2939 O O . ASP A 1 358 ? 18.501 9.570 -7.366 1.00 93.12 358 ASP A O 1
ATOM 2943 N N . LYS A 1 359 ? 18.784 8.900 -5.236 1.00 93.88 359 LYS A N 1
ATOM 2944 C CA . LYS A 1 359 ? 19.006 10.250 -4.698 1.00 93.88 359 LYS A CA 1
ATOM 2945 C C . LYS A 1 359 ? 20.322 10.863 -5.167 1.00 93.88 359 LYS A C 1
ATOM 2947 O O . LYS A 1 359 ? 20.386 12.078 -5.292 1.00 93.88 359 LYS A O 1
ATOM 2952 N N . ASN A 1 360 ? 21.341 10.046 -5.419 1.00 93.56 360 ASN A N 1
ATOM 2953 C CA . ASN A 1 360 ? 22.668 10.514 -5.808 1.00 93.56 360 ASN A CA 1
ATOM 2954 C C . ASN A 1 360 ? 22.673 10.920 -7.284 1.00 93.56 360 ASN A C 1
ATOM 2956 O O . ASN A 1 360 ? 23.251 11.937 -7.662 1.00 93.56 360 ASN A O 1
ATOM 2960 N N . LYS A 1 361 ? 21.985 10.138 -8.123 1.00 94.62 361 LYS A N 1
ATOM 2961 C CA . LYS A 1 361 ? 21.852 10.418 -9.559 1.00 94.62 361 LYS A CA 1
ATOM 2962 C C . LYS A 1 361 ? 20.689 11.354 -9.890 1.00 94.62 361 LYS A C 1
ATOM 2964 O O . LYS A 1 361 ? 20.618 11.831 -11.022 1.00 94.62 361 LYS A O 1
ATOM 2969 N N . HIS A 1 362 ? 19.821 11.641 -8.918 1.00 97.25 362 HIS A N 1
ATOM 2970 C CA . HIS A 1 362 ? 18.581 12.404 -9.086 1.00 97.25 362 HIS A CA 1
ATOM 2971 C C . HIS A 1 362 ? 17.678 11.799 -10.173 1.00 97.25 362 HIS A C 1
ATOM 2973 O O . HIS A 1 362 ? 17.132 12.511 -11.023 1.00 97.25 362 HIS A O 1
ATOM 2979 N N . THR A 1 363 ? 17.564 10.469 -10.172 1.00 96.38 363 THR A N 1
ATOM 2980 C CA . THR A 1 363 ? 16.787 9.715 -11.161 1.00 96.38 363 THR A CA 1
ATOM 2981 C C . THR A 1 363 ? 15.620 8.976 -10.528 1.00 96.38 363 THR A C 1
ATOM 2983 O O . THR A 1 363 ? 15.692 8.538 -9.380 1.00 96.38 363 THR A O 1
ATOM 2986 N N . ILE A 1 364 ? 14.556 8.814 -11.307 1.00 96.00 364 ILE A N 1
ATOM 2987 C CA . ILE A 1 364 ? 13.380 8.013 -10.987 1.00 96.00 364 ILE A CA 1
ATOM 2988 C C . ILE A 1 364 ? 13.257 6.942 -12.067 1.00 96.00 364 ILE A C 1
ATOM 2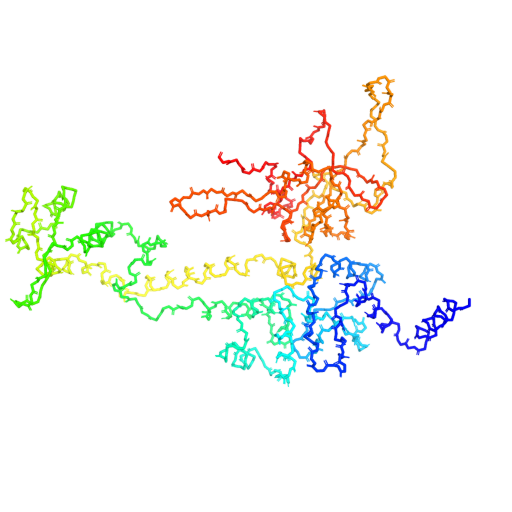990 O O . ILE A 1 364 ? 13.311 7.257 -13.256 1.00 96.00 364 ILE A O 1
ATOM 2994 N N . THR A 1 365 ? 13.084 5.692 -11.660 1.00 94.50 365 THR A N 1
ATOM 2995 C CA . THR A 1 365 ? 12.726 4.600 -12.567 1.00 94.50 365 THR A CA 1
ATOM 2996 C C . THR A 1 365 ? 11.207 4.560 -12.663 1.00 94.50 365 THR A C 1
ATOM 2998 O O . THR A 1 365 ? 10.531 4.346 -11.655 1.00 94.50 365 THR A O 1
ATOM 3001 N N . LEU A 1 366 ? 10.672 4.807 -13.854 1.00 95.56 366 LEU A N 1
ATOM 3002 C CA . LEU A 1 366 ? 9.243 4.908 -14.129 1.00 95.56 366 LEU A CA 1
ATOM 3003 C C . LEU A 1 366 ? 8.821 3.742 -15.026 1.00 95.56 366 LEU A C 1
ATOM 3005 O O . LEU A 1 366 ? 9.356 3.599 -16.123 1.00 95.56 366 LEU A O 1
ATOM 3009 N N . LEU A 1 367 ? 7.873 2.918 -14.585 1.00 94.19 367 LEU A N 1
ATOM 3010 C CA . LEU A 1 367 ? 7.241 1.922 -15.450 1.00 94.19 367 LEU A CA 1
ATOM 3011 C C . LEU A 1 367 ? 6.089 2.593 -16.190 1.00 94.19 367 LEU A C 1
ATOM 3013 O O . LEU A 1 367 ? 5.111 2.967 -15.557 1.00 94.19 367 LEU A O 1
ATOM 3017 N N . THR A 1 368 ? 6.221 2.792 -17.495 1.00 94.12 368 THR A N 1
ATOM 3018 C CA . THR A 1 368 ? 5.134 3.267 -18.358 1.00 94.12 368 THR A CA 1
ATOM 3019 C C . THR A 1 368 ? 4.370 2.063 -18.924 1.00 94.12 368 THR A C 1
ATOM 3021 O O . THR A 1 368 ? 4.872 0.935 -18.873 1.00 94.12 368 THR A O 1
ATOM 3024 N N . PRO A 1 369 ? 3.194 2.270 -19.542 1.00 90.75 369 PRO A N 1
ATOM 3025 C CA . PRO A 1 369 ? 2.497 1.205 -20.268 1.00 90.75 369 PRO A CA 1
ATOM 3026 C C . PRO A 1 369 ? 3.307 0.584 -21.421 1.00 90.75 369 PRO A C 1
ATOM 3028 O O . PRO A 1 369 ? 3.005 -0.524 -21.849 1.00 90.75 369 PRO A O 1
ATOM 3031 N N . THR A 1 370 ? 4.340 1.271 -21.924 1.00 88.81 370 THR A N 1
ATOM 3032 C CA . THR A 1 370 ? 5.165 0.815 -23.058 1.00 88.81 370 THR A CA 1
ATOM 3033 C C . THR A 1 370 ? 6.546 0.298 -22.654 1.00 88.81 370 THR A C 1
ATOM 3035 O O . THR A 1 370 ? 7.237 -0.315 -23.471 1.00 88.81 370 THR A O 1
ATOM 3038 N N . GLY A 1 371 ? 6.970 0.506 -21.406 1.00 88.31 371 GLY A N 1
ATOM 3039 C CA . GLY A 1 371 ? 8.261 0.031 -20.921 1.00 88.31 371 GLY A CA 1
ATOM 3040 C C . GLY A 1 371 ? 8.812 0.830 -19.747 1.00 88.31 371 GLY A C 1
ATOM 3041 O O . GLY A 1 371 ? 8.186 1.744 -19.219 1.00 88.31 371 GLY A O 1
ATOM 3042 N N . VAL A 1 372 ? 10.020 0.479 -19.310 1.00 90.81 372 VAL A N 1
ATOM 3043 C CA . VAL A 1 372 ? 10.689 1.200 -18.222 1.00 90.81 372 VAL A CA 1
ATOM 3044 C C . VAL A 1 372 ? 11.489 2.377 -18.771 1.00 90.81 372 VAL A C 1
ATOM 3046 O O . VAL A 1 372 ? 12.289 2.232 -19.697 1.00 90.81 372 VAL A O 1
ATOM 3049 N N . VAL A 1 373 ? 11.302 3.540 -18.152 1.00 94.25 373 VAL A N 1
ATOM 3050 C CA . VAL A 1 373 ? 11.934 4.810 -18.509 1.00 94.25 373 VAL A CA 1
ATOM 3051 C C . VAL A 1 373 ? 12.690 5.363 -17.307 1.00 94.25 373 VAL A C 1
ATOM 3053 O O . VAL A 1 373 ? 12.172 5.415 -16.192 1.00 94.25 373 VAL A O 1
ATOM 3056 N N . THR A 1 374 ? 13.924 5.819 -17.525 1.00 95.81 374 THR A N 1
ATOM 3057 C CA . THR A 1 374 ? 14.661 6.587 -16.513 1.00 95.81 374 THR A CA 1
ATOM 3058 C C . THR A 1 374 ? 14.360 8.072 -16.673 1.00 95.81 374 THR A C 1
ATOM 3060 O O . THR A 1 374 ? 14.653 8.679 -17.704 1.00 95.81 374 THR A O 1
ATOM 3063 N N . VAL A 1 375 ? 13.790 8.679 -15.637 1.00 98.06 375 VAL A N 1
ATOM 3064 C CA . VAL A 1 375 ? 13.537 10.118 -15.569 1.00 98.06 375 VAL A CA 1
ATOM 3065 C C . VAL A 1 375 ? 14.666 10.774 -14.784 1.00 98.06 375 VAL A C 1
ATOM 3067 O O . VAL A 1 375 ? 14.859 10.461 -13.611 1.00 98.06 375 VAL A O 1
ATOM 3070 N N . LYS A 1 376 ? 15.412 11.694 -15.403 1.00 97.81 376 LYS A N 1
ATOM 3071 C CA . LYS A 1 376 ? 16.539 12.396 -14.769 1.00 97.81 376 LYS A CA 1
ATOM 3072 C C . LYS A 1 376 ? 16.197 13.857 -14.515 1.00 97.81 376 LYS A C 1
ATOM 3074 O O . LYS A 1 376 ? 15.865 14.593 -15.440 1.00 97.81 376 LYS A O 1
ATOM 3079 N N . GLN A 1 377 ? 16.336 14.287 -13.265 1.00 97.31 377 GLN A N 1
ATOM 3080 C CA . GLN A 1 377 ? 16.000 15.638 -12.827 1.00 97.31 377 GLN A CA 1
ATOM 3081 C C . GLN A 1 377 ? 17.209 16.423 -12.326 1.00 97.31 377 GLN A C 1
ATOM 3083 O O . GLN A 1 377 ? 18.247 15.877 -11.960 1.00 97.31 377 GLN A O 1
ATOM 3088 N N . TRP A 1 378 ? 17.041 17.742 -12.268 1.00 95.44 378 TRP A N 1
ATOM 3089 C CA . TRP A 1 378 ? 17.935 18.621 -11.523 1.00 95.44 378 TRP A CA 1
ATOM 3090 C C . TRP A 1 378 ? 17.737 18.431 -10.015 1.00 95.44 378 TRP A C 1
ATOM 3092 O O . TRP A 1 378 ? 16.608 18.237 -9.563 1.00 95.44 378 TRP A O 1
ATOM 3102 N N . ALA A 1 379 ? 18.812 18.565 -9.233 1.00 95.12 379 ALA A N 1
ATOM 3103 C CA . ALA A 1 379 ? 18.823 18.273 -7.796 1.00 95.12 379 ALA A CA 1
ATOM 3104 C C . ALA A 1 379 ? 17.713 18.985 -6.999 1.00 95.12 379 ALA A C 1
ATOM 3106 O O . ALA A 1 379 ? 17.051 18.361 -6.168 1.00 95.12 379 ALA A O 1
ATOM 3107 N N . GLY A 1 380 ? 17.463 20.270 -7.280 1.00 95.50 380 GLY A N 1
ATOM 3108 C CA . GLY A 1 380 ? 16.409 21.043 -6.613 1.00 95.50 380 GLY A CA 1
ATOM 3109 C C . GLY A 1 380 ? 15.000 20.526 -6.920 1.00 95.50 380 GLY A C 1
ATOM 3110 O O . GLY A 1 380 ? 14.213 20.299 -6.004 1.00 95.50 380 GLY A O 1
ATOM 3111 N N . SER A 1 381 ? 14.707 20.261 -8.199 1.00 94.75 381 SER A N 1
ATOM 3112 C CA . SER A 1 381 ? 13.420 19.695 -8.632 1.00 94.75 381 SER A CA 1
ATOM 3113 C C . SER A 1 381 ? 13.206 18.298 -8.045 1.00 94.75 381 SER A C 1
ATOM 3115 O O . SER A 1 381 ? 12.164 18.035 -7.447 1.00 94.75 381 SER A O 1
ATOM 3117 N N . PHE A 1 382 ? 14.226 17.438 -8.108 1.00 97.06 382 PHE A N 1
ATOM 3118 C CA . PHE A 1 382 ? 14.177 16.112 -7.499 1.00 97.06 382 PHE A CA 1
ATOM 3119 C C . PHE A 1 382 ? 13.896 16.186 -5.997 1.00 97.06 382 PHE A C 1
ATOM 3121 O O . PHE A 1 382 ? 12.998 15.511 -5.497 1.00 97.06 382 PHE A O 1
ATOM 3128 N N . SER A 1 383 ? 14.625 17.035 -5.269 1.00 96.38 383 SER A N 1
ATOM 3129 C CA . SER A 1 383 ? 14.465 17.183 -3.819 1.00 96.38 383 SER A CA 1
ATOM 3130 C C . SER A 1 383 ? 13.075 17.690 -3.438 1.00 96.38 383 SER A C 1
ATOM 3132 O O . SER A 1 383 ? 12.502 17.201 -2.465 1.00 96.38 383 SER A O 1
ATOM 3134 N N . HIS A 1 384 ? 12.507 18.613 -4.220 1.00 95.56 384 HIS A N 1
ATOM 3135 C CA . HIS A 1 384 ? 11.163 19.145 -3.999 1.00 95.56 384 HIS A CA 1
ATOM 3136 C C . HIS A 1 384 ? 10.093 18.042 -4.029 1.00 95.56 384 HIS A C 1
ATOM 3138 O O . HIS A 1 384 ? 9.330 17.898 -3.074 1.00 95.56 384 HIS A O 1
ATOM 3144 N N . TYR A 1 385 ? 10.070 17.205 -5.069 1.00 96.38 385 TYR A N 1
ATOM 3145 C CA . TYR A 1 385 ? 9.079 16.127 -5.212 1.00 96.38 385 TYR A CA 1
ATOM 3146 C C . TYR A 1 385 ? 9.417 14.866 -4.394 1.00 96.38 385 TYR A C 1
ATOM 3148 O O . TYR A 1 385 ? 8.530 14.101 -4.016 1.00 96.38 385 TYR A O 1
ATOM 3156 N N . ASN A 1 386 ? 10.685 14.676 -4.021 1.00 96.38 386 ASN A N 1
ATOM 3157 C CA . ASN A 1 386 ? 11.101 13.568 -3.161 1.00 96.38 386 ASN A CA 1
ATOM 3158 C C . ASN A 1 386 ? 10.888 13.835 -1.657 1.00 96.38 386 ASN A C 1
ATOM 3160 O O . ASN A 1 386 ? 10.992 12.919 -0.838 1.00 96.38 386 ASN A O 1
ATOM 3164 N N . LYS A 1 387 ? 10.641 15.085 -1.253 1.00 94.38 387 LYS A N 1
ATOM 3165 C CA . LYS A 1 387 ? 10.491 15.451 0.163 1.00 94.38 387 LYS A CA 1
ATOM 3166 C C . LYS A 1 387 ? 9.283 14.747 0.789 1.00 94.38 387 LYS A C 1
ATOM 3168 O O . LYS A 1 387 ? 8.217 14.705 0.184 1.00 94.38 387 LYS A O 1
ATOM 3173 N N . GLN A 1 388 ? 9.433 14.239 2.012 1.00 94.69 388 GLN A N 1
ATOM 3174 C CA . GLN A 1 388 ? 8.306 13.869 2.873 1.00 94.69 388 GLN A CA 1
ATOM 3175 C C . GLN A 1 388 ? 7.928 15.075 3.735 1.00 94.69 388 GLN A C 1
ATOM 3177 O O . GLN A 1 388 ? 8.801 15.709 4.330 1.00 94.69 388 GLN A O 1
ATOM 3182 N N . ILE A 1 389 ? 6.636 15.373 3.811 1.00 93.00 389 ILE A N 1
ATOM 3183 C CA . ILE A 1 389 ? 6.091 16.519 4.536 1.00 93.00 389 ILE A CA 1
ATOM 3184 C C . ILE A 1 389 ? 5.403 15.990 5.789 1.00 93.00 389 ILE A C 1
ATOM 3186 O O . ILE A 1 389 ? 4.570 15.087 5.728 1.00 93.00 389 ILE A O 1
ATOM 3190 N N . SER A 1 390 ? 5.802 16.504 6.947 1.00 92.19 390 SER A N 1
ATOM 3191 C CA . SER A 1 390 ? 5.323 16.041 8.248 1.00 92.19 390 SER A CA 1
ATOM 3192 C C . SER A 1 390 ? 5.157 17.208 9.203 1.00 92.19 390 SER A C 1
ATOM 3194 O O . SER A 1 390 ? 6.043 18.060 9.246 1.00 92.19 390 SER A O 1
ATOM 3196 N N . ARG A 1 391 ? 4.092 17.191 10.002 1.00 91.62 391 ARG A N 1
ATOM 3197 C CA . ARG A 1 391 ? 3.838 18.156 11.077 1.00 91.62 391 ARG A CA 1
ATOM 3198 C C . ARG A 1 391 ? 4.024 17.497 12.438 1.00 91.62 391 ARG A C 1
ATOM 3200 O O . ARG A 1 391 ? 3.906 16.279 12.563 1.00 91.62 391 ARG A O 1
ATOM 3207 N N . ASN A 1 392 ? 4.348 18.292 13.448 1.00 89.12 392 ASN A N 1
ATOM 3208 C CA . ASN A 1 392 ? 4.440 17.819 14.824 1.00 89.12 392 ASN A CA 1
ATOM 3209 C C . ASN A 1 392 ? 3.159 18.220 15.561 1.00 89.12 392 ASN A C 1
ATOM 3211 O O . ASN A 1 392 ? 2.848 19.406 15.624 1.00 89.12 392 ASN A O 1
ATOM 3215 N N . ILE A 1 393 ? 2.422 17.241 16.085 1.00 85.50 393 ILE A N 1
ATOM 3216 C CA . ILE A 1 393 ? 1.261 17.471 16.947 1.00 85.50 393 ILE A CA 1
ATOM 3217 C C . ILE A 1 393 ? 1.578 16.845 18.299 1.00 85.50 393 ILE A C 1
ATOM 3219 O O . ILE A 1 393 ? 1.734 15.627 18.396 1.00 85.50 393 ILE A O 1
ATOM 3223 N N . ASN A 1 394 ? 1.674 17.674 19.340 1.00 80.50 394 ASN A N 1
ATOM 3224 C CA . ASN A 1 394 ? 1.879 17.243 20.728 1.00 80.50 394 ASN A CA 1
ATOM 3225 C C . ASN A 1 394 ? 3.063 16.269 20.907 1.00 80.50 394 ASN A C 1
ATOM 3227 O O . ASN A 1 394 ? 2.955 15.261 21.600 1.00 80.50 394 ASN A O 1
ATOM 3231 N N . GLY A 1 395 ? 4.188 16.529 20.230 1.00 83.19 395 GLY A N 1
ATOM 3232 C CA . GLY A 1 395 ? 5.393 15.694 20.293 1.00 83.19 395 GLY A CA 1
ATOM 3233 C C . GLY A 1 395 ? 5.370 14.462 19.379 1.00 83.19 395 GLY A C 1
ATOM 3234 O O . GLY A 1 395 ? 6.396 13.796 19.230 1.00 83.19 395 GLY A O 1
ATOM 3235 N N . LYS A 1 396 ? 4.245 14.165 18.714 1.00 83.12 396 LYS A N 1
ATOM 3236 C CA . LYS A 1 396 ? 4.124 13.068 17.749 1.00 83.12 396 LYS A CA 1
ATOM 3237 C C . LYS A 1 396 ? 4.246 13.601 16.321 1.00 83.12 396 LYS A C 1
ATOM 3239 O O . LYS A 1 396 ? 3.477 14.451 15.874 1.00 83.12 396 LYS A O 1
ATOM 3244 N N . LYS A 1 397 ? 5.215 13.064 15.576 1.00 88.12 397 LYS A N 1
ATOM 3245 C CA . LYS A 1 397 ? 5.414 13.375 14.156 1.00 88.12 397 LYS A CA 1
ATOM 3246 C C . LYS A 1 397 ? 4.339 12.688 13.313 1.00 88.12 397 LYS A C 1
ATOM 3248 O O . LYS A 1 397 ? 4.318 11.464 13.210 1.00 88.12 397 LYS A O 1
ATOM 3253 N N . GLU A 1 398 ? 3.487 13.477 12.676 1.00 90.50 398 GLU A N 1
ATOM 3254 C CA . GLU A 1 398 ? 2.471 13.018 11.732 1.00 90.50 398 GLU A CA 1
ATOM 3255 C C . GLU A 1 398 ? 2.940 13.284 10.297 1.00 90.50 398 GLU A C 1
ATOM 3257 O O . GLU A 1 398 ? 3.384 14.385 9.965 1.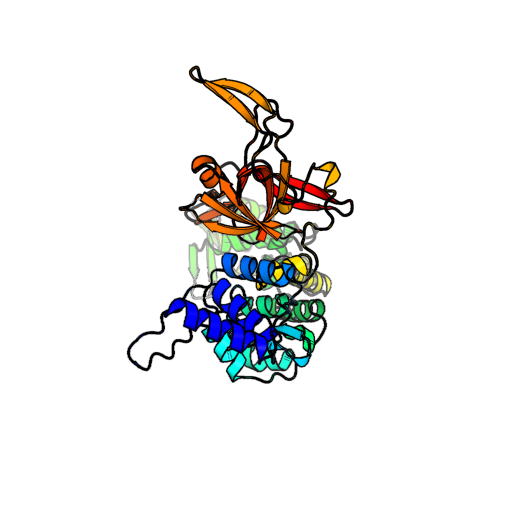00 90.50 398 GLU A O 1
ATOM 3262 N N . VAL A 1 399 ? 2.867 12.276 9.426 1.00 91.44 399 VAL A N 1
ATOM 3263 C CA . VAL A 1 399 ? 3.202 12.432 8.003 1.00 91.44 399 VAL A CA 1
ATOM 3264 C C . VAL A 1 399 ? 1.984 12.977 7.262 1.00 91.44 399 VAL A C 1
ATOM 3266 O O . VAL A 1 399 ? 1.002 12.266 7.092 1.00 91.44 399 VAL A O 1
ATOM 3269 N N . VAL A 1 400 ? 2.076 14.224 6.798 1.00 91.88 400 VAL A N 1
ATOM 3270 C CA . VAL A 1 400 ? 1.020 14.922 6.043 1.00 91.88 400 VAL A CA 1
ATOM 3271 C C . VAL A 1 400 ? 1.015 14.492 4.577 1.00 91.88 400 VAL A C 1
ATOM 3273 O O . VAL A 1 400 ? -0.040 14.352 3.957 1.00 91.88 400 VAL A O 1
ATOM 3276 N N . GLU A 1 401 ? 2.206 14.275 4.017 1.00 93.50 401 GLU A N 1
ATOM 3277 C CA . GLU A 1 401 ? 2.382 13.794 2.653 1.00 93.50 401 GLU A CA 1
ATOM 3278 C C . GLU A 1 401 ? 3.678 12.987 2.529 1.00 93.50 401 GLU A C 1
ATOM 3280 O O . GLU A 1 401 ? 4.759 13.433 2.929 1.00 93.50 401 GLU A O 1
ATOM 3285 N N . LYS A 1 402 ? 3.588 11.788 1.950 1.00 94.44 402 LYS A N 1
ATOM 3286 C CA . LYS A 1 402 ? 4.770 10.996 1.589 1.00 94.44 402 LYS A CA 1
ATOM 3287 C C . LYS A 1 402 ? 5.467 11.601 0.363 1.00 94.44 402 LYS A C 1
ATOM 3289 O O . LYS A 1 402 ? 4.899 12.411 -0.361 1.00 94.44 402 LYS A O 1
ATOM 3294 N N . SER A 1 403 ? 6.709 11.189 0.123 1.00 96.00 403 SER A N 1
ATOM 3295 C CA . SER A 1 403 ? 7.411 11.485 -1.134 1.00 96.00 403 SER A CA 1
ATOM 3296 C C . SER A 1 403 ? 6.573 11.038 -2.334 1.00 96.00 403 SER A C 1
ATOM 3298 O O . SER A 1 403 ? 6.085 9.905 -2.333 1.00 96.00 403 SER A O 1
ATOM 3300 N N . TRP A 1 404 ? 6.459 11.877 -3.368 1.00 97.06 404 TRP A N 1
ATOM 3301 C CA . TRP A 1 404 ? 5.810 11.495 -4.628 1.00 97.06 404 TRP A CA 1
ATOM 3302 C C . TRP A 1 404 ? 6.608 10.429 -5.388 1.00 97.06 404 TRP A C 1
ATOM 3304 O O . TRP A 1 404 ? 6.062 9.719 -6.218 1.00 97.06 404 TRP A O 1
ATOM 3314 N N . TYR A 1 405 ? 7.892 10.256 -5.072 1.00 96.00 405 TYR A N 1
ATOM 3315 C CA . TYR A 1 405 ? 8.740 9.209 -5.653 1.00 96.00 405 TYR A CA 1
ATOM 3316 C C . TYR A 1 405 ? 8.753 7.939 -4.805 1.00 96.00 405 TYR A C 1
ATOM 3318 O O . TYR A 1 405 ? 9.714 7.168 -4.821 1.00 96.00 405 TYR A O 1
ATOM 3326 N N . THR A 1 406 ? 7.720 7.737 -3.988 1.00 93.31 406 THR A N 1
ATOM 3327 C CA . THR A 1 406 ? 7.485 6.454 -3.327 1.00 93.31 406 THR A CA 1
ATOM 3328 C C . THR A 1 406 ? 7.021 5.445 -4.367 1.00 93.31 406 THR A C 1
ATOM 3330 O O . THR A 1 406 ? 6.219 5.781 -5.236 1.00 93.31 406 THR A O 1
ATOM 3333 N N . ARG A 1 407 ? 7.523 4.212 -4.279 1.00 91.19 407 ARG A N 1
ATOM 3334 C CA . ARG A 1 407 ? 7.129 3.134 -5.185 1.00 91.19 407 ARG A CA 1
ATOM 3335 C C . ARG A 1 407 ? 5.607 2.956 -5.218 1.00 91.19 407 ARG A C 1
ATOM 3337 O O . ARG A 1 407 ? 4.965 3.084 -4.176 1.00 91.19 407 ARG A O 1
ATOM 3344 N N . GLY A 1 408 ? 5.061 2.673 -6.397 1.00 92.69 408 GLY A N 1
ATOM 3345 C CA . GLY A 1 408 ? 3.621 2.537 -6.626 1.00 92.69 408 GLY A CA 1
ATOM 3346 C C . GLY A 1 408 ? 2.899 3.872 -6.833 1.00 92.69 408 GLY A C 1
ATOM 3347 O O . GLY A 1 408 ? 1.703 3.883 -7.093 1.00 92.69 408 GLY A O 1
ATOM 3348 N N . THR A 1 409 ? 3.595 5.012 -6.732 1.00 96.25 409 THR A N 1
ATOM 3349 C CA . THR A 1 409 ? 2.978 6.315 -7.025 1.00 96.25 409 THR A CA 1
ATOM 3350 C C . THR A 1 409 ? 2.844 6.497 -8.532 1.00 96.25 409 THR A C 1
ATOM 3352 O O . THR A 1 409 ? 3.837 6.395 -9.254 1.00 96.25 409 THR A O 1
ATOM 3355 N N . LEU A 1 410 ? 1.634 6.810 -8.994 1.00 97.62 410 LEU A N 1
ATOM 3356 C CA . LEU A 1 410 ? 1.348 7.154 -10.384 1.00 97.62 410 LEU A CA 1
ATOM 3357 C C . LEU A 1 410 ? 1.756 8.610 -10.643 1.00 97.62 410 LEU A C 1
ATOM 3359 O O . LEU A 1 410 ? 1.352 9.526 -9.920 1.00 97.62 410 LEU A O 1
ATOM 3363 N N . LEU A 1 411 ? 2.589 8.830 -11.656 1.00 98.19 411 LEU A N 1
ATOM 3364 C CA . LEU A 1 411 ? 3.190 10.125 -11.958 1.00 98.19 411 LEU A CA 1
ATOM 3365 C C . LEU A 1 411 ? 3.042 10.463 -13.437 1.00 98.19 411 LEU A C 1
ATOM 3367 O O . LEU A 1 411 ? 3.187 9.606 -14.308 1.00 98.19 411 LEU A O 1
ATOM 3371 N N . MET A 1 412 ? 2.836 11.747 -13.706 1.00 98.00 412 MET A N 1
ATOM 3372 C CA . MET A 1 412 ? 2.941 12.345 -15.029 1.00 98.00 412 MET A CA 1
ATOM 3373 C C . MET A 1 412 ? 4.127 13.307 -15.046 1.00 98.00 412 MET A C 1
ATOM 3375 O O . MET A 1 412 ? 4.215 14.207 -14.209 1.00 98.00 412 MET A O 1
ATOM 3379 N N . PHE A 1 413 ? 5.016 13.151 -16.023 1.00 98.06 413 PHE A N 1
ATOM 3380 C CA . PHE A 1 413 ? 6.149 14.045 -16.245 1.00 98.06 413 PHE A CA 1
ATOM 3381 C C . PHE A 1 413 ? 5.967 14.828 -17.539 1.00 98.06 413 PHE A C 1
ATOM 3383 O O . PHE A 1 413 ? 5.565 14.266 -18.552 1.00 98.06 413 PHE A O 1
ATOM 3390 N N . THR A 1 414 ? 6.325 16.112 -17.513 1.00 97.31 414 THR A N 1
ATOM 3391 C CA . THR A 1 414 ? 6.390 16.976 -18.701 1.00 97.31 414 THR A CA 1
ATOM 3392 C C . THR A 1 414 ? 7.848 17.308 -19.006 1.00 97.31 414 THR A C 1
ATOM 3394 O O . THR A 1 414 ? 8.574 17.746 -18.110 1.00 97.31 414 THR A O 1
ATOM 3397 N N . GLY A 1 415 ? 8.300 17.095 -20.242 1.00 96.00 415 GLY A N 1
ATOM 3398 C CA . GLY A 1 415 ? 9.706 17.251 -20.617 1.00 96.00 415 GLY A CA 1
ATOM 3399 C C . GLY A 1 415 ? 10.042 16.680 -21.991 1.00 96.00 415 GLY A C 1
ATOM 3400 O O . GLY A 1 415 ? 9.176 16.572 -22.846 1.00 96.00 415 GLY A O 1
ATOM 3401 N N . PHE A 1 416 ? 11.298 16.310 -22.217 1.00 96.06 416 PHE A N 1
ATOM 3402 C CA . PHE A 1 416 ? 11.766 15.780 -23.505 1.00 96.06 416 PHE A CA 1
ATOM 3403 C C . PHE A 1 416 ? 12.723 14.602 -23.318 1.00 96.06 416 PHE A C 1
ATOM 3405 O O . PHE A 1 416 ? 13.326 14.436 -22.253 1.00 96.06 416 PHE A O 1
ATOM 3412 N N . ARG A 1 417 ? 12.896 13.787 -24.362 1.00 97.12 417 ARG A N 1
ATOM 3413 C CA . ARG A 1 417 ? 13.895 12.713 -24.380 1.00 97.12 417 ARG A CA 1
ATOM 3414 C C . ARG A 1 417 ? 15.288 13.277 -24.671 1.00 97.12 417 ARG A C 1
ATOM 3416 O O . ARG A 1 417 ? 15.454 14.205 -25.459 1.00 97.12 417 ARG A O 1
ATOM 3423 N N . ARG A 1 418 ? 16.294 12.728 -23.990 1.00 96.56 418 ARG A N 1
ATOM 3424 C CA . ARG A 1 418 ? 17.714 12.951 -24.270 1.00 96.56 418 ARG A CA 1
ATOM 3425 C C . ARG A 1 418 ? 18.473 11.644 -24.072 1.00 96.56 418 ARG A C 1
ATOM 3427 O O . ARG A 1 418 ? 18.703 11.220 -22.932 1.00 96.56 418 ARG A O 1
ATOM 3434 N N . GLY A 1 419 ? 18.849 11.011 -25.179 1.00 96.00 419 GLY A N 1
ATOM 3435 C CA . GLY A 1 419 ? 19.379 9.650 -25.197 1.00 96.00 419 GLY A CA 1
ATOM 3436 C C . GLY A 1 419 ? 18.410 8.687 -24.508 1.00 96.00 419 GLY A C 1
ATOM 3437 O O . GLY A 1 419 ? 17.233 8.606 -24.862 1.00 96.00 419 GLY A O 1
ATOM 3438 N N . ASN A 1 420 ? 18.884 8.019 -23.456 1.00 93.81 420 ASN A N 1
ATOM 3439 C CA . ASN A 1 420 ? 18.104 7.037 -22.692 1.00 93.81 420 ASN A CA 1
ATOM 3440 C C . ASN A 1 420 ? 17.292 7.626 -21.528 1.00 93.81 420 ASN A C 1
ATOM 3442 O O . ASN A 1 420 ? 16.665 6.873 -20.787 1.00 93.81 420 ASN A O 1
ATOM 3446 N N . ASN A 1 421 ? 17.305 8.949 -21.339 1.00 97.19 421 ASN A N 1
ATOM 3447 C CA . ASN A 1 421 ? 16.611 9.591 -20.225 1.00 97.19 421 ASN A CA 1
ATOM 3448 C C . ASN A 1 421 ? 15.466 10.477 -20.707 1.00 97.19 421 ASN A C 1
ATOM 3450 O O . ASN A 1 421 ? 15.581 11.169 -21.720 1.00 97.19 421 ASN A O 1
ATOM 3454 N N . PHE A 1 422 ? 14.405 10.542 -19.911 1.00 98.19 422 PHE A N 1
ATOM 3455 C CA . PHE A 1 422 ? 13.439 11.630 -19.979 1.00 98.19 422 PHE A CA 1
ATOM 3456 C C . PHE A 1 422 ? 13.876 12.758 -19.040 1.00 98.19 422 PHE A C 1
ATOM 3458 O O . PHE A 1 422 ? 14.189 12.511 -17.874 1.00 98.19 422 PHE A O 1
ATOM 3465 N N . ILE A 1 423 ? 13.926 13.992 -19.541 1.00 97.88 423 ILE A N 1
ATOM 3466 C CA . ILE A 1 423 ? 14.369 15.178 -18.803 1.00 97.88 423 ILE A CA 1
ATOM 3467 C C . ILE A 1 423 ? 13.156 16.076 -18.539 1.00 97.88 423 ILE A C 1
ATOM 3469 O O . ILE A 1 423 ? 12.693 16.744 -19.467 1.00 97.88 423 ILE A O 1
ATOM 3473 N N . PRO A 1 424 ? 12.638 16.135 -17.296 1.00 97.25 424 PRO A N 1
ATOM 3474 C CA . PRO A 1 424 ? 11.502 16.987 -16.979 1.00 97.25 424 PRO A CA 1
ATOM 3475 C C . PRO A 1 424 ? 11.850 18.468 -17.125 1.00 97.25 424 PRO A C 1
ATOM 3477 O O . PRO A 1 424 ? 12.837 18.956 -16.561 1.00 97.25 424 PRO A O 1
ATOM 3480 N N . LYS A 1 425 ? 11.027 19.190 -17.884 1.00 94.50 425 LYS A N 1
ATOM 3481 C CA . LYS A 1 425 ? 11.195 20.614 -18.161 1.00 94.50 425 LYS A CA 1
ATOM 3482 C C . LYS A 1 425 ? 9.868 21.232 -18.591 1.00 94.50 425 LYS A C 1
ATOM 3484 O O . LYS A 1 425 ? 9.154 20.673 -19.414 1.00 94.50 425 LYS A O 1
ATOM 3489 N N . THR A 1 426 ? 9.594 22.419 -18.066 1.00 93.25 426 THR A N 1
ATOM 3490 C CA . THR A 1 426 ? 8.549 23.325 -18.545 1.00 93.25 426 THR A CA 1
ATOM 3491 C C . THR A 1 426 ? 9.163 24.687 -18.866 1.00 93.25 426 THR A C 1
ATOM 3493 O O . THR A 1 426 ? 10.251 25.031 -18.381 1.00 93.25 426 THR A O 1
ATOM 3496 N N . TYR A 1 427 ? 8.477 25.441 -19.721 1.00 89.75 427 TYR A N 1
ATOM 3497 C CA . TYR A 1 427 ? 8.854 26.786 -20.155 1.00 89.75 427 TYR A CA 1
ATOM 3498 C C . TYR A 1 427 ? 7.767 27.776 -19.736 1.00 89.75 427 TYR A C 1
ATOM 3500 O O . TYR A 1 427 ? 6.610 27.390 -19.600 1.00 89.75 427 TYR A O 1
ATOM 3508 N N . LYS A 1 428 ? 8.122 29.052 -19.540 1.00 83.81 428 LYS A N 1
ATOM 3509 C CA . LYS A 1 428 ? 7.210 30.079 -18.992 1.00 83.81 428 LYS A CA 1
ATOM 3510 C C . LYS A 1 428 ? 5.919 30.237 -19.807 1.00 83.81 428 LYS A C 1
ATOM 3512 O O . LYS A 1 428 ? 4.868 30.483 -19.235 1.00 83.81 428 LYS A O 1
ATOM 3517 N N . ASN A 1 429 ? 6.018 30.069 -21.123 1.00 80.06 429 ASN A N 1
ATOM 3518 C CA . ASN A 1 429 ? 4.899 30.200 -22.058 1.00 80.06 429 ASN A CA 1
ATOM 3519 C C . ASN A 1 429 ? 4.277 28.844 -22.434 1.00 80.06 429 ASN A C 1
ATOM 3521 O O . ASN A 1 429 ? 3.490 28.771 -23.374 1.00 80.06 429 ASN A O 1
ATOM 3525 N N . SER A 1 430 ? 4.669 27.758 -21.760 1.00 81.75 430 SER A N 1
ATOM 3526 C CA . SER A 1 430 ? 4.059 26.451 -21.975 1.00 81.75 430 SER A CA 1
ATOM 3527 C C . SER A 1 430 ? 2.674 26.418 -21.336 1.00 81.75 430 SER A C 1
ATOM 3529 O O . SER A 1 430 ? 2.468 26.946 -20.245 1.00 81.75 430 SER A O 1
ATOM 3531 N N . VAL A 1 431 ? 1.744 25.710 -21.977 1.00 82.19 431 VAL A N 1
ATOM 3532 C CA . VAL A 1 431 ? 0.452 25.331 -21.376 1.00 82.19 431 VAL A CA 1
ATOM 3533 C C . VAL A 1 431 ? 0.627 24.456 -20.124 1.00 82.19 431 VAL A C 1
ATOM 3535 O O . VAL A 1 431 ? -0.315 24.246 -19.364 1.00 82.19 431 VAL A O 1
ATOM 3538 N N . TYR A 1 432 ? 1.838 23.943 -19.886 1.00 84.25 432 TYR A N 1
ATOM 3539 C CA . TYR A 1 432 ? 2.187 23.115 -18.743 1.00 84.25 432 TYR A CA 1
ATOM 3540 C C . TYR A 1 432 ? 2.995 23.909 -17.716 1.00 84.25 432 TYR A C 1
ATOM 3542 O O . TYR A 1 432 ? 4.144 24.280 -17.957 1.00 84.25 432 TYR A O 1
ATOM 3550 N N . GLN A 1 433 ? 2.415 24.116 -16.536 1.00 85.88 433 GLN A N 1
ATOM 3551 C CA . GLN A 1 433 ? 3.054 24.890 -15.466 1.00 85.88 433 GLN A CA 1
ATOM 3552 C C . GLN A 1 433 ? 4.006 24.048 -14.598 1.00 85.88 433 GLN A C 1
ATOM 3554 O O . GLN A 1 433 ? 5.017 24.558 -14.116 1.00 85.88 433 GLN A O 1
ATOM 3559 N N . HIS A 1 434 ? 3.750 22.742 -14.460 1.00 91.56 434 HIS A N 1
ATOM 3560 C CA . HIS A 1 434 ? 4.519 21.848 -13.588 1.00 91.56 434 HIS A CA 1
ATOM 3561 C C . HIS A 1 434 ? 5.253 20.758 -14.373 1.00 91.56 434 HIS A C 1
ATOM 3563 O O . HIS A 1 434 ? 4.734 20.190 -15.333 1.00 91.56 434 HIS A O 1
ATOM 3569 N N . THR A 1 435 ? 6.473 20.440 -13.931 1.00 95.19 435 THR A N 1
ATOM 3570 C CA . THR A 1 435 ? 7.284 19.356 -14.518 1.00 95.19 435 THR A CA 1
ATOM 3571 C C . THR A 1 435 ? 6.821 17.968 -14.087 1.00 95.19 435 THR A C 1
ATOM 3573 O O . THR A 1 435 ? 7.058 17.002 -14.812 1.00 95.19 435 THR A O 1
ATOM 3576 N N . VAL A 1 436 ? 6.164 17.875 -12.928 1.00 97.19 436 VAL A N 1
ATOM 3577 C CA . VAL A 1 436 ? 5.643 16.636 -12.347 1.00 97.19 436 VAL A CA 1
ATOM 3578 C C . VAL A 1 436 ? 4.245 16.900 -11.807 1.00 97.19 436 VAL A C 1
ATOM 3580 O O . VAL A 1 436 ? 4.049 17.870 -11.075 1.00 97.19 436 VAL A O 1
ATOM 3583 N N . CYS A 1 437 ? 3.312 16.010 -12.125 1.00 97.19 437 CYS A N 1
ATOM 3584 C CA . CYS A 1 437 ? 2.018 15.906 -11.462 1.00 97.19 437 CYS A CA 1
ATOM 3585 C C . CYS A 1 437 ? 1.871 14.496 -10.885 1.00 97.19 437 CYS A C 1
ATOM 3587 O O . CYS A 1 437 ? 2.281 13.516 -11.513 1.00 97.19 437 CYS A O 1
ATOM 3589 N N . LYS A 1 438 ? 1.260 14.389 -9.709 1.00 97.69 438 LYS A N 1
ATOM 3590 C CA . LYS A 1 438 ? 0.813 13.116 -9.149 1.00 97.69 438 LYS A CA 1
ATOM 3591 C C . LYS A 1 438 ? -0.565 12.783 -9.711 1.00 97.69 438 LYS A C 1
ATOM 3593 O O . LYS A 1 438 ? -1.431 13.653 -9.766 1.00 97.69 438 LYS A O 1
ATOM 3598 N N . ILE A 1 439 ? -0.747 11.544 -10.151 1.00 97.50 439 ILE A N 1
ATOM 3599 C CA . ILE A 1 439 ? -2.037 11.030 -10.611 1.00 97.50 439 ILE A CA 1
ATOM 3600 C C . ILE A 1 439 ? -2.701 10.365 -9.403 1.00 97.50 439 ILE A C 1
ATOM 3602 O O . ILE A 1 439 ? -2.169 9.398 -8.860 1.00 97.50 439 ILE A O 1
ATOM 3606 N N . GLU A 1 440 ? -3.828 10.908 -8.951 1.00 94.94 440 GLU A N 1
ATOM 3607 C CA . GLU A 1 440 ? -4.594 10.362 -7.819 1.00 94.94 440 GLU A CA 1
ATOM 3608 C C . GLU A 1 440 ? -5.585 9.282 -8.271 1.00 94.94 440 GLU A C 1
ATOM 3610 O O . GLU A 1 440 ? -5.948 8.409 -7.486 1.00 94.94 440 GLU A O 1
ATOM 3615 N N . GLY A 1 441 ? -5.997 9.317 -9.539 1.00 93.25 441 GLY A N 1
ATOM 3616 C CA . GLY A 1 441 ? -6.905 8.339 -10.120 1.00 93.25 441 GLY A CA 1
ATOM 3617 C C . GLY A 1 441 ? -7.177 8.587 -11.600 1.00 93.25 441 GLY A C 1
ATOM 3618 O O . GLY A 1 441 ? -6.792 9.621 -12.157 1.00 93.25 441 GLY A O 1
ATOM 3619 N N . VAL A 1 442 ? -7.851 7.617 -12.210 1.00 93.88 442 VAL A N 1
ATOM 3620 C CA . VAL A 1 442 ? -8.369 7.669 -13.580 1.00 93.88 442 VAL A CA 1
ATOM 3621 C C . VAL A 1 442 ? -9.852 7.321 -13.508 1.00 93.88 442 VAL A C 1
ATOM 3623 O O . VAL A 1 442 ? -10.198 6.312 -12.891 1.00 93.88 442 VAL A O 1
ATOM 3626 N N . ASP A 1 443 ? -10.719 8.160 -14.073 1.00 92.44 443 ASP A N 1
ATOM 3627 C CA . ASP A 1 443 ? -12.155 7.862 -14.141 1.00 92.44 443 ASP A CA 1
ATOM 3628 C C . ASP A 1 443 ? -12.489 6.864 -15.268 1.00 92.44 443 ASP A C 1
ATOM 3630 O O . ASP A 1 443 ? -11.605 6.369 -15.977 1.00 92.44 443 ASP A O 1
ATOM 3634 N N . ALA A 1 444 ? -13.771 6.518 -15.399 1.00 90.06 444 ALA A N 1
ATOM 3635 C CA . ALA A 1 444 ? -14.232 5.533 -16.375 1.00 90.06 444 ALA A CA 1
ATOM 3636 C C . ALA A 1 444 ? -14.029 6.004 -17.827 1.00 90.06 444 ALA A C 1
ATOM 3638 O O . ALA A 1 444 ? -13.806 5.184 -18.717 1.00 90.06 444 ALA A O 1
ATOM 3639 N N . GLU A 1 445 ? -14.047 7.315 -18.060 1.00 93.19 445 GLU A N 1
ATOM 3640 C CA . GLU A 1 445 ? -13.857 7.960 -19.359 1.00 93.19 445 GLU A CA 1
ATOM 3641 C C . GLU A 1 445 ? -12.372 8.202 -19.700 1.00 93.19 445 GLU A C 1
ATOM 3643 O O . GLU A 1 445 ? -12.049 8.761 -20.756 1.00 93.19 445 GLU A O 1
ATOM 3648 N N . GLY A 1 446 ? -11.450 7.791 -18.823 1.00 93.19 446 GLY A N 1
ATOM 3649 C CA . GLY A 1 446 ? -10.009 7.921 -19.028 1.00 93.19 446 GLY A CA 1
ATOM 3650 C C . GLY A 1 446 ? -9.446 9.302 -18.678 1.00 93.19 446 GLY A C 1
ATOM 3651 O O . GLY A 1 446 ? -8.343 9.649 -19.118 1.00 93.19 446 GLY A O 1
ATOM 3652 N N . ASN A 1 447 ? -10.174 10.115 -17.912 1.00 96.50 447 ASN A N 1
ATOM 3653 C CA . ASN A 1 447 ? -9.697 11.400 -17.418 1.00 96.50 447 ASN A CA 1
ATOM 3654 C C . ASN A 1 447 ? -8.839 11.227 -16.164 1.00 96.50 447 ASN A C 1
ATOM 3656 O O . ASN A 1 447 ? -9.141 10.451 -15.261 1.00 96.50 447 ASN A O 1
ATOM 3660 N N . LEU A 1 448 ? -7.764 12.008 -16.099 1.00 96.19 448 LEU A N 1
ATOM 3661 C CA . LEU A 1 448 ? -6.836 12.032 -14.978 1.00 96.19 448 LEU A CA 1
ATOM 3662 C C . LEU A 1 448 ? -7.319 12.978 -13.879 1.00 96.19 448 LEU A C 1
ATOM 3664 O O . LEU A 1 448 ? -7.560 14.162 -14.132 1.00 96.19 448 LEU A O 1
ATOM 3668 N N . ILE A 1 449 ? -7.326 12.480 -12.644 1.00 96.25 449 ILE A N 1
ATOM 3669 C CA . ILE A 1 449 ? -7.406 13.296 -11.432 1.00 96.25 449 ILE A CA 1
ATOM 3670 C C . ILE A 1 449 ? -5.968 13.601 -11.006 1.00 96.25 449 ILE A C 1
ATOM 3672 O O . ILE A 1 449 ? -5.207 12.694 -10.662 1.00 96.25 449 ILE A O 1
ATOM 3676 N N . LEU A 1 450 ? -5.572 14.873 -11.078 1.00 95.56 450 LEU A N 1
ATOM 3677 C CA . LEU A 1 450 ? -4.181 15.298 -10.927 1.00 95.56 450 LEU A CA 1
ATOM 3678 C C . LEU A 1 450 ? -3.981 16.213 -9.721 1.00 95.56 450 LEU A C 1
ATOM 3680 O O . LEU A 1 450 ? -4.724 17.172 -9.529 1.00 95.56 450 LEU A O 1
ATOM 3684 N N . THR A 1 451 ? -2.883 15.988 -9.007 1.00 96.19 451 THR A N 1
ATOM 3685 C CA . THR A 1 451 ? -2.314 16.926 -8.038 1.00 96.19 451 THR A CA 1
ATOM 3686 C C . THR A 1 451 ? -1.020 17.491 -8.623 1.00 96.19 451 THR A C 1
ATOM 3688 O O . THR A 1 451 ? -0.086 16.739 -8.910 1.00 96.19 451 THR A O 1
ATOM 3691 N N . SER A 1 452 ? -0.939 18.807 -8.831 1.00 92.25 452 SER A N 1
ATOM 3692 C CA . SER A 1 452 ? 0.246 19.469 -9.408 1.00 92.25 452 SER A CA 1
ATOM 3693 C C . SER A 1 452 ? 1.159 20.126 -8.369 1.00 92.25 452 SER A C 1
ATOM 3695 O O . SER A 1 452 ? 2.344 20.342 -8.633 1.00 92.25 452 SER A O 1
ATOM 3697 N N . GLU A 1 453 ? 0.639 20.379 -7.168 1.00 93.00 453 GLU A N 1
ATOM 3698 C CA . GLU A 1 453 ? 1.364 21.020 -6.074 1.00 93.00 453 GLU A CA 1
ATOM 3699 C C . GLU A 1 453 ? 1.550 20.090 -4.877 1.00 93.00 453 GLU A C 1
ATOM 3701 O O . GLU A 1 453 ? 0.668 19.319 -4.501 1.00 93.00 453 GLU A O 1
ATOM 3706 N N . ARG A 1 454 ? 2.725 20.185 -4.253 1.00 93.25 454 ARG A N 1
ATOM 3707 C CA . ARG A 1 454 ? 2.999 19.533 -2.971 1.00 93.25 454 ARG A CA 1
ATOM 3708 C C . ARG A 1 454 ? 2.188 20.220 -1.875 1.00 93.25 454 ARG A C 1
ATOM 3710 O O . ARG A 1 454 ? 2.060 21.444 -1.890 1.00 93.25 454 ARG A O 1
ATOM 3717 N N . LYS A 1 455 ? 1.724 19.461 -0.877 1.00 89.94 455 LYS A N 1
ATOM 3718 C CA . LYS A 1 455 ? 1.083 20.063 0.304 1.00 89.94 455 LYS A CA 1
ATOM 3719 C C . LYS A 1 455 ? 2.030 21.059 0.980 1.00 89.94 455 LYS A C 1
ATOM 3721 O O . LYS A 1 455 ? 3.221 20.790 1.110 1.00 89.94 455 LYS A O 1
ATOM 3726 N N . GLN A 1 456 ? 1.500 22.185 1.440 1.00 83.94 456 GLN A N 1
ATOM 3727 C CA . GLN A 1 456 ? 2.239 23.145 2.261 1.00 83.94 456 GLN A CA 1
ATOM 3728 C C . GLN A 1 456 ? 1.847 22.960 3.734 1.00 83.94 456 GLN A C 1
ATOM 3730 O O . GLN A 1 456 ? 0.767 22.439 4.020 1.00 83.94 456 GLN A O 1
ATOM 3735 N N . LEU A 1 457 ? 2.772 23.274 4.645 1.00 72.19 457 LEU A N 1
ATOM 3736 C CA . LEU A 1 457 ? 2.549 23.211 6.094 1.00 72.19 457 LEU A CA 1
ATOM 3737 C C . LEU A 1 457 ? 2.136 24.569 6.634 1.00 72.19 457 LEU A C 1
ATOM 3739 O O . LEU A 1 457 ? 2.729 25.559 6.150 1.00 72.19 457 LEU A O 1
#

Organism: NCBI:txid1925020

Sequence (457 aa):
MAYSIIALQELNLNYRYNPLYWNTACLTVNSGGVENEEESDDPDKKKKTQKTDYGKVASAIGNIRRRGIKVDLPDINKAGFGFKADIENNSIIFGMKGMNGIGDEVVHQIISNRPYTDFEDFLERMYYSGIIKKGQVIQLIKGGCFDSFGERKDLMKSFISLISEPKSKLTMSNVKMLIENDLVPGDFALEIRLFRFKDYISKRVFKKIDSPKDKLLLLDDIASTFYNEHFDESSIVDVHHGHLVISEKAFKKEYDRKMLKLKNWIGTQEPLKKLNDCLFRQEWEKYASGSYGKWEMDSLSYYYHDHELSNVNFSKYSIVDFHKLPEEPVKGRPYKWRGKELYEYETYRIIGTALDRDKNKHTITLLTPTGVVTVKQWAGSFSHYNKQISRNINGKKEVVEKSWYTRGTLLMFTGFRRGNNFIPKTYKNSVYQHTVCKIEGVDAEGNLILTSERKQL

Foldseek 3Di:
DVVVVVVVVLVVCCVPDPVLVVLQVQLCVQQPHLPPPPPPPDPPDDPPFDDGDLLSNQQSVLVSVVVVAAEDFAALAPAASQWDRDPVVRHIYHHQSLWDPQGPQNRVVSHVPDDAPADVSCCVSCVVVPVDDLQVLLLCLLRCRHVVRHDSLVSVLVSLLVVLPADPAFAPVCVVVCVVLVNDDPVCVVLVVLVVLLVVQVVQFDDFDVVVGWTKTWDDPVSQVVCVVQHDCQQFDDADPNITIGTPVRVVVRSCVVCVVVRVVRRDVRSSVVSSVSSSVVSCVVRPDDDSQLSCCNINVGGSDAHQQNLAPCVVQQEDDQVPADQDFAFDDWDDDPNDIDGDGDKGKHKFWFRAADLVQLWTFGQGRNHTAIAGEDNVLSCQQQDFDWDADPNDIGTPGHRCNPGRWIKMAMAGHHHRHGYQDDDPPDPDPARMWTFPHADPNNDTDTDRDDDDD

Secondary structure (DSSP, 8-state):
-HHHHHHHHHHHHHHHS-HHHHHHHHHHHHTT-TT-----S-TTS----PPP-HHHHHHHHHHHHHTT-EEEPP-TTT--SS-EEETTTTEEEPPGGGSTT--HHHHHHHHHTPPPSSHHHHIIIIIITTSS-HHHHHHHHHTTTTTTTS-HHHHHHHHHHHHT---SS--GGGHHHHHHTT-S-GGGHHHHHHHHHHHHHTT-EEEEEETTEEEEEE--HHHHHHHHHHS-GGGEEEEETTEEEEEHHHHHHHHHHHTHHHHHHHTSHHHHHHHHHHHHHHHHHHHT-S-HHHHHHHHHSS-SS--TTTTS-HHHHTB--GGGS-SSPPEEEEEEETTEEEEEEP-EEEEEEEEEEETTTTEEEEEETTEEEEEE--HHHHHHHH--EEEEETTEEEEEE--TTSTT-EEEEEEEEETTEEEE---TTSS---SEEEEEEE-TT--EEEE-SPPP-

InterPro domains:
  IPR004805 Error-prone DNA polymerase/DNA polymerase III subunit alpha DnaE/PolC [PTHR32294] (2-447)
  IPR029460 DNA polymerase, helix-hairpin-helix motif [PF14579] (68-153)

pLDDT: mean 92.04, std 9.2, range [40.28, 98.62]